Protein AF-A0A812Q520-F1 (afdb_monomer_lite)

Radius of gyration: 63.05 Å; chains: 1; bounding box: 136×112×173 Å

Foldseek 3Di:
DDDPDPPPPPVVVVVVVVVVVVVVVVVVVVVVVVVVVVVVVVVVVVVVVVVVVVVVVVVVVVVPPPDDDDPCVVVVVVVVVVVVVVVVVVVVVVVVVVVVVVVVVVVVVVVVVVVVVVVVVVVVVVVVVVVVVVVVVVVVVVVVVVVVVVVVVVVVVVVVVVVVVVVVVVVVVVVVVVVVVVVVVVVVVVVVVVVVVVVVVVVVVVVVVVVPPPDPPPDQPFDWDDDPPDIDGDRDPDPDPPDDDDWDWDWDADPVGIWTWTDDPPRDIDIDDPVPPPVVVVVVVVVVVVVVVVPDDDDDDDDDDDDPVVVVPPDDDDDDDDDDDPDPPDPDDDDDDDPDDDPPDPDDDDVVVVVVVVVVVVVVVQFDADPVRDTDHDPVVVVVVVVVCCVVDVVVVVVVCVVVVPPPPDDDDDDDPDDDPDDDDDDDDD

Structure (mmCIF, N/CA/C/O backbone):
data_AF-A0A812Q520-F1
#
_entry.id   AF-A0A812Q520-F1
#
loop_
_atom_site.group_PDB
_atom_site.id
_atom_site.type_symbol
_atom_site.label_atom_id
_atom_site.label_alt_id
_atom_site.label_comp_id
_atom_site.label_asym_id
_atom_site.label_entity_id
_atom_site.label_seq_id
_atom_site.pdbx_PDB_ins_code
_atom_site.Cartn_x
_atom_site.Cartn_y
_atom_site.Cartn_z
_atom_site.occupancy
_atom_site.B_iso_or_equiv
_atom_site.auth_seq_id
_atom_site.auth_comp_id
_atom_site.auth_asym_id
_atom_site.auth_atom_id
_atom_site.pdbx_PDB_model_num
ATOM 1 N N . MET A 1 1 ? 15.302 -18.584 -2.597 1.00 41.59 1 MET A N 1
ATOM 2 C CA . MET A 1 1 ? 14.654 -19.170 -1.402 1.00 41.59 1 MET A CA 1
ATOM 3 C C . MET A 1 1 ? 14.398 -18.044 -0.419 1.00 41.59 1 MET A C 1
ATOM 5 O O . MET A 1 1 ? 15.277 -17.695 0.356 1.00 41.59 1 MET A O 1
ATOM 9 N N . ILE A 1 2 ? 13.239 -17.408 -0.552 1.00 40.50 2 ILE A N 1
ATOM 10 C CA . ILE A 1 2 ? 12.792 -16.302 0.295 1.00 40.50 2 ILE A CA 1
ATOM 11 C C . ILE A 1 2 ? 11.872 -16.943 1.331 1.00 40.50 2 ILE A C 1
ATOM 13 O O . ILE A 1 2 ? 10.889 -17.579 0.959 1.00 40.50 2 ILE A O 1
ATOM 17 N N . LEU A 1 3 ? 12.243 -16.874 2.609 1.00 41.59 3 LEU A N 1
ATOM 18 C CA . LEU A 1 3 ? 11.396 -17.365 3.693 1.00 41.59 3 LEU A CA 1
ATOM 19 C C . LEU A 1 3 ? 10.246 -16.366 3.889 1.00 41.59 3 LEU A C 1
ATOM 21 O O . LEU A 1 3 ? 10.527 -15.191 4.142 1.00 41.59 3 LEU A O 1
ATOM 25 N N . PRO A 1 4 ? 8.975 -16.786 3.776 1.00 55.69 4 PRO A N 1
ATOM 26 C CA . PRO A 1 4 ? 7.853 -15.904 4.045 1.00 55.69 4 PRO A CA 1
ATOM 27 C C . PRO A 1 4 ? 7.852 -15.531 5.530 1.00 55.69 4 PRO A C 1
ATOM 29 O O . PRO A 1 4 ? 7.844 -16.383 6.420 1.00 55.69 4 PRO A O 1
ATOM 32 N N . TYR A 1 5 ? 7.903 -14.226 5.782 1.00 45.41 5 TYR A N 1
ATOM 33 C CA . TYR A 1 5 ? 7.867 -13.630 7.108 1.00 45.41 5 TYR A CA 1
ATOM 34 C C . TYR A 1 5 ? 6.553 -13.985 7.821 1.00 45.41 5 TYR A C 1
ATOM 36 O O . TYR A 1 5 ? 5.478 -13.485 7.497 1.00 45.41 5 TYR A O 1
ATOM 44 N N . SER A 1 6 ? 6.671 -14.816 8.854 1.00 48.06 6 SER A N 1
ATOM 45 C CA . SER A 1 6 ? 5.636 -15.136 9.839 1.00 48.06 6 SER A CA 1
ATOM 46 C C . SER A 1 6 ? 5.338 -13.926 10.744 1.00 48.06 6 SER A C 1
ATOM 48 O O . SER A 1 6 ? 5.676 -13.927 11.927 1.00 48.06 6 SER A O 1
ATOM 50 N N . ARG A 1 7 ? 4.722 -12.865 10.202 1.00 53.31 7 ARG A N 1
ATOM 51 C CA . ARG A 1 7 ? 4.205 -11.723 10.992 1.00 53.31 7 ARG A CA 1
ATOM 52 C C . ARG A 1 7 ? 2.696 -11.781 11.267 1.00 53.31 7 ARG A C 1
ATOM 54 O O . ARG A 1 7 ? 2.202 -10.994 12.063 1.00 53.31 7 ARG A O 1
ATOM 61 N N . TYR A 1 8 ? 1.976 -12.754 10.708 1.00 54.25 8 TYR A N 1
ATOM 62 C CA . TYR A 1 8 ? 0.513 -12.845 10.831 1.00 54.25 8 TYR A CA 1
ATOM 63 C C . TYR A 1 8 ? -0.019 -13.458 12.139 1.00 54.25 8 TYR A C 1
ATOM 65 O O . TYR A 1 8 ? -1.229 -13.512 12.327 1.00 54.25 8 TYR A O 1
ATOM 73 N N . ASN A 1 9 ? 0.837 -13.888 13.074 1.00 54.59 9 ASN A N 1
ATOM 74 C CA . ASN A 1 9 ? 0.373 -14.613 14.269 1.00 54.59 9 ASN A CA 1
ATOM 75 C C . ASN A 1 9 ? 0.310 -13.786 15.565 1.00 54.59 9 ASN A C 1
ATOM 77 O O . ASN A 1 9 ? -0.128 -14.296 16.591 1.00 54.59 9 ASN A O 1
ATOM 81 N N . VAL A 1 10 ? 0.721 -12.514 15.537 1.00 57.25 10 VAL A N 1
ATOM 82 C CA . VAL A 1 10 ? 0.699 -11.652 16.736 1.00 57.25 10 VAL A CA 1
ATOM 83 C C . VAL A 1 10 ? -0.702 -11.081 17.000 1.00 57.25 10 VAL A C 1
ATOM 85 O O . VAL A 1 10 ? -1.088 -10.893 18.148 1.00 57.25 10 VAL A O 1
ATOM 88 N N . GLY A 1 11 ? -1.513 -10.863 15.958 1.00 58.03 11 GLY A N 1
ATOM 89 C CA . GLY A 1 11 ? -2.880 -10.348 16.120 1.00 58.03 11 GLY A CA 1
ATOM 90 C C . GLY A 1 11 ? -3.830 -11.349 16.788 1.00 58.03 11 GLY A C 1
ATOM 91 O O . GLY A 1 11 ? -4.602 -10.982 17.673 1.00 58.03 11 GLY A O 1
ATOM 92 N N . ASN A 1 12 ? -3.730 -12.633 16.429 1.00 56.69 12 ASN A N 1
ATOM 93 C CA . ASN A 1 12 ? -4.610 -13.673 16.974 1.00 56.69 12 ASN A CA 1
ATOM 94 C C . ASN A 1 12 ? -4.335 -13.975 18.453 1.00 56.69 12 ASN A C 1
ATOM 96 O O . ASN A 1 12 ? -5.266 -14.269 19.202 1.00 56.69 12 ASN A O 1
ATOM 100 N N . THR A 1 13 ? -3.084 -13.864 18.905 1.00 63.97 13 THR A N 1
ATOM 101 C CA . THR A 1 13 ? -2.740 -14.066 20.319 1.00 63.97 13 THR A CA 1
ATOM 102 C C . THR A 1 13 ? -3.248 -12.931 21.204 1.00 63.97 13 THR A C 1
ATOM 104 O O . THR A 1 13 ? -3.757 -13.201 22.290 1.00 63.97 13 THR A O 1
ATOM 107 N N . VAL A 1 14 ? -3.203 -11.678 20.740 1.00 66.12 14 VAL A N 1
ATOM 108 C CA . VAL A 1 14 ? -3.724 -10.529 21.505 1.00 66.12 14 VAL A CA 1
ATOM 109 C C . VAL A 1 14 ? -5.249 -10.595 21.650 1.00 66.12 14 VAL A C 1
ATOM 111 O O . VAL A 1 14 ? -5.769 -10.397 22.748 1.00 66.12 14 VAL A O 1
ATOM 114 N N . ILE A 1 15 ? -5.971 -10.959 20.585 1.00 70.38 15 ILE A N 1
ATOM 115 C CA . ILE A 1 15 ? -7.437 -11.120 20.627 1.00 70.38 15 ILE A CA 1
ATOM 116 C C . ILE A 1 15 ? -7.843 -12.284 21.551 1.00 70.38 15 ILE A C 1
ATOM 118 O O . ILE A 1 15 ? -8.813 -12.173 22.310 1.00 70.38 15 ILE A O 1
ATOM 122 N N . GLY A 1 16 ? -7.081 -13.384 21.540 1.00 69.75 16 GLY A N 1
ATOM 123 C CA . GLY A 1 16 ? -7.307 -14.525 22.432 1.00 69.75 16 GLY A CA 1
ATOM 124 C C . GLY A 1 16 ? -7.117 -14.178 23.913 1.00 69.75 16 GLY A C 1
ATOM 125 O O . GLY A 1 16 ? -7.953 -14.536 24.743 1.00 69.75 16 GLY A O 1
ATOM 126 N N . LEU A 1 17 ? -6.063 -13.424 24.247 1.00 76.00 17 LEU A N 1
ATOM 127 C CA . LEU A 1 17 ? -5.796 -12.987 25.623 1.00 76.00 17 LEU A CA 1
ATOM 128 C C . LEU A 1 17 ? -6.855 -12.004 26.141 1.00 76.00 17 LEU A C 1
ATOM 130 O O . LEU A 1 17 ? -7.288 -12.128 27.287 1.00 76.00 17 LEU A O 1
ATOM 134 N N . ALA A 1 18 ? -7.328 -11.080 25.298 1.00 74.06 18 ALA A N 1
ATOM 135 C CA . ALA A 1 18 ? -8.414 -10.171 25.662 1.00 74.06 18 ALA A CA 1
ATOM 136 C C . ALA A 1 18 ? -9.726 -10.926 25.946 1.00 74.06 18 ALA A C 1
ATOM 138 O O . ALA A 1 18 ? -10.409 -10.635 26.926 1.00 74.06 18 ALA A O 1
ATOM 139 N N . SER A 1 19 ? -10.044 -11.948 25.144 1.00 76.88 19 SER A N 1
ATOM 140 C CA . SER A 1 19 ? -11.251 -12.767 25.335 1.00 76.88 19 SER A CA 1
ATOM 141 C C . SER A 1 19 ? -11.210 -13.568 26.644 1.00 76.88 19 SER A C 1
ATOM 143 O O . SER A 1 19 ? -12.205 -13.635 27.363 1.00 76.88 19 SER A O 1
ATOM 145 N N . LEU A 1 20 ? -10.046 -14.122 27.004 1.00 78.31 20 LEU A N 1
ATOM 146 C CA . LEU A 1 20 ? -9.854 -14.822 28.280 1.00 78.31 20 LEU A CA 1
ATOM 147 C C . LEU A 1 20 ? -9.972 -13.884 29.489 1.00 78.31 20 LEU A C 1
ATOM 149 O O . LEU A 1 20 ? -10.545 -14.269 30.508 1.00 78.31 20 LEU A O 1
ATOM 153 N N . ALA A 1 21 ? -9.473 -12.649 29.378 1.00 81.62 21 ALA A N 1
ATOM 154 C CA . ALA A 1 21 ? -9.604 -11.652 30.437 1.00 81.62 21 ALA A CA 1
ATOM 155 C C . ALA A 1 21 ? -11.072 -11.261 30.683 1.00 81.62 21 ALA A C 1
ATOM 157 O O . ALA A 1 21 ? -11.488 -11.150 31.836 1.00 81.62 21 ALA A O 1
ATOM 158 N N . VAL A 1 22 ? -11.873 -11.114 29.619 1.00 83.44 22 VAL A N 1
ATOM 159 C CA . VAL A 1 22 ? -13.313 -10.819 29.732 1.00 83.44 22 VAL A CA 1
ATOM 160 C C . VAL A 1 22 ? -14.057 -11.961 30.430 1.00 83.44 22 VAL A C 1
ATOM 162 O O . VAL A 1 22 ? -14.782 -11.703 31.388 1.00 83.44 22 VAL A O 1
ATOM 165 N N . LEU A 1 23 ? -13.813 -13.217 30.040 1.00 83.44 23 LEU A N 1
ATOM 166 C CA . LEU A 1 23 ? -14.427 -14.383 30.695 1.00 83.44 23 LEU A CA 1
ATOM 167 C C . LEU A 1 23 ? -14.041 -14.492 32.183 1.00 83.44 23 LEU A C 1
ATOM 169 O O . LEU A 1 23 ? -14.872 -14.838 33.025 1.00 83.44 23 LEU A O 1
ATOM 173 N N . GLY A 1 24 ? -12.794 -14.154 32.529 1.00 86.94 24 GLY A N 1
ATOM 174 C CA . GLY A 1 24 ? -12.335 -14.109 33.920 1.00 86.94 24 GLY A CA 1
ATOM 175 C C . GLY A 1 24 ? -13.057 -13.045 34.757 1.00 86.94 24 GLY A C 1
ATOM 176 O O . GLY A 1 24 ? -13.418 -13.305 35.907 1.00 86.94 24 GLY A O 1
ATOM 177 N N . LEU A 1 25 ? -13.319 -11.867 34.182 1.00 86.19 25 LEU A N 1
ATOM 178 C CA . LEU A 1 25 ? -14.086 -10.809 34.847 1.00 86.19 25 LEU A CA 1
ATOM 179 C C . LEU A 1 25 ? -15.560 -11.194 35.022 1.00 86.19 25 LEU A C 1
ATOM 181 O O . LEU A 1 25 ? -16.118 -10.961 36.092 1.00 86.19 25 LEU A O 1
ATOM 185 N N . GLU A 1 26 ? -16.177 -11.832 34.025 1.00 87.62 26 GLU A N 1
ATOM 186 C CA . GLU A 1 26 ? -17.565 -12.307 34.120 1.00 87.62 26 GLU A CA 1
ATOM 187 C C . GLU A 1 26 ? -17.744 -13.353 35.228 1.00 87.62 26 GLU A C 1
ATOM 189 O O . GLU A 1 26 ? -18.685 -13.250 36.018 1.00 87.62 26 GLU A O 1
ATOM 194 N N . SER A 1 27 ? -16.811 -14.307 35.355 1.00 87.94 27 SER A N 1
ATOM 195 C CA . SER A 1 27 ? -16.826 -15.289 36.450 1.00 87.94 27 SER A CA 1
ATOM 196 C C . SER A 1 27 ? -16.747 -14.616 37.819 1.00 87.94 27 SER A C 1
ATOM 198 O O . SER A 1 27 ? -17.481 -14.978 38.735 1.00 87.94 27 SER A O 1
ATOM 200 N N . ARG A 1 28 ? -15.883 -13.606 37.961 1.00 90.19 28 ARG A N 1
ATOM 201 C CA . ARG A 1 28 ? -15.706 -12.891 39.227 1.00 90.19 28 ARG A CA 1
ATOM 202 C C . ARG A 1 28 ? -16.937 -12.061 39.601 1.00 90.19 28 ARG A C 1
ATOM 204 O O . ARG A 1 28 ? -17.339 -12.074 40.760 1.00 90.19 28 ARG A O 1
ATOM 211 N N . ILE A 1 29 ? -17.575 -11.407 38.628 1.00 86.88 29 ILE A N 1
ATOM 212 C CA . ILE A 1 29 ? -18.843 -10.691 38.840 1.00 86.88 29 ILE A CA 1
ATOM 213 C C . ILE A 1 29 ? -19.949 -11.666 39.271 1.00 86.88 29 ILE A C 1
ATOM 215 O O . ILE A 1 29 ? -20.751 -11.343 40.148 1.00 86.88 29 ILE A O 1
ATOM 219 N N . ALA A 1 30 ? -20.004 -12.864 38.680 1.00 88.62 30 ALA A N 1
ATOM 220 C CA . ALA A 1 30 ? -20.977 -13.884 39.064 1.00 88.62 30 ALA A CA 1
ATOM 221 C C . ALA A 1 30 ? -20.768 -14.379 40.508 1.00 88.62 30 ALA A C 1
ATOM 223 O O . ALA A 1 30 ? -21.745 -14.549 41.241 1.00 88.62 30 ALA A O 1
ATOM 224 N N . ASP A 1 31 ? -19.517 -14.562 40.936 1.00 89.00 31 ASP A N 1
ATOM 225 C CA . ASP A 1 31 ? -19.193 -14.961 42.309 1.00 89.00 31 ASP A CA 1
ATOM 226 C C . ASP A 1 31 ? -19.487 -13.850 43.330 1.00 89.00 31 ASP A C 1
ATOM 228 O O . ASP A 1 31 ? -20.067 -14.128 44.382 1.00 89.00 31 ASP A O 1
ATOM 232 N N . GLU A 1 32 ? -19.184 -12.588 43.006 1.00 90.31 32 GLU A N 1
ATOM 233 C CA . GLU A 1 32 ? -19.539 -11.434 43.847 1.00 90.31 32 GLU A CA 1
ATOM 234 C C . GLU A 1 32 ? -21.066 -11.308 44.012 1.00 90.31 32 GLU A C 1
ATOM 236 O O . GLU A 1 32 ? -21.554 -11.100 45.125 1.00 90.31 32 GLU A O 1
ATOM 241 N N . ARG A 1 33 ? -21.848 -11.526 42.941 1.00 88.12 33 ARG A N 1
ATOM 242 C CA . ARG A 1 33 ? -23.323 -11.563 43.021 1.00 88.12 33 ARG A CA 1
ATOM 243 C C . ARG A 1 33 ? -23.821 -12.676 43.945 1.00 88.12 33 ARG A C 1
ATOM 245 O O . ARG A 1 33 ? -24.655 -12.415 44.808 1.00 88.12 33 ARG A O 1
ATOM 252 N N . ARG A 1 34 ? -23.267 -13.890 43.834 1.00 89.56 34 ARG A N 1
ATOM 253 C CA . ARG A 1 34 ? -23.618 -15.003 44.737 1.00 89.56 34 ARG A CA 1
ATOM 254 C C . ARG A 1 34 ? -23.293 -14.689 46.195 1.00 89.56 34 ARG A C 1
ATOM 256 O O . ARG A 1 34 ? -24.075 -15.037 47.077 1.00 89.56 34 ARG A O 1
ATOM 263 N N . GLN A 1 35 ? -22.158 -14.044 46.467 1.00 89.50 35 GLN A N 1
ATOM 264 C CA . GLN A 1 35 ? -21.810 -13.622 47.825 1.00 89.50 35 GLN A CA 1
ATOM 265 C C . GLN A 1 35 ? -22.822 -12.616 48.371 1.00 89.50 35 GLN A C 1
ATOM 267 O O . GLN A 1 35 ? -23.298 -12.794 49.492 1.00 89.50 35 GLN A O 1
ATOM 272 N N . LEU A 1 36 ? -23.205 -11.606 47.587 1.00 88.94 36 LEU A N 1
ATOM 273 C CA . LEU A 1 36 ? -24.217 -10.630 47.996 1.00 88.94 36 LEU A CA 1
ATOM 274 C C . LEU A 1 36 ? -25.563 -11.295 48.316 1.00 88.94 36 LEU A C 1
ATOM 276 O O . LEU A 1 36 ? -26.120 -11.014 49.377 1.00 88.94 36 LEU A O 1
ATOM 280 N N . ASP A 1 37 ? -26.027 -12.239 47.493 1.00 88.75 37 ASP A N 1
ATOM 281 C CA . ASP A 1 37 ? -27.272 -12.983 47.743 1.00 88.75 37 ASP A CA 1
ATOM 282 C C . ASP A 1 37 ? -27.214 -13.808 49.039 1.00 88.75 37 ASP A C 1
ATOM 284 O O . ASP A 1 37 ? -28.159 -13.804 49.832 1.00 88.75 37 ASP A O 1
ATOM 288 N N . ILE A 1 38 ? -26.087 -14.478 49.309 1.00 90.50 38 ILE A N 1
ATOM 289 C CA . ILE A 1 38 ? -25.885 -15.228 50.561 1.00 90.50 38 ILE A CA 1
ATOM 290 C C . ILE A 1 38 ? -25.915 -14.281 51.767 1.00 90.50 38 ILE A C 1
ATOM 292 O O . ILE A 1 38 ? -26.492 -14.608 52.809 1.00 90.50 38 ILE A O 1
ATOM 296 N N . THR A 1 39 ? -25.307 -13.101 51.633 1.00 88.56 39 THR A N 1
ATOM 297 C CA . THR A 1 39 ? -25.235 -12.116 52.719 1.00 88.56 39 THR A CA 1
ATOM 298 C C . THR A 1 39 ? -26.609 -11.491 52.976 1.00 88.56 39 THR A C 1
ATOM 300 O O . THR A 1 39 ? -27.025 -11.369 54.125 1.00 88.56 39 THR A O 1
ATOM 303 N N . ALA A 1 40 ? -27.363 -11.174 51.922 1.00 87.94 40 ALA A N 1
ATOM 304 C CA . ALA A 1 40 ? -28.736 -10.688 52.027 1.00 87.94 40 ALA A CA 1
ATOM 305 C C . ALA A 1 40 ? -29.658 -11.734 52.677 1.00 87.94 40 ALA A C 1
ATOM 307 O O . ALA A 1 40 ? -30.422 -11.417 53.591 1.00 87.94 40 ALA A O 1
ATOM 308 N N . ALA A 1 41 ? -29.540 -13.005 52.278 1.00 88.94 41 ALA A N 1
ATOM 309 C CA . ALA A 1 41 ? -30.316 -14.095 52.861 1.00 88.94 41 ALA A CA 1
ATOM 310 C C . ALA A 1 41 ? -30.005 -14.318 54.353 1.00 88.94 41 ALA A C 1
ATOM 312 O O . ALA A 1 41 ? -30.910 -14.645 55.122 1.00 88.94 41 ALA A O 1
ATOM 313 N N . SER A 1 42 ? -28.753 -14.144 54.793 1.00 89.81 42 SER A N 1
ATOM 314 C CA . SER A 1 42 ? -28.391 -14.278 56.213 1.00 89.81 42 SER A CA 1
ATOM 315 C C . SER A 1 42 ? -28.906 -13.110 57.060 1.00 89.81 42 SER A C 1
ATOM 317 O O . SER A 1 42 ? -29.391 -13.319 58.177 1.00 89.81 42 SER A O 1
ATOM 319 N N . GLN A 1 43 ? -28.885 -11.891 56.514 1.00 88.19 43 GLN A N 1
ATOM 320 C CA . GLN A 1 43 ? -29.471 -10.719 57.160 1.00 88.19 43 GLN A CA 1
ATOM 321 C C . GLN A 1 43 ? -30.987 -10.864 57.324 1.00 88.19 43 GLN A C 1
ATOM 323 O O . GLN A 1 43 ? -31.497 -10.601 58.413 1.00 88.19 43 GLN A O 1
ATOM 328 N N . LEU A 1 44 ? -31.694 -11.352 56.298 1.00 87.56 44 LEU A N 1
ATOM 329 C CA . LEU A 1 44 ? -33.136 -11.608 56.376 1.00 87.56 44 LEU A CA 1
ATOM 330 C C . LEU A 1 44 ? -33.487 -12.619 57.473 1.00 87.56 44 LEU A C 1
ATOM 332 O O . LEU A 1 44 ? -34.353 -12.324 58.293 1.00 87.56 44 LEU A O 1
ATOM 336 N N . ARG A 1 45 ? -32.758 -13.741 57.570 1.00 89.31 45 ARG A N 1
ATOM 337 C CA . ARG A 1 45 ? -32.957 -14.724 58.656 1.00 89.31 45 ARG A CA 1
ATOM 338 C C . ARG A 1 45 ? -32.735 -14.111 60.036 1.00 89.31 45 ARG A C 1
ATOM 340 O O . ARG A 1 45 ? -33.519 -14.333 60.947 1.00 89.31 45 ARG A O 1
ATOM 347 N N . THR A 1 46 ? -31.703 -13.278 60.172 1.00 89.50 46 THR A N 1
ATOM 348 C CA . THR A 1 46 ? -31.406 -12.589 61.437 1.00 89.50 46 THR A CA 1
ATOM 349 C C . THR A 1 46 ? -32.538 -11.635 61.835 1.00 89.50 46 THR A C 1
ATOM 351 O O . THR A 1 46 ? -32.871 -11.521 63.013 1.00 89.50 46 THR A O 1
ATOM 354 N N . ILE A 1 47 ? -33.144 -10.936 60.870 1.00 87.19 47 ILE A N 1
ATOM 355 C CA . ILE A 1 47 ? -34.300 -10.062 61.113 1.00 87.19 47 ILE A CA 1
ATOM 356 C C . ILE A 1 47 ? -35.527 -10.894 61.513 1.00 87.19 47 ILE A C 1
ATOM 358 O O . ILE A 1 47 ? -36.203 -10.541 62.481 1.00 87.19 47 ILE A O 1
ATOM 362 N N . GLU A 1 48 ? -35.780 -12.008 60.825 1.00 91.00 48 GLU A N 1
ATOM 363 C CA . GLU A 1 48 ? -36.861 -12.952 61.138 1.00 91.00 48 GLU A CA 1
ATOM 364 C C . GLU A 1 48 ? -36.746 -13.511 62.561 1.00 91.00 48 GLU A C 1
ATOM 366 O O . GLU A 1 48 ? -37.710 -13.463 63.326 1.00 91.00 48 GLU A O 1
ATOM 371 N N . ASP A 1 49 ? -35.553 -13.957 62.960 1.00 89.81 49 ASP A N 1
ATOM 372 C CA . ASP A 1 49 ? -35.299 -14.480 64.305 1.00 89.81 49 ASP A CA 1
ATOM 373 C C . ASP A 1 49 ? -35.530 -13.410 65.383 1.00 89.81 49 ASP A C 1
ATOM 375 O O . ASP A 1 49 ? -36.116 -13.685 66.435 1.00 89.81 49 ASP A O 1
ATOM 379 N N . ARG A 1 50 ? -35.136 -12.154 65.121 1.00 87.88 50 ARG A N 1
ATOM 380 C CA . ARG A 1 50 ? -35.380 -11.030 66.044 1.00 87.88 50 ARG A CA 1
ATOM 381 C C . ARG A 1 50 ? -36.865 -10.701 66.172 1.00 87.88 50 ARG A C 1
ATOM 383 O O . ARG A 1 50 ? -37.312 -10.400 67.279 1.00 87.88 50 ARG A O 1
ATOM 390 N N . LEU A 1 51 ? -37.624 -10.768 65.077 1.00 87.56 51 LEU A N 1
ATOM 391 C CA . LEU A 1 51 ? -39.078 -10.588 65.099 1.00 87.56 51 LEU A CA 1
ATOM 392 C C . LEU A 1 51 ? -39.755 -11.699 65.903 1.00 87.56 51 LEU A C 1
ATOM 394 O O . LEU A 1 51 ? -40.579 -11.408 66.768 1.00 87.56 51 LEU A O 1
ATOM 398 N N . ARG A 1 52 ? -39.344 -12.952 65.694 1.00 90.19 52 ARG A N 1
ATOM 399 C CA . ARG A 1 52 ? -39.880 -14.110 66.416 1.00 90.19 52 ARG A CA 1
ATOM 400 C C . ARG A 1 52 ? -39.623 -14.017 67.922 1.00 90.19 52 ARG A C 1
ATOM 402 O O . ARG A 1 52 ? -40.536 -14.227 68.719 1.00 90.19 52 ARG A O 1
ATOM 409 N N . LEU A 1 53 ? -38.413 -13.611 68.315 1.00 87.94 53 LEU A N 1
ATOM 410 C CA . LEU A 1 53 ? -38.052 -13.382 69.717 1.00 87.94 53 LEU A CA 1
ATOM 411 C C . LEU A 1 53 ? -38.852 -12.226 70.341 1.00 87.94 53 LEU A C 1
ATOM 413 O O . LEU A 1 53 ? -39.246 -12.287 71.508 1.00 87.94 53 LEU A O 1
ATOM 417 N N . ALA A 1 54 ? -39.096 -11.150 69.589 1.00 84.50 54 ALA A N 1
ATOM 418 C CA . ALA A 1 54 ? -39.934 -10.046 70.051 1.00 84.50 54 ALA A CA 1
ATOM 419 C C . ALA A 1 54 ? -41.392 -10.495 70.261 1.00 84.50 54 ALA A C 1
ATOM 421 O O . ALA A 1 54 ? -42.017 -10.107 71.251 1.00 84.50 54 ALA A O 1
ATOM 422 N N . GLU A 1 55 ? -41.908 -11.355 69.381 1.00 88.56 55 GLU A N 1
ATOM 423 C CA . GLU A 1 55 ? -43.256 -11.917 69.473 1.00 88.56 55 GLU A CA 1
ATOM 424 C C . GLU A 1 55 ? -43.412 -12.856 70.685 1.00 88.56 55 GLU A C 1
ATOM 426 O O . GLU A 1 55 ? -44.381 -12.743 71.439 1.00 88.56 55 GLU A O 1
ATOM 431 N N . GLU A 1 56 ? -42.430 -13.725 70.951 1.00 85.69 56 GLU A N 1
ATOM 432 C CA . GLU A 1 56 ? -42.407 -14.568 72.158 1.00 85.69 56 GLU A CA 1
ATOM 433 C C . GLU A 1 56 ? -42.337 -13.742 73.448 1.00 85.69 56 GLU A C 1
ATOM 435 O O . GLU A 1 56 ? -43.081 -14.011 74.395 1.00 85.69 56 GLU A O 1
ATOM 440 N N . ASN A 1 57 ? -41.513 -12.690 73.482 1.00 79.44 57 ASN A N 1
ATOM 441 C CA . ASN A 1 57 ? -41.444 -11.775 74.625 1.00 79.44 57 ASN A CA 1
ATOM 442 C C . ASN A 1 57 ? -42.775 -11.044 74.871 1.00 79.44 57 ASN A C 1
ATOM 444 O O . ASN A 1 57 ? -43.162 -10.831 76.023 1.00 79.44 57 ASN A O 1
ATOM 448 N N . ALA A 1 58 ? -43.497 -10.668 73.810 1.00 77.19 58 ALA A N 1
ATOM 449 C CA . ALA A 1 58 ? -44.826 -10.071 73.931 1.00 77.19 58 ALA A CA 1
ATOM 450 C C . ALA A 1 58 ? -45.844 -11.071 74.512 1.00 77.19 58 ALA A C 1
ATOM 452 O O . ALA A 1 58 ? -46.611 -10.713 75.410 1.00 77.19 58 ALA A O 1
ATOM 453 N N . ARG A 1 59 ? -45.802 -12.338 74.073 1.00 78.94 59 ARG A N 1
ATOM 454 C CA . ARG A 1 59 ? -46.660 -13.414 74.606 1.00 78.94 59 ARG A CA 1
ATOM 455 C C . ARG A 1 59 ? -46.382 -13.709 76.083 1.00 78.94 59 ARG A C 1
ATOM 457 O O . ARG A 1 59 ? -47.325 -13.859 76.855 1.00 78.94 59 ARG A O 1
ATOM 464 N N . GLN A 1 60 ? -45.116 -13.731 76.504 1.00 76.94 60 GLN A N 1
ATOM 465 C CA . GLN A 1 60 ? -44.749 -13.962 77.909 1.00 76.94 60 GLN A CA 1
ATOM 466 C C . GLN A 1 60 ? -45.260 -12.856 78.845 1.00 76.94 60 GLN A C 1
ATOM 468 O O . GLN A 1 60 ? -45.700 -13.143 79.957 1.00 76.94 60 GLN A O 1
ATOM 473 N N . ARG A 1 61 ? -45.267 -11.596 78.393 1.00 70.69 61 ARG A N 1
ATOM 474 C CA . ARG A 1 61 ? -45.776 -10.465 79.191 1.00 70.69 61 ARG A CA 1
ATOM 475 C C . ARG A 1 61 ? -47.298 -10.470 79.322 1.00 70.69 61 ARG A C 1
ATOM 477 O O . ARG A 1 61 ? -47.806 -10.207 80.406 1.00 70.69 61 ARG A O 1
ATOM 484 N N . LEU A 1 62 ? -48.017 -10.849 78.264 1.00 66.19 62 LEU A N 1
ATOM 485 C CA . LEU A 1 62 ? -49.478 -10.998 78.305 1.00 66.19 62 LEU A CA 1
ATOM 486 C C . LEU A 1 62 ? -49.941 -12.080 79.297 1.00 66.19 62 LEU A C 1
ATOM 488 O O . LEU A 1 62 ? -51.019 -11.954 79.871 1.00 66.19 62 LEU A O 1
ATOM 492 N N . HIS A 1 63 ? -49.122 -13.106 79.548 1.00 62.78 63 HIS A N 1
ATOM 493 C CA . HIS A 1 63 ? -49.411 -14.127 80.559 1.00 62.78 63 HIS A CA 1
ATOM 494 C C . HIS A 1 63 ? -48.939 -13.776 81.983 1.00 62.78 63 HIS A C 1
ATOM 496 O O . HIS A 1 63 ? -49.439 -14.372 82.935 1.00 62.78 63 HIS A O 1
ATOM 502 N N . GLY A 1 64 ? -48.028 -12.810 82.157 1.00 58.84 64 GLY A N 1
ATOM 503 C CA . GLY A 1 64 ? -47.470 -12.436 83.466 1.00 58.84 64 GLY A CA 1
ATOM 504 C C . GLY A 1 64 ? -48.321 -11.470 84.303 1.00 58.84 64 GLY A C 1
ATOM 505 O O . GLY A 1 64 ? -48.295 -11.550 85.529 1.00 58.84 64 GLY A O 1
ATOM 506 N N . ASP A 1 65 ? -49.114 -10.598 83.673 1.00 50.97 65 ASP A N 1
ATOM 507 C CA . ASP A 1 65 ? -49.760 -9.462 84.362 1.00 50.97 65 ASP A CA 1
ATOM 508 C C . ASP A 1 65 ? -51.246 -9.675 84.731 1.00 50.97 65 ASP A C 1
ATOM 510 O O . ASP A 1 65 ? -51.919 -8.762 85.209 1.00 50.97 65 ASP A O 1
ATOM 514 N N . ALA A 1 66 ? -51.781 -10.893 84.589 1.00 50.66 66 ALA A N 1
ATOM 515 C CA . ALA A 1 66 ? -53.203 -11.186 84.829 1.00 50.66 66 ALA A CA 1
ATOM 516 C C . ALA A 1 66 ? -53.615 -11.354 86.315 1.00 50.66 66 ALA A C 1
ATOM 518 O O . ALA A 1 66 ? -54.741 -11.763 86.595 1.00 50.66 66 ALA A O 1
ATOM 519 N N . SER A 1 67 ? -52.757 -11.041 87.295 1.00 50.09 67 SER A N 1
ATOM 520 C CA . SER A 1 67 ? -53.053 -11.254 88.724 1.00 50.09 67 SER A CA 1
ATOM 521 C C . SER A 1 67 ? -52.740 -10.024 89.581 1.00 50.09 67 SER A C 1
ATOM 523 O O . SER A 1 67 ? -51.639 -9.906 90.118 1.00 50.09 67 SER A O 1
ATOM 525 N N . LYS A 1 68 ? -53.718 -9.103 89.696 1.00 52.31 68 LYS A N 1
ATOM 526 C CA . LYS A 1 68 ? -54.095 -8.321 90.907 1.00 52.31 68 LYS A CA 1
ATOM 527 C C . LYS A 1 68 ? -54.977 -7.108 90.540 1.00 52.31 68 LYS A C 1
ATOM 529 O O . LYS A 1 68 ? -54.457 -6.120 90.023 1.00 52.31 68 LYS A O 1
ATOM 534 N N . PRO A 1 69 ? -56.286 -7.115 90.858 1.00 45.19 69 PRO A N 1
ATOM 535 C CA . PRO A 1 69 ? -57.135 -5.939 90.712 1.00 45.19 69 PRO A CA 1
ATOM 536 C C . PRO A 1 69 ? -57.062 -5.070 91.978 1.00 45.19 69 PRO A C 1
ATOM 538 O O . PRO A 1 69 ? -57.340 -5.520 93.086 1.00 45.19 69 PRO A O 1
ATOM 541 N N . GLY A 1 70 ? -56.680 -3.807 91.812 1.00 42.81 70 GLY A N 1
ATOM 542 C CA . GLY A 1 70 ? -56.678 -2.786 92.859 1.00 42.81 70 GLY A CA 1
ATOM 543 C C . GLY A 1 70 ? -56.415 -1.412 92.244 1.00 42.81 70 GLY A C 1
ATOM 544 O O . GLY A 1 70 ? -55.679 -1.305 91.267 1.00 42.81 70 GLY A O 1
ATOM 545 N N . THR A 1 71 ? -57.014 -0.360 92.795 1.00 50.22 71 THR A N 1
ATOM 546 C CA . THR A 1 71 ? -57.194 1.022 92.283 1.00 50.22 71 THR A CA 1
ATOM 547 C C . THR A 1 71 ? -55.963 1.791 91.742 1.00 50.22 71 THR A C 1
ATOM 549 O O . THR A 1 71 ? -56.116 2.903 91.247 1.00 50.22 71 THR A O 1
ATOM 552 N N . LYS A 1 72 ? -54.761 1.199 91.710 1.00 54.81 72 LYS A N 1
ATOM 553 C CA . LYS A 1 72 ? -53.597 1.654 90.913 1.00 54.81 72 LYS A CA 1
ATOM 554 C C . LYS A 1 72 ? -53.703 1.307 89.415 1.00 54.81 72 LYS A C 1
ATOM 556 O O . LYS A 1 72 ? -52.920 1.808 88.612 1.00 54.81 72 LYS A O 1
ATOM 561 N N . ALA A 1 73 ? -54.677 0.477 89.034 1.00 58.53 73 ALA A N 1
ATOM 562 C CA . ALA A 1 73 ? -54.901 0.034 87.658 1.00 58.53 73 ALA A CA 1
ATOM 563 C C . ALA A 1 73 ? -55.196 1.184 86.679 1.00 58.53 73 ALA A C 1
ATOM 565 O O . ALA A 1 73 ? -54.692 1.160 85.564 1.00 58.53 73 ALA A O 1
ATOM 566 N N . ALA A 1 74 ? -55.938 2.218 87.094 1.00 62.72 74 ALA A N 1
ATOM 567 C CA . ALA A 1 74 ? -56.273 3.346 86.218 1.00 62.72 74 ALA A CA 1
ATOM 568 C C . ALA A 1 74 ? -55.042 4.202 85.858 1.00 62.72 74 ALA A C 1
ATOM 570 O O . ALA A 1 74 ? -54.844 4.540 84.695 1.00 62.72 74 ALA A O 1
ATOM 571 N N . ALA A 1 75 ? -54.168 4.490 86.829 1.00 70.56 75 ALA A N 1
ATOM 572 C CA . ALA A 1 75 ? -52.930 5.238 86.589 1.00 70.56 75 ALA A CA 1
ATOM 573 C C . ALA A 1 75 ? -51.920 4.435 85.748 1.00 70.56 75 ALA A C 1
ATOM 575 O O . ALA A 1 75 ? -51.282 4.979 84.845 1.00 70.56 75 ALA A O 1
ATOM 576 N N . ASN A 1 76 ? -51.811 3.127 86.001 1.00 76.31 76 ASN A N 1
ATOM 577 C CA . ASN A 1 76 ? -50.979 2.233 85.196 1.00 76.31 76 ASN A CA 1
ATOM 578 C C . ASN A 1 76 ? -51.513 2.090 83.763 1.00 76.31 76 ASN A C 1
ATOM 580 O O . ASN A 1 76 ? -50.718 2.036 82.829 1.00 76.31 76 ASN A O 1
ATOM 584 N N . LEU A 1 77 ? -52.837 2.088 83.579 1.00 76.50 77 LEU A N 1
ATOM 585 C CA . LEU A 1 77 ? -53.468 2.060 82.263 1.00 76.50 77 LEU A CA 1
ATOM 586 C C . LEU A 1 77 ? -53.200 3.355 81.490 1.00 76.50 77 LEU A C 1
ATOM 588 O O . LEU A 1 77 ? -52.769 3.279 80.347 1.00 76.50 77 LEU A O 1
ATOM 592 N N . SER A 1 78 ? -53.370 4.534 82.102 1.00 81.00 78 SER A N 1
ATOM 593 C CA . SER A 1 78 ? -53.034 5.808 81.444 1.00 81.00 78 SER A CA 1
ATOM 594 C C . SER A 1 78 ? -51.567 5.875 81.022 1.00 81.00 78 SER A C 1
ATOM 596 O O . SER A 1 78 ? -51.274 6.339 79.923 1.00 81.00 78 SER A O 1
ATOM 598 N N . LYS A 1 79 ? -50.644 5.364 81.846 1.00 86.75 79 LYS A N 1
ATOM 599 C CA . LYS A 1 79 ? -49.229 5.261 81.471 1.00 86.75 79 LYS A CA 1
ATOM 600 C C . LYS A 1 79 ? -49.010 4.277 80.318 1.00 86.75 79 LYS A C 1
ATOM 602 O O . LYS A 1 79 ? -48.290 4.602 79.385 1.00 86.75 79 LYS A O 1
ATOM 607 N N . ALA A 1 80 ? -49.649 3.109 80.355 1.00 85.56 80 ALA A N 1
ATOM 608 C CA . ALA A 1 80 ? -49.558 2.123 79.279 1.00 85.56 80 ALA A CA 1
ATOM 609 C C . ALA A 1 80 ? -50.130 2.652 77.953 1.00 85.56 80 ALA A C 1
ATOM 611 O O . ALA A 1 80 ? -49.567 2.376 76.899 1.00 85.56 80 ALA A O 1
ATOM 612 N N . VAL A 1 81 ? -51.208 3.441 78.003 1.00 89.56 81 VAL A N 1
ATOM 613 C CA . VAL A 1 81 ? -51.792 4.112 76.833 1.00 89.56 81 VAL A CA 1
ATOM 614 C C . VAL A 1 81 ? -50.843 5.182 76.290 1.00 89.56 81 VAL A C 1
ATOM 616 O O . VAL A 1 81 ? -50.614 5.209 75.087 1.00 89.56 81 VAL A O 1
ATOM 619 N N . ALA A 1 82 ? -50.232 6.007 77.146 1.00 89.44 82 ALA A N 1
ATOM 620 C CA . ALA A 1 82 ? -49.243 7.001 76.717 1.00 89.44 82 ALA A CA 1
ATOM 621 C C . ALA A 1 82 ? -47.972 6.356 76.125 1.00 89.44 82 ALA A C 1
ATOM 623 O O . ALA A 1 82 ? -47.471 6.802 75.096 1.00 89.44 82 ALA A O 1
ATOM 624 N N . ASP A 1 83 ? -47.477 5.271 76.731 1.00 91.75 83 ASP A N 1
ATOM 625 C CA . ASP A 1 83 ? -46.343 4.500 76.206 1.00 91.75 83 ASP A CA 1
ATOM 626 C C . ASP A 1 83 ? -46.691 3.825 74.870 1.00 91.75 83 ASP A C 1
ATOM 628 O O . ASP A 1 83 ? -45.837 3.722 73.988 1.00 91.75 83 ASP A O 1
ATOM 632 N N . LEU A 1 84 ? -47.931 3.351 74.703 1.00 91.44 84 LEU A N 1
ATOM 633 C CA . LEU A 1 84 ? -48.413 2.802 73.437 1.00 91.44 84 LEU A CA 1
ATOM 634 C C . LEU A 1 84 ? -48.482 3.887 72.361 1.00 91.44 84 LEU A C 1
ATOM 636 O O . LEU A 1 84 ? -48.030 3.644 71.249 1.00 91.44 84 LEU A O 1
ATOM 640 N N . ASP A 1 85 ? -48.983 5.074 72.694 1.00 92.69 85 ASP A N 1
ATOM 641 C CA . ASP A 1 85 ? -49.080 6.203 71.767 1.00 92.69 85 ASP A CA 1
ATOM 642 C C . ASP A 1 85 ? -47.693 6.658 71.286 1.00 92.69 85 ASP A C 1
ATOM 644 O O . ASP A 1 85 ? -47.436 6.739 70.086 1.00 92.69 85 ASP A O 1
ATOM 648 N N . ALA A 1 86 ? -46.732 6.799 72.207 1.00 93.81 86 ALA A N 1
ATOM 649 C CA . ALA A 1 86 ? -45.340 7.097 71.866 1.00 93.81 86 ALA A CA 1
ATOM 650 C C . ALA A 1 86 ? -44.706 6.019 70.964 1.00 93.81 86 ALA A C 1
ATOM 652 O O . ALA A 1 86 ? -43.931 6.329 70.055 1.00 93.81 86 ALA A O 1
ATOM 653 N N . ARG A 1 87 ? -45.043 4.739 71.181 1.00 92.31 87 ARG A N 1
ATOM 654 C CA . ARG A 1 87 ? -44.600 3.638 70.311 1.00 92.31 87 ARG A CA 1
ATOM 655 C C . ARG A 1 87 ? -45.268 3.689 68.944 1.00 92.31 87 ARG A C 1
ATOM 657 O O . ARG A 1 87 ? -44.578 3.478 67.954 1.00 92.31 87 ARG A O 1
ATOM 664 N N . CYS A 1 88 ? -46.565 3.974 68.873 1.00 93.88 88 CYS A N 1
ATOM 665 C CA . CYS A 1 88 ? -47.286 4.144 67.615 1.00 93.88 88 CYS A CA 1
ATOM 666 C C . CYS A 1 88 ? -46.688 5.289 66.793 1.00 93.88 88 CYS A C 1
ATOM 668 O O . CYS A 1 88 ? -46.437 5.105 65.604 1.00 93.88 88 CYS A O 1
ATOM 670 N N . GLU A 1 89 ? -46.374 6.425 67.420 1.00 95.00 89 GLU A N 1
ATOM 671 C CA . GLU A 1 89 ? -45.732 7.549 66.736 1.00 95.00 89 GLU A CA 1
ATOM 672 C C . GLU A 1 89 ? -44.306 7.196 66.282 1.00 95.00 89 GLU A C 1
ATOM 674 O O . GLU A 1 89 ? -43.927 7.462 65.144 1.00 95.00 89 GLU A O 1
ATOM 679 N N . SER A 1 90 ? -43.531 6.482 67.105 1.00 94.31 90 SER A N 1
ATOM 680 C CA . SER A 1 90 ? -42.220 5.958 66.698 1.00 94.31 90 SER A CA 1
ATOM 681 C C . SER A 1 90 ? -42.313 4.988 65.508 1.00 94.31 90 SER A C 1
ATOM 683 O O . SER A 1 90 ? -41.521 5.075 64.564 1.00 94.31 90 SER A O 1
ATOM 685 N N . VAL A 1 91 ? -43.308 4.097 65.497 1.00 93.81 91 VAL A N 1
ATOM 686 C CA . VAL A 1 91 ? -43.585 3.209 64.357 1.00 93.81 91 VAL A CA 1
ATOM 687 C C . VAL A 1 91 ? -43.979 4.027 63.130 1.00 93.81 91 VAL A C 1
ATOM 689 O O . VAL A 1 91 ? -43.499 3.758 62.035 1.00 93.81 91 VAL A O 1
ATOM 692 N N . ARG A 1 92 ? -44.788 5.075 63.290 1.00 95.69 92 ARG A N 1
ATOM 693 C CA . ARG A 1 92 ? -45.192 5.949 62.187 1.00 95.69 92 ARG A CA 1
ATOM 694 C C . ARG A 1 92 ? -43.999 6.655 61.546 1.00 95.69 92 ARG A C 1
ATOM 696 O O . ARG A 1 92 ? -43.871 6.638 60.324 1.00 95.69 92 ARG A O 1
ATOM 703 N N . VAL A 1 93 ? -43.101 7.212 62.360 1.00 95.75 93 VAL A N 1
ATOM 704 C CA . VAL A 1 93 ? -41.863 7.854 61.890 1.00 95.75 93 VAL A CA 1
ATOM 705 C C . VAL A 1 93 ? -40.956 6.846 61.183 1.00 95.75 93 VAL A C 1
ATOM 707 O O . VAL A 1 93 ? -40.439 7.138 60.105 1.00 95.75 93 VAL A O 1
ATOM 710 N N . THR A 1 94 ? -40.787 5.640 61.736 1.00 93.94 94 THR A N 1
ATOM 711 C CA . THR A 1 94 ? -39.956 4.602 61.097 1.00 93.94 94 THR A CA 1
ATOM 712 C C . THR A 1 94 ? -40.566 4.094 59.790 1.00 93.94 94 THR A C 1
ATOM 714 O O . THR A 1 94 ? -39.836 3.943 58.814 1.00 93.94 94 THR A O 1
ATOM 717 N N . VAL A 1 95 ? -41.890 3.918 59.708 1.00 94.69 95 VAL A N 1
ATOM 718 C CA . VAL A 1 95 ? -42.591 3.590 58.454 1.00 94.69 95 VAL A CA 1
ATOM 719 C C . VAL A 1 95 ? -42.403 4.696 57.415 1.00 94.69 95 VAL A C 1
ATOM 721 O O . VAL A 1 95 ? -42.097 4.388 56.266 1.00 94.69 95 VAL A O 1
ATOM 724 N N . GLY A 1 96 ? -42.506 5.971 57.805 1.00 95.81 96 GLY A N 1
ATOM 725 C CA . GLY A 1 96 ? -42.227 7.101 56.913 1.00 95.81 96 GLY A CA 1
ATOM 726 C C . GLY A 1 96 ? -40.787 7.100 56.383 1.00 95.81 96 GLY A C 1
ATOM 727 O O . GLY A 1 96 ? -40.566 7.273 55.185 1.00 95.81 96 GLY A O 1
ATOM 728 N N . ALA A 1 97 ? -39.803 6.821 57.244 1.00 95.19 97 ALA A N 1
ATOM 729 C CA . ALA A 1 97 ? -38.402 6.696 56.839 1.00 95.19 97 ALA A CA 1
ATOM 730 C C . ALA A 1 97 ? -38.172 5.513 55.878 1.00 95.19 97 ALA A C 1
ATOM 732 O O . ALA A 1 97 ? -37.459 5.657 54.886 1.00 95.19 97 ALA A O 1
ATOM 733 N N . VAL A 1 98 ? -38.814 4.364 56.122 1.00 93.81 98 VAL A N 1
ATOM 734 C CA . VAL A 1 98 ? -38.764 3.195 55.225 1.00 93.81 98 VAL A CA 1
ATOM 735 C C . VAL A 1 98 ? -39.414 3.504 53.875 1.00 93.81 98 VAL A C 1
ATOM 737 O O . VAL A 1 98 ? -38.861 3.131 52.843 1.00 93.81 98 VAL A O 1
ATOM 740 N N . GLN A 1 99 ? -40.542 4.219 53.852 1.00 95.50 99 GLN A N 1
ATOM 741 C CA . GLN A 1 99 ? -41.196 4.650 52.611 1.00 95.50 99 GLN A CA 1
ATOM 742 C C . GLN A 1 99 ? -40.307 5.597 51.794 1.00 95.50 99 GLN A C 1
ATOM 744 O O . GLN A 1 99 ? -40.174 5.410 50.585 1.00 95.50 99 GLN A O 1
ATOM 749 N N . SER A 1 100 ? -39.647 6.561 52.446 1.00 95.69 100 SER A N 1
ATOM 750 C CA . SER A 1 100 ? -38.673 7.444 51.787 1.00 95.69 100 SER A CA 1
ATOM 751 C C . SER A 1 100 ? -37.488 6.654 51.226 1.00 95.69 100 SER A C 1
ATOM 753 O O . SER A 1 100 ? -37.120 6.827 50.065 1.00 95.69 100 SER A O 1
ATOM 755 N N . GLY A 1 101 ? -36.929 5.729 52.013 1.00 96.12 101 GLY A N 1
ATOM 756 C CA . GLY A 1 101 ? -35.839 4.860 51.566 1.00 96.12 101 GLY A CA 1
ATOM 757 C C . GLY A 1 101 ? -36.236 3.967 50.387 1.00 96.12 101 GLY A C 1
ATOM 758 O O . GLY A 1 101 ? -35.452 3.786 49.457 1.00 96.12 101 GLY A O 1
ATOM 759 N N . LEU A 1 102 ? -37.469 3.454 50.372 1.00 95.81 102 LEU A N 1
ATOM 760 C CA . LEU A 1 102 ? -37.993 2.663 49.259 1.00 95.81 102 LEU A CA 1
ATOM 761 C C . LEU A 1 102 ? -38.089 3.489 47.968 1.00 95.81 102 LEU A C 1
ATOM 763 O O . LEU A 1 102 ? -37.692 2.999 46.911 1.00 95.81 102 LEU A O 1
ATOM 767 N N . ALA A 1 103 ? -38.560 4.736 48.044 1.00 96.38 103 ALA A N 1
ATOM 768 C CA . ALA A 1 103 ? -38.615 5.631 46.887 1.00 96.38 103 ALA A CA 1
ATOM 769 C C . ALA A 1 103 ? -37.210 5.931 46.326 1.00 96.38 103 ALA A C 1
ATOM 771 O O . ALA A 1 103 ? -37.007 5.905 45.111 1.00 96.38 103 ALA A O 1
ATOM 772 N N . GLU A 1 104 ? -36.213 6.136 47.194 1.00 96.69 104 GLU A N 1
ATOM 773 C CA . GLU A 1 104 ? -34.815 6.300 46.774 1.00 96.69 104 GLU A CA 1
ATOM 774 C C . GLU A 1 104 ? -34.248 5.040 46.105 1.00 96.69 104 GLU A C 1
ATOM 776 O O . GLU A 1 104 ? -33.529 5.141 45.108 1.00 96.69 104 GLU A O 1
ATOM 781 N N . VAL A 1 105 ? -34.564 3.848 46.625 1.00 96.88 105 VAL A N 1
ATOM 782 C CA . VAL A 1 105 ? -34.154 2.572 46.014 1.00 96.88 105 VAL A CA 1
ATOM 783 C C . VAL A 1 105 ? -34.792 2.406 44.637 1.00 96.88 105 VAL A C 1
ATOM 785 O O . VAL A 1 105 ? -34.085 2.062 43.694 1.00 96.88 105 VAL A O 1
ATOM 788 N N . GLN A 1 106 ? -36.081 2.718 44.485 1.00 96.38 106 GLN A N 1
ATOM 789 C CA . GLN A 1 106 ? -36.765 2.685 43.187 1.00 96.38 106 GLN A CA 1
ATOM 790 C C . GLN A 1 106 ? -36.140 3.671 42.189 1.00 96.38 106 GLN A C 1
ATOM 792 O O . GLN A 1 106 ? -35.907 3.319 41.033 1.00 96.38 106 GLN A O 1
ATOM 797 N N . GLN A 1 107 ? -35.787 4.880 42.635 1.00 97.12 107 GLN A N 1
ATOM 798 C CA . GLN A 1 107 ? -35.096 5.857 41.794 1.00 97.12 107 GLN A CA 1
ATOM 799 C C . GLN A 1 107 ? -33.699 5.371 41.377 1.00 97.12 107 GLN A C 1
ATOM 801 O O . GLN A 1 107 ? -33.306 5.525 40.219 1.00 97.12 107 GLN A O 1
ATOM 806 N N . LYS A 1 108 ? -32.935 4.781 42.305 1.00 96.12 108 LYS A N 1
ATOM 807 C CA . LYS A 1 108 ? -31.619 4.197 42.005 1.00 96.12 108 LYS A CA 1
ATOM 808 C C . LYS A 1 108 ? -31.745 3.022 41.040 1.00 96.12 108 LYS A C 1
ATOM 810 O O . LYS A 1 108 ? -30.975 2.960 40.093 1.00 96.12 108 LYS A O 1
ATOM 815 N N . GLN A 1 109 ? -32.745 2.161 41.222 1.00 96.06 109 GLN A N 1
ATOM 816 C CA . GLN A 1 109 ? -33.028 1.041 40.328 1.00 96.06 109 GLN A CA 1
ATOM 817 C C . GLN A 1 109 ? -33.331 1.515 38.899 1.00 96.06 109 GLN A C 1
ATOM 819 O O . GLN A 1 109 ? -32.793 0.949 37.951 1.00 96.06 109 GLN A O 1
ATOM 824 N N . ALA A 1 110 ? -34.120 2.583 38.734 1.00 97.38 110 ALA A N 1
ATOM 825 C CA . ALA A 1 110 ? -34.384 3.172 37.421 1.00 97.38 110 ALA A CA 1
ATOM 826 C C . ALA A 1 110 ? -33.100 3.695 36.748 1.00 97.38 110 ALA A C 1
ATOM 828 O O . ALA A 1 110 ? -32.859 3.409 35.578 1.00 97.38 110 ALA A O 1
ATOM 829 N N . LYS A 1 111 ? -32.233 4.388 37.500 1.00 97.12 111 LYS A N 1
ATOM 830 C CA . LYS A 1 111 ? -30.928 4.855 36.993 1.00 97.12 111 LYS A CA 1
ATOM 831 C C . LYS A 1 111 ? -29.993 3.701 36.635 1.00 97.12 111 LYS A C 1
ATOM 833 O O . LYS A 1 111 ? -29.276 3.781 35.644 1.00 97.12 111 LYS A O 1
ATOM 838 N N . THR A 1 112 ? -29.989 2.625 37.422 1.00 94.81 112 THR A N 1
ATOM 839 C CA . THR A 1 112 ? -29.208 1.423 37.102 1.00 94.81 112 THR A CA 1
ATOM 840 C C . THR A 1 112 ? -29.685 0.793 35.795 1.00 94.81 112 THR A C 1
ATOM 842 O O . THR A 1 112 ? -28.846 0.474 34.961 1.00 94.81 112 THR A O 1
ATOM 845 N N . ALA A 1 113 ? -30.999 0.697 35.566 1.00 97.06 113 ALA A N 1
ATOM 846 C CA . ALA A 1 113 ? -31.547 0.187 34.307 1.00 97.06 113 ALA A CA 1
ATOM 847 C C . ALA A 1 113 ? -31.176 1.070 33.096 1.00 97.06 113 ALA A C 1
ATOM 849 O O . ALA A 1 113 ? -30.855 0.555 32.026 1.00 97.06 113 ALA A O 1
ATOM 850 N N . GLU A 1 114 ? -31.163 2.396 33.262 1.00 97.75 114 GLU A N 1
ATOM 851 C CA . GLU A 1 114 ? -30.709 3.334 32.226 1.00 97.75 114 GLU A CA 1
ATOM 852 C C . GLU A 1 114 ? -29.220 3.144 31.895 1.00 97.75 114 GLU A C 1
ATOM 854 O O . GLU A 1 114 ? -28.845 3.052 30.726 1.00 97.75 114 GLU A O 1
ATOM 859 N N . VAL A 1 115 ? -28.365 3.002 32.914 1.00 97.38 115 VAL A N 1
ATOM 860 C CA . VAL A 1 115 ? -26.934 2.718 32.719 1.00 97.38 115 VAL A CA 1
ATOM 861 C C . VAL A 1 115 ? -26.731 1.369 32.026 1.00 97.38 115 VAL A C 1
ATOM 863 O O . VAL A 1 115 ? -25.897 1.266 31.130 1.00 97.38 115 VAL A O 1
ATOM 866 N N . GLU A 1 116 ? -27.499 0.339 32.388 1.00 95.38 116 GLU A N 1
ATOM 867 C CA . GLU A 1 116 ? -27.449 -0.967 31.720 1.00 95.38 116 GLU A CA 1
ATOM 868 C C . GLU A 1 116 ? -27.822 -0.867 30.233 1.00 95.38 116 GLU A C 1
ATOM 870 O O . GLU A 1 116 ? -27.151 -1.478 29.395 1.00 95.38 116 GLU A O 1
ATOM 875 N N . ALA A 1 117 ? -28.820 -0.049 29.885 1.00 97.62 117 ALA A N 1
ATOM 876 C CA . ALA A 1 117 ? -29.195 0.212 28.496 1.00 97.62 117 ALA A CA 1
ATOM 877 C C . ALA A 1 117 ? -28.0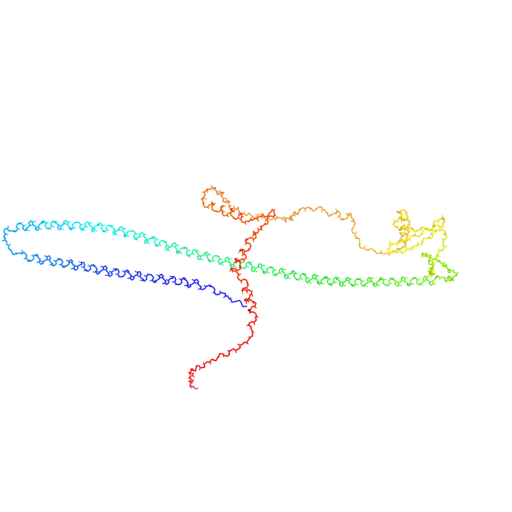79 0.935 27.718 1.00 97.62 117 ALA A C 1
ATOM 879 O O . ALA A 1 117 ? -27.729 0.509 26.615 1.00 97.62 117 ALA A O 1
ATOM 880 N N . LEU A 1 118 ? -27.459 1.965 28.306 1.00 97.38 118 LEU A N 1
ATOM 881 C CA . LEU A 1 118 ? -26.327 2.675 27.696 1.00 97.38 118 LEU A CA 1
ATOM 882 C C . LEU A 1 118 ? -25.110 1.759 27.501 1.00 97.38 118 LEU A C 1
ATOM 884 O O . LEU A 1 118 ? -24.459 1.798 26.458 1.00 97.38 118 LEU A O 1
ATOM 888 N N . VAL A 1 119 ? -24.819 0.885 28.470 1.00 97.81 119 VAL A N 1
ATOM 889 C CA . VAL A 1 119 ? -23.742 -0.112 28.351 1.00 97.81 119 VAL A CA 1
ATOM 890 C C . VAL A 1 119 ? -24.045 -1.119 27.240 1.00 97.81 119 VAL A C 1
ATOM 892 O O . VAL A 1 119 ? -23.136 -1.507 26.503 1.00 97.81 119 VAL A O 1
ATOM 895 N N . ALA A 1 120 ? -25.300 -1.548 27.090 1.00 96.62 120 ALA A N 1
ATOM 896 C CA . ALA A 1 120 ? -25.702 -2.437 26.004 1.00 96.62 120 ALA A CA 1
ATOM 897 C C . ALA A 1 120 ? -25.533 -1.770 24.628 1.00 96.62 120 ALA A C 1
ATOM 899 O O . ALA A 1 120 ? -24.975 -2.393 23.724 1.00 96.62 120 ALA A O 1
ATOM 900 N N . GLN A 1 121 ? -25.932 -0.502 24.493 1.00 97.56 121 GLN A N 1
ATOM 901 C CA . GLN A 1 121 ? -25.744 0.279 23.270 1.00 97.56 121 GLN A CA 1
ATOM 902 C C . GLN A 1 121 ? -24.257 0.456 22.930 1.00 97.56 121 GLN A C 1
ATOM 904 O O . GLN A 1 121 ? -23.845 0.132 21.818 1.00 97.56 121 GLN A O 1
ATOM 909 N N . ALA A 1 122 ? -23.431 0.875 23.893 1.00 96.31 122 ALA A N 1
ATOM 910 C CA . ALA A 1 122 ? -21.994 1.055 23.685 1.00 96.31 122 ALA A CA 1
ATOM 911 C C . ALA A 1 122 ? -21.298 -0.251 23.257 1.00 96.31 122 ALA A C 1
ATOM 913 O O . ALA A 1 122 ? -20.396 -0.247 22.419 1.00 96.31 122 ALA A O 1
ATOM 914 N N . ARG A 1 123 ? -21.733 -1.400 23.797 1.00 96.81 123 ARG A N 1
ATOM 915 C CA . ARG A 1 123 ? -21.239 -2.718 23.365 1.00 96.81 123 ARG A CA 1
ATOM 916 C C . ARG A 1 123 ? -21.591 -3.017 21.911 1.00 96.81 123 ARG A C 1
ATOM 918 O O . ARG A 1 123 ? -20.777 -3.626 21.222 1.00 96.81 123 ARG A O 1
ATOM 925 N N . GLU A 1 124 ? -22.775 -2.626 21.453 1.00 97.81 124 GLU A N 1
ATOM 926 C CA . GLU A 1 124 ? -23.196 -2.856 20.072 1.00 97.81 124 GLU A CA 1
ATOM 927 C C . GLU A 1 124 ? -22.487 -1.925 19.086 1.00 97.81 124 GLU A C 1
ATOM 929 O O . GLU A 1 124 ? -21.997 -2.382 18.054 1.00 97.81 124 GLU A O 1
ATOM 934 N N . GLU A 1 125 ? -22.316 -0.653 19.443 1.00 97.19 125 GLU A N 1
ATOM 935 C CA . GLU A 1 125 ? -21.521 0.297 18.660 1.00 97.19 125 GLU A CA 1
ATOM 936 C C . GLU A 1 125 ? -20.069 -0.175 18.508 1.00 97.19 125 GLU A C 1
ATOM 938 O O . GLU A 1 125 ? -19.541 -0.173 17.396 1.00 97.19 125 GLU A O 1
ATOM 943 N N . LEU A 1 126 ? -19.457 -0.687 19.582 1.00 96.44 126 LEU A N 1
ATOM 944 C CA . LEU A 1 126 ? -18.102 -1.239 19.534 1.00 96.44 126 LEU A CA 1
ATOM 945 C C . LEU A 1 126 ? -18.010 -2.498 18.655 1.00 96.44 126 LEU A C 1
ATOM 947 O O . LEU A 1 126 ? -17.012 -2.707 17.960 1.00 96.44 126 LEU A O 1
ATOM 951 N N . ARG A 1 127 ? -19.039 -3.358 18.661 1.00 97.06 127 ARG A N 1
ATOM 952 C CA . ARG A 1 127 ? -19.097 -4.517 17.752 1.00 97.06 127 ARG A CA 1
ATOM 953 C C . ARG A 1 127 ? -19.191 -4.073 16.299 1.00 97.06 127 ARG A C 1
ATOM 955 O O . ARG A 1 127 ? -18.451 -4.616 15.477 1.00 97.06 127 ARG A O 1
ATOM 962 N N . ARG A 1 128 ? -20.053 -3.097 16.003 1.00 98.38 128 ARG A N 1
ATOM 963 C CA . ARG A 1 128 ? -20.205 -2.516 14.664 1.00 98.38 128 ARG A CA 1
ATOM 964 C C . ARG A 1 128 ? -18.890 -1.909 14.178 1.00 98.38 128 ARG A C 1
ATOM 966 O O . ARG A 1 128 ? -18.411 -2.291 13.118 1.00 98.38 128 ARG A O 1
ATOM 973 N N . GLU A 1 129 ? -18.246 -1.072 14.987 1.00 96.44 129 GLU A N 1
ATOM 974 C CA . GLU A 1 129 ? -16.951 -0.467 14.655 1.00 96.44 129 GLU A CA 1
ATOM 975 C C . GLU A 1 129 ? -15.865 -1.531 14.413 1.00 96.44 129 GLU A C 1
ATOM 977 O O . GLU A 1 129 ? -15.080 -1.440 13.470 1.00 96.44 129 GLU A O 1
ATOM 982 N N . CYS A 1 130 ? -15.825 -2.594 15.224 1.00 95.75 130 CYS A N 1
ATOM 983 C CA . CYS A 1 130 ? -14.886 -3.696 15.018 1.00 95.75 130 CYS A CA 1
ATOM 984 C C . CYS A 1 130 ? -15.126 -4.426 13.684 1.00 95.75 130 CYS A C 1
ATOM 986 O O . CYS A 1 130 ? -14.167 -4.849 13.034 1.00 95.75 130 CYS A O 1
ATOM 988 N N . GLN A 1 131 ? -16.385 -4.588 13.269 1.00 97.75 131 GLN A N 1
ATOM 989 C CA . GLN A 1 131 ? -16.728 -5.163 11.966 1.00 97.75 131 GLN A CA 1
ATOM 990 C C . GLN A 1 131 ? -16.342 -4.228 10.814 1.00 97.75 131 GLN A C 1
ATOM 992 O O . GLN A 1 131 ? -15.745 -4.698 9.847 1.00 97.75 131 GLN A O 1
ATOM 997 N N . GLU A 1 132 ? -16.598 -2.925 10.942 1.00 97.12 132 GLU A N 1
ATOM 998 C CA . GLU A 1 132 ? -16.222 -1.903 9.955 1.00 97.12 132 GLU A CA 1
ATOM 999 C C . GLU A 1 132 ? -14.703 -1.860 9.758 1.00 97.12 132 GLU A C 1
ATOM 1001 O O . GLU A 1 132 ? -14.226 -2.061 8.643 1.00 97.12 132 GLU A O 1
ATOM 1006 N N . ARG A 1 133 ? -13.921 -1.779 10.842 1.00 95.31 133 ARG A N 1
ATOM 1007 C CA . ARG A 1 133 ? -12.449 -1.813 10.769 1.00 95.31 133 ARG A CA 1
ATOM 1008 C C . ARG A 1 133 ? -11.910 -3.106 10.148 1.00 95.31 133 ARG A C 1
ATOM 1010 O O . ARG A 1 133 ? -10.887 -3.091 9.466 1.00 95.31 133 ARG A O 1
ATOM 1017 N N . LYS A 1 134 ? -12.571 -4.250 10.371 1.00 96.50 134 LYS A N 1
ATOM 1018 C CA . LYS A 1 134 ? -12.207 -5.522 9.716 1.00 96.50 134 LYS A CA 1
ATOM 1019 C C . LYS A 1 134 ? -12.507 -5.497 8.217 1.00 96.50 134 LYS A C 1
ATOM 1021 O O . LYS A 1 134 ? -11.704 -6.015 7.437 1.00 96.50 134 LYS A O 1
ATOM 1026 N N . ALA A 1 135 ? -13.637 -4.918 7.819 1.00 97.00 135 ALA A N 1
ATOM 1027 C CA . ALA A 1 135 ? -14.002 -4.760 6.416 1.00 97.00 135 ALA A CA 1
ATOM 1028 C C . ALA A 1 135 ? -13.026 -3.812 5.700 1.00 97.00 135 ALA A C 1
ATOM 1030 O O . ALA A 1 135 ? -12.47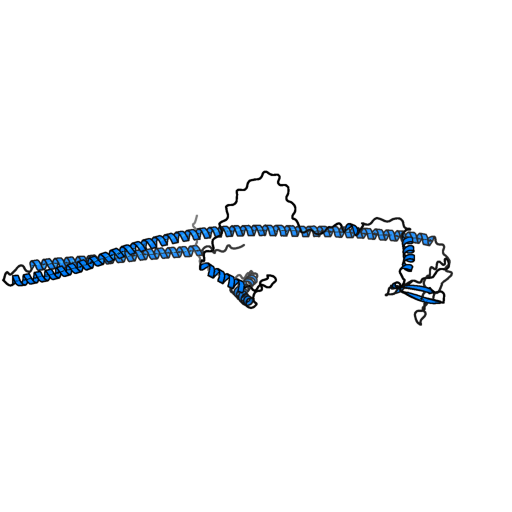1 -4.191 4.671 1.00 97.00 135 ALA A O 1
ATOM 1031 N N . GLU A 1 136 ? -12.726 -2.654 6.290 1.00 97.44 136 GLU A N 1
ATOM 1032 C CA . GLU A 1 136 ? -11.727 -1.699 5.790 1.00 97.44 136 GLU A CA 1
ATOM 1033 C C . GLU A 1 136 ? -10.338 -2.335 5.682 1.00 97.44 136 GLU A C 1
ATOM 1035 O O . GLU A 1 136 ? -9.689 -2.245 4.643 1.00 97.44 136 GLU A O 1
ATOM 1040 N N . GLY A 1 137 ? -9.896 -3.060 6.715 1.00 97.00 137 GLY A N 1
ATOM 1041 C CA . GLY A 1 137 ? -8.625 -3.784 6.677 1.00 97.00 137 GLY A CA 1
ATOM 1042 C C . GLY A 1 137 ? -8.563 -4.815 5.544 1.00 97.00 137 GLY A C 1
ATOM 1043 O O . GLY A 1 137 ? -7.526 -4.962 4.897 1.00 97.00 137 GLY A O 1
ATOM 1044 N N . SER A 1 138 ? -9.679 -5.491 5.256 1.00 96.75 138 SER A N 1
ATOM 1045 C CA . SER A 1 138 ? -9.777 -6.438 4.137 1.00 96.75 138 SER A CA 1
ATOM 1046 C C . SER A 1 138 ? -9.733 -5.724 2.780 1.00 96.75 138 SER A C 1
ATOM 1048 O O . SER A 1 138 ? -9.047 -6.187 1.871 1.00 96.75 138 SER A O 1
ATOM 1050 N N . GLN A 1 139 ? -10.400 -4.573 2.652 1.00 98.00 139 GLN A N 1
ATOM 1051 C CA . GLN A 1 139 ? -10.367 -3.740 1.445 1.00 98.00 139 GLN A CA 1
ATOM 1052 C C . GLN A 1 139 ? -8.965 -3.188 1.168 1.00 98.00 139 GLN A C 1
ATOM 1054 O O . GLN A 1 139 ? -8.467 -3.321 0.052 1.00 98.00 139 GLN A O 1
ATOM 1059 N N . LEU A 1 140 ? -8.295 -2.639 2.183 1.00 97.38 140 LEU A N 1
ATOM 1060 C CA . LEU A 1 140 ? -6.922 -2.144 2.067 1.00 97.38 140 LEU A CA 1
ATOM 1061 C C . LEU A 1 140 ? -5.944 -3.270 1.715 1.00 97.38 140 LEU A C 1
ATOM 1063 O O . LEU A 1 140 ? -5.063 -3.088 0.876 1.00 97.38 140 LEU A O 1
ATOM 1067 N N . SER A 1 141 ? -6.114 -4.455 2.311 1.00 96.44 141 SER A N 1
ATOM 1068 C CA . SER A 1 141 ? -5.307 -5.627 1.963 1.00 96.44 141 SER A CA 1
ATOM 1069 C C . SER A 1 141 ? -5.489 -6.034 0.499 1.00 96.44 141 SER A C 1
ATOM 1071 O O . SER A 1 141 ? -4.512 -6.412 -0.141 1.00 96.44 141 SER A O 1
ATOM 1073 N N . MET A 1 142 ? -6.711 -5.965 -0.034 1.00 98.06 142 MET A N 1
ATOM 1074 C CA . MET A 1 142 ? -6.997 -6.268 -1.439 1.00 98.06 142 MET A CA 1
ATOM 1075 C C . MET A 1 142 ? -6.356 -5.235 -2.374 1.00 98.06 142 MET A C 1
ATOM 1077 O O . MET A 1 142 ? -5.652 -5.611 -3.306 1.00 98.06 142 MET A O 1
ATOM 1081 N N . GLN A 1 143 ? -6.499 -3.942 -2.069 1.00 98.19 143 GLN A N 1
ATOM 1082 C CA . GLN A 1 143 ? -5.865 -2.863 -2.836 1.00 98.19 143 GLN A CA 1
ATOM 1083 C C . GLN A 1 143 ? -4.337 -2.981 -2.852 1.00 98.19 143 GLN A C 1
ATOM 1085 O O . GLN A 1 143 ? -3.706 -2.751 -3.881 1.00 98.19 143 GLN A O 1
ATOM 1090 N N . LEU A 1 144 ? -3.724 -3.376 -1.733 1.00 97.81 144 LEU A N 1
ATOM 1091 C CA . LEU A 1 144 ? -2.279 -3.588 -1.661 1.00 97.81 144 LEU A CA 1
ATOM 1092 C C . LEU A 1 144 ? -1.819 -4.711 -2.602 1.00 97.81 144 LEU A C 1
ATOM 1094 O O . LEU A 1 144 ? -0.782 -4.569 -3.248 1.00 97.81 144 LEU A O 1
ATOM 1098 N N . VAL A 1 145 ? -2.591 -5.798 -2.705 1.00 98.25 145 VAL A N 1
ATOM 1099 C CA . VAL A 1 145 ? -2.316 -6.890 -3.653 1.00 98.25 145 VAL A CA 1
ATOM 1100 C C . VAL A 1 145 ? -2.450 -6.399 -5.094 1.00 98.25 145 VAL A C 1
ATOM 1102 O O . VAL A 1 145 ? -1.520 -6.585 -5.872 1.00 98.25 145 VAL A O 1
ATOM 1105 N N . GLU A 1 146 ? -3.526 -5.686 -5.434 1.00 98.38 146 GLU A N 1
ATOM 1106 C CA . GLU A 1 146 ? -3.700 -5.121 -6.781 1.00 98.38 146 GLU A CA 1
ATOM 1107 C C . GLU A 1 146 ? -2.559 -4.168 -7.166 1.00 98.38 146 GLU A C 1
ATOM 1109 O O . GLU A 1 146 ? -2.060 -4.197 -8.292 1.00 98.38 146 GLU A O 1
ATOM 1114 N N . HIS A 1 147 ? -2.118 -3.309 -6.243 1.00 97.94 147 HIS A N 1
ATOM 1115 C CA . HIS A 1 147 ? -0.986 -2.417 -6.486 1.00 97.94 147 HIS A CA 1
ATOM 1116 C C . HIS A 1 147 ? 0.324 -3.186 -6.676 1.00 97.94 147 HIS A C 1
ATOM 1118 O O . HIS A 1 147 ? 1.116 -2.816 -7.544 1.00 97.94 147 HIS A O 1
ATOM 1124 N N . ALA A 1 148 ? 0.546 -4.262 -5.917 1.00 97.88 148 ALA A N 1
ATOM 1125 C CA . ALA A 1 148 ? 1.708 -5.127 -6.095 1.00 97.88 148 ALA A CA 1
ATOM 1126 C C . ALA A 1 148 ? 1.702 -5.814 -7.473 1.00 97.88 148 ALA A C 1
ATOM 1128 O O . ALA A 1 148 ? 2.727 -5.809 -8.150 1.00 97.88 148 ALA A O 1
ATOM 1129 N N . GLU A 1 149 ? 0.551 -6.318 -7.928 1.00 98.31 149 GLU A N 1
ATOM 1130 C CA . GLU A 1 149 ? 0.394 -6.935 -9.254 1.00 98.31 149 GLU A CA 1
ATOM 1131 C C . GLU A 1 149 ? 0.630 -5.929 -10.390 1.00 98.31 149 GLU A C 1
ATOM 1133 O O . GLU A 1 149 ? 1.330 -6.232 -11.358 1.00 98.31 149 GLU A O 1
ATOM 1138 N N . ARG A 1 150 ? 0.113 -4.698 -10.265 1.00 98.31 150 ARG A N 1
ATOM 1139 C CA . ARG A 1 150 ? 0.363 -3.627 -11.249 1.00 98.31 150 ARG A CA 1
ATOM 1140 C C . ARG A 1 150 ? 1.842 -3.251 -11.323 1.00 98.31 150 ARG A C 1
ATOM 1142 O O . ARG A 1 150 ? 2.354 -3.027 -12.419 1.00 98.31 150 ARG A O 1
ATOM 1149 N N . LEU A 1 151 ? 2.526 -3.183 -10.178 1.00 98.31 151 LEU A N 1
ATOM 1150 C CA . LEU A 1 151 ? 3.966 -2.921 -10.125 1.00 98.31 151 LEU A CA 1
ATOM 1151 C C . LEU A 1 151 ? 4.772 -4.065 -10.744 1.00 98.31 151 LEU A C 1
ATOM 1153 O O . LEU A 1 151 ? 5.693 -3.805 -11.516 1.00 98.31 151 LEU A O 1
ATOM 1157 N N . GLU A 1 152 ? 4.415 -5.317 -10.454 1.00 98.44 152 GLU A N 1
ATOM 1158 C CA . GLU A 1 152 ? 5.056 -6.484 -11.062 1.00 98.44 152 GLU A CA 1
ATOM 1159 C C . GLU A 1 152 ? 4.877 -6.484 -12.585 1.00 98.44 152 GLU A C 1
ATOM 1161 O O . GLU A 1 152 ? 5.847 -6.660 -13.322 1.00 98.44 152 GLU A O 1
ATOM 1166 N N . TRP A 1 153 ? 3.665 -6.211 -13.071 1.00 98.50 153 TRP A N 1
ATOM 1167 C CA . TRP A 1 153 ? 3.390 -6.112 -14.502 1.00 98.50 153 TRP A CA 1
ATOM 1168 C C . TRP A 1 153 ? 4.187 -4.984 -15.171 1.00 98.50 153 TRP A C 1
ATOM 1170 O O . TRP A 1 153 ? 4.791 -5.195 -16.224 1.00 98.50 153 TRP A O 1
ATOM 1180 N N . ALA A 1 154 ? 4.245 -3.801 -14.552 1.00 98.19 154 ALA A N 1
ATOM 1181 C CA . ALA A 1 154 ? 5.027 -2.678 -15.066 1.00 98.19 154 ALA A CA 1
ATOM 1182 C C . ALA A 1 154 ? 6.528 -3.012 -15.141 1.00 98.19 154 ALA A C 1
ATOM 1184 O O . ALA A 1 154 ? 7.184 -2.705 -16.138 1.00 98.19 154 ALA A O 1
ATOM 1185 N N . GLU A 1 155 ? 7.066 -3.699 -14.131 1.00 98.31 155 GLU A N 1
ATOM 1186 C CA . GLU A 1 155 ? 8.460 -4.143 -14.126 1.00 98.31 155 GLU A CA 1
ATOM 1187 C C . GLU A 1 155 ? 8.728 -5.194 -15.213 1.00 98.31 155 GLU A C 1
ATOM 1189 O O . GLU A 1 155 ? 9.745 -5.120 -15.904 1.00 98.31 155 GLU A O 1
ATOM 1194 N N . GLN A 1 156 ? 7.795 -6.124 -15.447 1.00 98.44 156 GLN A N 1
ATOM 1195 C CA . GLN A 1 156 ? 7.890 -7.079 -16.555 1.00 98.44 156 GLN A CA 1
ATOM 1196 C C . GLN A 1 156 ? 7.919 -6.371 -17.919 1.00 98.44 156 GLN A C 1
ATOM 1198 O O . GLN A 1 156 ? 8.739 -6.729 -18.768 1.00 98.44 156 GLN A O 1
ATOM 1203 N N . GLN A 1 157 ? 7.088 -5.341 -18.129 1.00 98.44 157 GLN A N 1
ATOM 1204 C CA . GLN A 1 157 ? 7.123 -4.542 -19.363 1.00 98.44 157 GLN A CA 1
ATOM 1205 C C . GLN A 1 157 ? 8.449 -3.791 -19.517 1.00 98.44 157 GLN A C 1
ATOM 1207 O O . GLN A 1 157 ? 9.037 -3.792 -20.598 1.00 98.44 157 GLN A O 1
ATOM 1212 N N . ARG A 1 158 ? 8.970 -3.205 -18.434 1.00 98.50 158 ARG A N 1
ATOM 1213 C CA . ARG A 1 158 ? 10.266 -2.513 -18.441 1.00 98.50 158 ARG A CA 1
ATOM 1214 C C . ARG A 1 158 ? 11.414 -3.461 -18.793 1.00 98.50 158 ARG A C 1
ATOM 1216 O O . ARG A 1 158 ? 12.273 -3.114 -19.602 1.00 98.50 158 ARG A O 1
ATOM 1223 N N . VAL A 1 159 ? 11.436 -4.658 -18.204 1.00 98.25 159 VAL A N 1
ATOM 1224 C CA . VAL A 1 159 ? 12.435 -5.696 -18.508 1.00 98.25 159 VAL A CA 1
ATOM 1225 C C . VAL A 1 159 ? 12.320 -6.144 -19.964 1.00 98.25 159 VAL A C 1
ATOM 1227 O O . VAL A 1 159 ? 13.342 -6.275 -20.636 1.00 98.25 159 VAL A O 1
ATOM 1230 N N . LYS A 1 160 ? 11.097 -6.332 -20.473 1.00 98.56 160 LYS A N 1
ATOM 1231 C CA . LYS A 1 160 ? 10.859 -6.679 -21.877 1.00 98.56 160 LYS A CA 1
ATOM 1232 C C . LYS A 1 160 ? 11.418 -5.610 -22.825 1.00 98.56 160 LYS A C 1
ATOM 1234 O O . LYS A 1 160 ? 12.250 -5.948 -23.661 1.00 98.56 160 LYS A O 1
ATOM 1239 N N . ALA A 1 161 ? 11.065 -4.341 -22.619 1.00 98.19 161 ALA A N 1
ATOM 1240 C CA . ALA A 1 161 ? 11.573 -3.226 -23.420 1.00 98.19 161 ALA A CA 1
ATOM 1241 C C . ALA A 1 161 ? 13.107 -3.100 -23.341 1.00 98.19 161 ALA A C 1
ATOM 1243 O O . ALA A 1 161 ? 13.779 -2.867 -24.340 1.00 98.19 161 ALA A O 1
ATOM 1244 N N . SER A 1 162 ? 13.694 -3.316 -22.158 1.00 98.25 162 SER A N 1
ATOM 1245 C CA . SER A 1 162 ? 15.152 -3.306 -21.991 1.00 98.25 162 SER A CA 1
ATOM 1246 C C . SER A 1 162 ? 15.848 -4.423 -22.776 1.00 98.25 162 SER A C 1
ATOM 1248 O O . SER A 1 162 ? 16.958 -4.214 -23.264 1.00 98.25 162 SER A O 1
ATOM 1250 N N . ASN A 1 163 ? 15.238 -5.606 -22.867 1.00 98.50 163 ASN A N 1
ATOM 1251 C CA . ASN A 1 163 ? 15.788 -6.721 -23.636 1.00 98.50 163 ASN A CA 1
ATOM 1252 C C . ASN A 1 163 ? 15.666 -6.476 -25.145 1.00 98.50 163 ASN A C 1
ATOM 1254 O O . ASN A 1 163 ? 16.599 -6.791 -25.878 1.00 98.50 163 ASN A O 1
ATOM 1258 N N . GLU A 1 164 ? 14.554 -5.888 -25.593 1.00 98.38 164 GLU A N 1
ATOM 1259 C CA . GLU A 1 164 ? 14.349 -5.479 -26.989 1.00 98.38 164 GLU A CA 1
ATOM 1260 C C . GLU A 1 164 ? 15.412 -4.455 -27.420 1.00 98.38 164 GLU A C 1
ATOM 1262 O O . GLU A 1 164 ? 16.119 -4.688 -28.397 1.00 98.38 164 GLU A O 1
ATOM 1267 N N . LEU A 1 165 ? 15.653 -3.412 -26.616 1.00 98.38 165 LEU A N 1
ATOM 1268 C CA . LEU A 1 165 ? 16.714 -2.431 -26.883 1.00 98.38 165 LEU A CA 1
ATOM 1269 C C . LEU A 1 165 ? 18.114 -3.059 -26.917 1.00 98.38 165 LEU A C 1
ATOM 1271 O O . LEU A 1 165 ? 18.948 -2.696 -27.745 1.00 98.38 165 LEU A O 1
ATOM 1275 N N . LEU A 1 166 ? 18.406 -4.005 -26.018 1.00 98.56 166 LEU A N 1
ATOM 1276 C CA . LEU A 1 166 ? 19.697 -4.695 -26.028 1.00 98.56 166 LEU A CA 1
ATOM 1277 C C . LEU A 1 166 ? 19.883 -5.502 -27.319 1.00 98.56 166 LEU A C 1
ATOM 1279 O O . LEU A 1 166 ? 20.982 -5.511 -27.878 1.00 98.56 166 LEU A O 1
ATOM 1283 N N . GLN A 1 167 ? 18.820 -6.150 -27.793 1.00 98.62 167 GLN A N 1
ATOM 1284 C CA . GLN A 1 167 ? 18.825 -6.885 -29.051 1.00 98.62 167 GLN A CA 1
ATOM 1285 C C . GLN A 1 167 ? 19.059 -5.940 -30.240 1.00 98.62 167 GLN A C 1
ATOM 1287 O O . GLN A 1 167 ? 19.970 -6.185 -31.028 1.00 98.62 167 GLN A O 1
ATOM 1292 N N . GLU A 1 168 ? 18.353 -4.809 -30.306 1.00 98.25 168 GLU A N 1
ATOM 1293 C CA . GLU A 1 168 ? 18.555 -3.778 -31.337 1.00 98.25 168 GLU A CA 1
ATOM 1294 C C . GLU A 1 168 ? 20.000 -3.247 -31.358 1.00 98.25 168 GLU A C 1
ATOM 1296 O O . GLU A 1 168 ? 20.613 -3.099 -32.418 1.00 98.25 168 GLU A O 1
ATOM 1301 N N . VAL A 1 169 ? 20.606 -3.020 -30.188 1.00 98.62 169 VAL A N 1
ATOM 1302 C CA . VAL A 1 169 ? 22.018 -2.609 -30.080 1.00 98.62 169 VAL A CA 1
ATOM 1303 C C . VAL A 1 169 ? 22.965 -3.696 -30.605 1.00 98.62 169 VAL A C 1
ATOM 1305 O O . VAL A 1 169 ? 23.987 -3.394 -31.227 1.00 98.62 169 VAL A O 1
ATOM 1308 N N . MET A 1 170 ? 22.664 -4.973 -30.368 1.00 98.50 170 MET A N 1
ATOM 1309 C CA . MET A 1 170 ? 23.466 -6.074 -30.909 1.00 98.50 170 MET A CA 1
ATOM 1310 C C . MET A 1 170 ? 23.326 -6.190 -32.430 1.00 98.50 170 MET A C 1
ATOM 1312 O O . MET A 1 170 ? 24.338 -6.391 -33.112 1.00 98.50 170 MET A O 1
ATOM 1316 N N . ASP A 1 171 ? 22.117 -6.008 -32.956 1.00 98.38 171 ASP A N 1
ATOM 1317 C CA . ASP A 1 171 ? 21.822 -6.098 -34.385 1.00 98.38 171 ASP A CA 1
ATOM 1318 C C . ASP A 1 171 ? 22.471 -4.944 -35.157 1.00 98.38 171 ASP A C 1
ATOM 1320 O O . ASP A 1 171 ? 23.255 -5.196 -36.076 1.00 98.38 171 ASP A O 1
ATOM 1324 N N . THR A 1 172 ? 22.291 -3.701 -34.703 1.00 98.25 172 THR A N 1
ATOM 1325 C CA . THR A 1 172 ? 22.954 -2.507 -35.268 1.00 98.25 172 THR A CA 1
ATOM 1326 C C . THR A 1 172 ? 24.478 -2.621 -35.222 1.00 98.25 172 THR A C 1
ATOM 1328 O O . THR A 1 172 ? 25.169 -2.335 -36.201 1.00 98.25 172 THR A O 1
ATOM 1331 N N . ARG A 1 173 ? 25.047 -3.130 -34.121 1.00 98.56 173 ARG A N 1
ATOM 1332 C CA . ARG A 1 173 ? 26.489 -3.409 -34.032 1.00 98.56 173 ARG A CA 1
ATOM 1333 C C . ARG A 1 173 ? 26.939 -4.440 -35.070 1.00 98.56 173 ARG A C 1
ATOM 1335 O O . ARG A 1 173 ? 28.053 -4.334 -35.590 1.00 98.56 173 ARG A O 1
ATOM 1342 N N . SER A 1 174 ? 26.137 -5.472 -35.328 1.00 98.50 174 SER A N 1
ATOM 1343 C CA . SER A 1 174 ? 26.455 -6.503 -36.322 1.00 98.50 174 SER A CA 1
ATOM 1344 C C . SER A 1 174 ? 26.397 -5.957 -37.753 1.00 98.50 174 SER A C 1
ATOM 1346 O O . SER A 1 174 ? 27.256 -6.293 -38.572 1.00 98.50 174 SER A O 1
ATOM 1348 N N . GLU A 1 175 ? 25.446 -5.064 -38.020 1.00 98.56 175 GLU A N 1
ATOM 1349 C CA . GLU A 1 175 ? 25.264 -4.386 -39.298 1.00 98.56 175 GLU A CA 1
ATOM 1350 C C . GLU A 1 175 ? 26.402 -3.407 -39.583 1.00 98.56 175 GLU A C 1
ATOM 1352 O O . GLU A 1 175 ? 27.047 -3.522 -40.622 1.00 98.56 175 GLU A O 1
ATOM 1357 N N . LEU A 1 176 ? 26.767 -2.556 -38.620 1.00 98.38 176 LEU A N 1
ATOM 1358 C CA . LEU A 1 176 ? 27.917 -1.656 -38.750 1.00 98.38 176 LEU A CA 1
ATOM 1359 C C . LEU A 1 176 ? 29.222 -2.422 -39.006 1.00 98.38 176 LEU A C 1
ATOM 1361 O O . LEU A 1 176 ? 30.044 -2.013 -39.822 1.00 98.38 176 L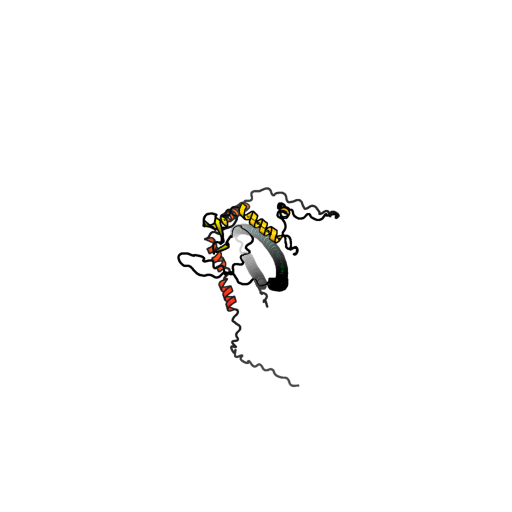EU A O 1
ATOM 1365 N N . LYS A 1 177 ? 29.421 -3.580 -38.361 1.00 98.62 177 LYS A N 1
ATOM 1366 C CA . LYS A 1 177 ? 30.576 -4.454 -38.642 1.00 98.62 177 LYS A CA 1
ATOM 1367 C C . LYS A 1 177 ? 30.555 -5.056 -40.047 1.00 98.62 177 LYS A C 1
ATOM 1369 O O . LYS A 1 177 ? 31.611 -5.429 -40.558 1.00 98.62 177 LYS A O 1
ATOM 1374 N N . ARG A 1 178 ? 29.379 -5.266 -40.639 1.00 98.69 178 ARG A N 1
ATOM 1375 C CA . ARG A 1 178 ? 29.247 -5.707 -42.033 1.00 98.69 178 ARG A CA 1
ATOM 1376 C C . ARG A 1 178 ? 29.600 -4.549 -42.961 1.00 98.69 178 ARG A C 1
ATOM 1378 O O . ARG A 1 178 ? 30.534 -4.683 -43.736 1.00 98.69 178 ARG A O 1
ATOM 1385 N N . GLU A 1 179 ? 28.980 -3.395 -42.748 1.00 98.19 179 GLU A N 1
ATOM 1386 C CA . GLU A 1 179 ? 29.205 -2.193 -43.546 1.00 98.19 179 GLU A CA 1
ATOM 1387 C C . GLU A 1 179 ? 30.674 -1.731 -43.519 1.00 98.19 179 GLU A C 1
ATOM 1389 O O . GLU A 1 179 ? 31.220 -1.348 -44.550 1.00 98.19 179 GLU A O 1
ATOM 1394 N N . MET A 1 180 ? 31.360 -1.806 -42.369 1.00 98.44 180 MET A N 1
ATOM 1395 C CA . MET A 1 180 ? 32.799 -1.511 -42.312 1.00 98.44 180 MET A CA 1
ATOM 1396 C C . MET A 1 180 ? 33.625 -2.461 -43.183 1.00 98.44 180 MET A C 1
ATOM 1398 O O . MET A 1 180 ? 34.512 -1.996 -43.889 1.00 98.44 180 MET A O 1
ATOM 1402 N N . ARG A 1 181 ? 33.327 -3.768 -43.168 1.00 98.38 181 ARG A N 1
ATOM 1403 C CA . ARG A 1 181 ? 34.025 -4.743 -44.022 1.00 98.38 181 ARG A CA 1
ATOM 1404 C C . ARG A 1 181 ? 33.760 -4.474 -45.502 1.00 98.38 181 ARG A C 1
ATOM 1406 O O . ARG A 1 181 ? 34.695 -4.516 -46.293 1.00 98.38 181 ARG A O 1
ATOM 1413 N N . ASP A 1 182 ? 32.525 -4.129 -45.855 1.00 98.25 182 ASP A N 1
ATOM 1414 C CA . ASP A 1 182 ? 32.153 -3.799 -47.233 1.00 98.25 182 ASP A CA 1
ATOM 1415 C C . ASP A 1 182 ? 32.870 -2.520 -47.710 1.00 98.25 182 ASP A C 1
ATOM 1417 O O . ASP A 1 182 ? 33.380 -2.466 -48.832 1.00 98.25 182 ASP A O 1
ATOM 1421 N N . ARG A 1 183 ? 32.997 -1.505 -46.839 1.00 98.00 183 ARG A N 1
ATOM 1422 C CA . ARG A 1 183 ? 33.795 -0.295 -47.111 1.00 98.00 183 ARG A CA 1
ATOM 1423 C C . ARG A 1 183 ? 35.286 -0.597 -47.242 1.00 98.00 183 ARG A C 1
ATOM 1425 O O . ARG A 1 183 ? 35.934 -0.047 -48.130 1.00 98.00 183 ARG A O 1
ATOM 1432 N N . GLU A 1 184 ? 35.843 -1.450 -46.385 1.00 98.25 184 GLU A N 1
ATOM 1433 C CA . GLU A 1 184 ? 37.243 -1.888 -46.470 1.00 98.25 184 GLU A CA 1
ATOM 1434 C C . GLU A 1 184 ? 37.519 -2.626 -47.789 1.00 98.25 184 GLU A C 1
ATOM 1436 O O . GLU A 1 184 ? 38.515 -2.338 -48.457 1.00 98.25 184 GLU A O 1
ATOM 1441 N N . GLU A 1 185 ? 36.614 -3.512 -48.216 1.00 98.00 185 GLU A N 1
ATOM 1442 C CA . GLU A 1 185 ? 36.707 -4.208 -49.503 1.00 98.00 185 GLU A CA 1
ATOM 1443 C C . GLU A 1 185 ? 36.588 -3.236 -50.688 1.00 98.00 185 GLU A C 1
ATOM 1445 O O . GLU A 1 185 ? 37.379 -3.303 -51.634 1.00 98.00 185 GLU A O 1
ATOM 1450 N N . GLY A 1 186 ? 35.640 -2.295 -50.633 1.00 97.69 186 GLY A N 1
ATOM 1451 C CA . GLY A 1 186 ? 35.490 -1.237 -51.633 1.00 97.69 186 GLY A CA 1
ATOM 1452 C C . GLY A 1 186 ? 36.748 -0.374 -51.761 1.00 97.69 186 GLY A C 1
ATOM 1453 O O . GLY A 1 186 ? 37.249 -0.161 -52.866 1.00 97.69 186 GLY A O 1
ATOM 1454 N N . ASN A 1 187 ? 37.327 0.046 -50.634 1.00 98.06 187 ASN A N 1
ATOM 1455 C CA . ASN A 1 187 ? 38.577 0.805 -50.604 1.00 98.06 187 ASN A CA 1
ATOM 1456 C C . ASN A 1 187 ? 39.750 0.006 -51.189 1.00 98.06 187 ASN A C 1
ATOM 1458 O O . ASN A 1 187 ? 40.544 0.556 -51.954 1.00 98.06 187 ASN A O 1
ATOM 1462 N N . ALA A 1 188 ? 39.853 -1.292 -50.882 1.00 97.94 188 ALA A N 1
ATOM 1463 C CA . ALA A 1 188 ? 40.885 -2.156 -51.452 1.00 97.94 188 ALA A CA 1
ATOM 1464 C C . ALA A 1 188 ? 40.782 -2.242 -52.987 1.00 97.94 188 ALA A C 1
ATOM 1466 O O . ALA A 1 188 ? 41.807 -2.171 -53.670 1.00 97.94 188 ALA A O 1
ATOM 1467 N N . LYS A 1 189 ? 39.561 -2.318 -53.537 1.00 98.25 189 LYS A N 1
ATOM 1468 C CA . LYS A 1 189 ? 39.314 -2.304 -54.991 1.00 98.25 189 LYS A CA 1
ATOM 1469 C C . LYS A 1 189 ? 39.728 -0.980 -55.632 1.00 98.25 189 LYS A C 1
ATOM 1471 O O . LYS A 1 189 ? 40.438 -0.993 -56.635 1.00 98.25 189 LYS A O 1
ATOM 1476 N N . VAL A 1 190 ? 39.353 0.154 -55.035 1.00 98.19 190 VAL A N 1
ATOM 1477 C CA . VAL A 1 190 ? 39.742 1.490 -55.528 1.00 98.19 190 VAL A CA 1
ATOM 1478 C C . VAL A 1 190 ? 41.264 1.645 -55.555 1.00 98.19 190 VAL A C 1
ATOM 1480 O O . VAL A 1 190 ? 41.822 2.074 -56.562 1.00 98.19 190 VAL A O 1
ATOM 1483 N N . ILE A 1 191 ? 41.958 1.240 -54.486 1.00 98.12 191 ILE A N 1
ATOM 1484 C CA . ILE A 1 191 ? 43.429 1.264 -54.435 1.00 98.12 191 ILE A CA 1
ATOM 1485 C C . ILE A 1 191 ? 44.034 0.364 -55.522 1.00 98.12 191 ILE A C 1
ATOM 1487 O O . ILE A 1 191 ? 45.030 0.748 -56.136 1.00 98.12 191 ILE A O 1
ATOM 1491 N N . GLY A 1 192 ? 43.443 -0.809 -55.773 1.00 97.94 192 GLY A N 1
ATOM 1492 C CA . GLY A 1 192 ? 43.836 -1.700 -56.868 1.00 97.94 192 GLY A CA 1
ATOM 1493 C C . GLY A 1 192 ? 43.760 -1.006 -58.229 1.00 97.94 192 GLY A C 1
ATOM 1494 O O . GLY A 1 192 ? 44.773 -0.896 -58.915 1.00 97.94 192 GLY A O 1
ATOM 1495 N N . HIS A 1 193 ? 42.605 -0.427 -58.567 1.00 97.69 193 HIS A N 1
ATOM 1496 C CA . HIS A 1 193 ? 42.419 0.296 -59.827 1.00 97.69 193 HIS A CA 1
ATOM 1497 C C . HIS A 1 193 ? 43.369 1.488 -59.992 1.00 97.69 193 HIS A C 1
ATOM 1499 O O . HIS A 1 193 ? 43.899 1.694 -61.082 1.00 97.69 193 HIS A O 1
ATOM 1505 N N . LEU A 1 194 ? 43.639 2.245 -58.921 1.00 97.81 194 LEU A N 1
ATOM 1506 C CA . LEU A 1 194 ? 44.601 3.352 -58.959 1.00 97.81 194 LEU A CA 1
ATOM 1507 C C . LEU A 1 194 ? 46.028 2.873 -59.251 1.00 97.81 194 LEU A C 1
ATOM 1509 O O . LEU A 1 194 ? 46.759 3.544 -59.978 1.00 97.81 194 LEU A O 1
ATOM 1513 N N . ARG A 1 195 ? 46.431 1.716 -58.710 1.00 97.75 195 ARG A N 1
ATOM 1514 C CA . ARG A 1 195 ? 47.738 1.111 -59.010 1.00 97.75 195 ARG A CA 1
ATOM 1515 C C . ARG A 1 195 ? 47.817 0.638 -60.458 1.00 97.75 195 ARG A C 1
ATOM 1517 O O . ARG A 1 195 ? 48.812 0.924 -61.117 1.00 97.75 195 ARG A O 1
ATOM 1524 N N . ASP A 1 196 ? 46.774 -0.018 -60.958 1.00 97.56 196 ASP A N 1
ATOM 1525 C CA . ASP A 1 196 ? 46.719 -0.503 -62.342 1.00 97.56 196 ASP A CA 1
ATOM 1526 C C . ASP A 1 196 ? 46.702 0.653 -63.354 1.00 97.56 196 ASP A C 1
ATOM 1528 O O . ASP A 1 196 ? 47.320 0.581 -64.414 1.00 97.56 196 ASP A O 1
ATOM 1532 N N . GLU A 1 197 ? 45.999 1.744 -63.046 1.00 97.25 197 GLU A N 1
ATOM 1533 C CA . GLU A 1 197 ? 45.997 2.970 -63.851 1.00 97.25 197 GLU A CA 1
ATOM 1534 C C . GLU A 1 197 ? 47.362 3.671 -63.823 1.00 97.25 197 GLU A C 1
ATOM 1536 O O . GLU A 1 197 ? 47.874 4.061 -64.872 1.00 97.25 197 GLU A O 1
ATOM 1541 N N . ALA A 1 198 ? 47.997 3.784 -62.650 1.00 96.69 198 ALA A N 1
ATOM 1542 C CA . ALA A 1 198 ? 49.349 4.328 -62.537 1.00 96.69 198 ALA A CA 1
ATOM 1543 C C . ALA A 1 198 ? 50.367 3.500 -63.342 1.00 96.69 198 ALA A C 1
ATOM 1545 O O . ALA A 1 198 ? 51.185 4.077 -64.054 1.00 96.69 198 ALA A O 1
ATOM 1546 N N . ALA A 1 199 ? 50.276 2.166 -63.292 1.00 96.81 199 ALA A N 1
ATOM 1547 C CA . ALA A 1 199 ? 51.110 1.271 -64.093 1.00 96.81 199 ALA A CA 1
ATOM 1548 C C . ALA A 1 199 ? 50.875 1.464 -65.601 1.00 96.81 199 ALA A C 1
ATOM 1550 O O . ALA A 1 199 ? 51.834 1.599 -66.357 1.00 96.81 199 ALA A O 1
ATOM 1551 N N . ARG A 1 200 ? 49.613 1.568 -66.043 1.00 97.56 200 ARG A N 1
ATOM 1552 C CA . ARG A 1 200 ? 49.277 1.844 -67.452 1.00 97.56 200 ARG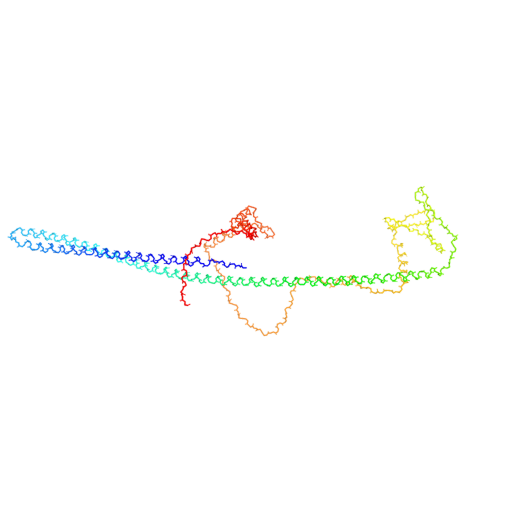 A CA 1
ATOM 1553 C C . ARG A 1 200 ? 49.825 3.188 -67.938 1.00 97.56 200 ARG A C 1
ATOM 1555 O O . ARG A 1 200 ? 50.306 3.270 -69.068 1.00 97.56 200 ARG A O 1
ATOM 1562 N N . ARG A 1 201 ? 49.781 4.230 -67.100 1.00 96.56 201 ARG A N 1
ATOM 1563 C CA . ARG A 1 201 ? 50.360 5.549 -67.413 1.00 96.56 201 ARG A CA 1
ATOM 1564 C C . ARG A 1 201 ? 51.881 5.501 -67.494 1.00 96.56 201 ARG A C 1
ATOM 1566 O O . ARG A 1 201 ? 52.444 6.070 -68.421 1.00 96.56 201 ARG A O 1
ATOM 1573 N N . GLU A 1 202 ? 52.531 4.792 -66.579 1.00 96.19 202 GLU A N 1
ATOM 1574 C CA . GLU A 1 202 ? 53.982 4.587 -66.604 1.00 96.19 202 GLU A CA 1
ATOM 1575 C C . GLU A 1 202 ? 54.422 3.828 -67.868 1.00 96.19 202 GLU A C 1
ATOM 1577 O O . GLU A 1 202 ? 55.344 4.257 -68.558 1.00 96.19 202 GLU A O 1
ATOM 1582 N N . GLU A 1 203 ? 53.718 2.758 -68.251 1.00 94.88 203 GLU A N 1
ATOM 1583 C CA . GLU A 1 203 ? 53.978 2.051 -69.512 1.00 94.88 203 GLU A CA 1
ATOM 1584 C C . GLU A 1 203 ? 53.798 2.952 -70.743 1.00 94.88 203 GLU A C 1
ATOM 1586 O O . GLU A 1 203 ? 54.575 2.866 -71.695 1.00 94.88 203 GLU A O 1
ATOM 1591 N N . ALA A 1 204 ? 52.774 3.812 -70.753 1.00 94.88 204 ALA A N 1
ATOM 1592 C CA . ALA A 1 204 ? 52.559 4.770 -71.835 1.00 94.88 204 ALA A CA 1
ATOM 1593 C C . ALA A 1 204 ? 53.705 5.791 -71.919 1.00 94.88 204 ALA A C 1
ATOM 1595 O O . ALA A 1 204 ? 54.248 6.001 -73.004 1.00 94.88 204 ALA A O 1
ATOM 1596 N N . LEU A 1 205 ? 54.139 6.341 -70.779 1.00 94.19 205 LEU A N 1
ATOM 1597 C CA . LEU A 1 205 ? 55.284 7.251 -70.701 1.00 94.19 205 LEU A CA 1
ATOM 1598 C C . LEU A 1 205 ? 56.578 6.585 -71.182 1.00 94.19 205 LEU A C 1
ATOM 1600 O O . LEU A 1 205 ? 57.335 7.196 -71.930 1.00 94.19 205 LEU A O 1
ATOM 1604 N N . GLN A 1 206 ? 56.829 5.322 -70.831 1.00 92.06 206 GLN A N 1
ATOM 1605 C CA . GLN A 1 206 ? 58.004 4.587 -71.316 1.00 92.06 206 GLN A CA 1
ATOM 1606 C C . GLN A 1 206 ? 57.996 4.410 -72.841 1.00 92.06 206 GLN A C 1
ATOM 1608 O O . GLN A 1 206 ? 59.048 4.525 -73.475 1.00 92.06 206 GLN A O 1
ATOM 1613 N N . ARG A 1 207 ? 56.821 4.183 -73.450 1.00 92.94 207 ARG A N 1
ATOM 1614 C CA . ARG A 1 207 ? 56.682 4.146 -74.917 1.00 92.94 207 ARG A CA 1
ATOM 1615 C C . ARG A 1 207 ? 56.978 5.508 -75.540 1.00 92.94 207 ARG A C 1
ATOM 1617 O O . ARG A 1 207 ? 57.660 5.558 -76.557 1.00 92.94 207 ARG A O 1
ATOM 1624 N N . GLU A 1 208 ? 56.512 6.600 -74.936 1.00 87.88 208 GLU A N 1
ATOM 1625 C CA . GLU A 1 208 ? 56.812 7.956 -75.410 1.00 87.88 208 GLU A CA 1
ATOM 1626 C C . GLU A 1 208 ? 58.304 8.286 -75.296 1.00 87.88 208 GLU A C 1
ATOM 1628 O O . GLU A 1 208 ? 58.900 8.750 -76.265 1.00 87.88 208 GLU A O 1
ATOM 1633 N N . VAL A 1 209 ? 58.934 7.983 -74.156 1.00 88.12 209 VAL A N 1
ATOM 1634 C CA . VAL A 1 209 ? 60.378 8.179 -73.943 1.00 88.12 209 VAL A CA 1
ATOM 1635 C C . VAL A 1 209 ? 61.198 7.405 -74.977 1.00 88.12 209 VAL A C 1
ATOM 1637 O O . VAL A 1 209 ? 62.171 7.943 -75.497 1.00 88.12 209 VAL A O 1
ATOM 1640 N N . ALA A 1 210 ? 60.790 6.182 -75.331 1.00 85.75 210 ALA A N 1
ATOM 1641 C CA . ALA A 1 210 ? 61.456 5.391 -76.367 1.00 85.75 210 ALA A CA 1
ATOM 1642 C C . ALA A 1 210 ? 61.335 5.997 -77.781 1.00 85.75 210 ALA A C 1
ATOM 1644 O O . ALA A 1 210 ? 62.189 5.739 -78.630 1.00 85.75 210 ALA A O 1
ATOM 1645 N N . LEU A 1 211 ? 60.289 6.786 -78.047 1.00 82.62 211 LEU A N 1
ATOM 1646 C CA . LEU A 1 211 ? 60.055 7.441 -79.338 1.00 82.62 211 LEU A CA 1
ATOM 1647 C C . LEU A 1 211 ? 60.745 8.803 -79.461 1.00 82.62 211 LEU A C 1
ATOM 1649 O O . LEU A 1 211 ? 60.875 9.305 -80.578 1.00 82.62 211 LEU A O 1
ATOM 1653 N N . VAL A 1 212 ? 61.192 9.410 -78.358 1.00 76.06 212 VAL A N 1
ATOM 1654 C CA . VAL A 1 212 ? 61.974 10.649 -78.405 1.00 76.06 212 VAL A CA 1
ATOM 1655 C C . VAL A 1 212 ? 63.409 10.291 -78.812 1.00 76.06 212 VAL A C 1
ATOM 1657 O O . VAL A 1 212 ? 64.126 9.678 -78.019 1.00 76.06 212 VAL A O 1
ATOM 1660 N N . PRO A 1 213 ? 63.867 10.645 -80.032 1.00 59.56 213 PRO A N 1
ATOM 1661 C CA . PRO A 1 213 ? 65.244 10.400 -80.431 1.00 59.56 213 PRO A CA 1
ATOM 1662 C C . PRO A 1 213 ? 66.172 11.111 -79.449 1.00 59.56 213 PRO A C 1
ATOM 1664 O O . PRO A 1 213 ? 65.967 12.279 -79.122 1.00 59.56 213 PRO A O 1
ATOM 1667 N N . PHE A 1 214 ? 67.165 10.369 -78.965 1.00 53.06 214 PHE A N 1
ATOM 1668 C CA . PHE A 1 214 ? 68.190 10.819 -78.034 1.00 53.06 214 PHE A CA 1
ATOM 1669 C C . PHE A 1 214 ? 68.865 12.085 -78.584 1.00 53.06 214 PHE A C 1
ATOM 1671 O O . PHE A 1 214 ? 69.780 12.010 -79.402 1.00 53.06 214 PHE A O 1
ATOM 1678 N N . CYS A 1 215 ? 68.384 13.263 -78.184 1.00 53.19 215 CYS A N 1
ATOM 1679 C CA . CYS A 1 215 ? 69.114 14.503 -78.391 1.00 53.19 215 CYS A CA 1
ATOM 1680 C C . CYS A 1 215 ? 70.397 14.383 -77.572 1.00 53.19 215 CYS A C 1
ATOM 1682 O O . CYS A 1 215 ? 70.326 14.196 -76.356 1.00 53.19 215 CYS A O 1
ATOM 1684 N N . GLU A 1 216 ? 71.549 14.441 -78.243 1.00 46.94 216 GLU A N 1
ATOM 1685 C CA . GLU A 1 216 ? 72.855 14.389 -77.592 1.00 46.94 216 GLU A CA 1
ATOM 1686 C C . GLU A 1 216 ? 72.894 15.326 -76.370 1.00 46.94 216 GLU A C 1
ATOM 1688 O O . GLU A 1 216 ? 72.418 16.466 -76.456 1.00 46.94 216 GLU A O 1
ATOM 1693 N N . PRO A 1 217 ? 73.467 14.888 -75.234 1.00 52.53 217 PRO A N 1
ATOM 1694 C CA . PRO A 1 217 ? 73.696 15.746 -74.079 1.00 52.53 217 PRO A CA 1
ATOM 1695 C C . PRO A 1 217 ? 74.798 16.759 -74.428 1.00 52.53 217 PRO A C 1
ATOM 1697 O O . PRO A 1 217 ? 75.965 16.568 -74.109 1.00 52.53 217 PRO A O 1
ATOM 1700 N N . GLY A 1 218 ? 74.436 17.811 -75.163 1.00 47.16 218 GLY A N 1
ATOM 1701 C CA . GLY A 1 218 ? 75.385 18.771 -75.727 1.00 47.16 218 GLY A CA 1
ATOM 1702 C C . GLY A 1 218 ? 75.520 20.091 -74.968 1.00 47.16 218 GLY A C 1
ATOM 1703 O O . GLY A 1 218 ? 76.439 20.849 -75.258 1.00 47.16 218 GLY A O 1
ATOM 1704 N N . LEU A 1 219 ? 74.640 20.413 -74.014 1.00 48.88 219 LEU A N 1
ATOM 1705 C CA . LEU A 1 219 ? 74.680 21.705 -73.315 1.00 48.88 219 LEU A CA 1
ATOM 1706 C C . LEU A 1 219 ? 74.261 21.567 -71.846 1.00 48.88 219 LEU A C 1
ATOM 1708 O O . LEU A 1 219 ? 73.097 21.749 -71.488 1.00 48.88 219 LEU A O 1
ATOM 1712 N N . GLU A 1 220 ? 75.235 21.284 -70.980 1.00 44.75 220 GLU A N 1
ATOM 1713 C CA . GLU A 1 220 ? 75.107 21.489 -69.536 1.00 44.75 220 GLU A CA 1
ATOM 1714 C C . GLU A 1 220 ? 75.051 22.998 -69.250 1.00 44.75 220 GLU A C 1
ATOM 1716 O O . GLU A 1 220 ? 76.064 23.692 -69.162 1.00 44.75 220 GLU A O 1
ATOM 1721 N N . LEU A 1 221 ? 73.841 23.542 -69.134 1.00 47.06 221 LEU A N 1
ATOM 1722 C CA . LEU A 1 221 ? 73.627 24.899 -68.640 1.00 47.06 221 LEU A CA 1
ATOM 1723 C C . LEU A 1 221 ? 73.805 24.902 -67.113 1.00 47.06 221 LEU A C 1
ATOM 1725 O O . LEU A 1 221 ? 72.857 24.695 -66.358 1.00 47.06 221 LEU A O 1
ATOM 1729 N N . PHE A 1 222 ? 75.036 25.142 -66.657 1.00 42.59 222 PHE A N 1
ATOM 1730 C CA . PHE A 1 222 ? 75.331 25.420 -65.251 1.00 42.59 222 PHE A CA 1
ATOM 1731 C C . PHE A 1 222 ? 74.758 26.787 -64.865 1.00 42.59 222 PHE A C 1
ATOM 1733 O O . PHE A 1 222 ? 75.287 27.832 -65.244 1.00 42.59 222 PHE A O 1
ATOM 1740 N N . ALA A 1 223 ? 73.671 26.793 -64.097 1.00 52.31 223 ALA A N 1
ATOM 1741 C CA . ALA A 1 223 ? 73.183 27.995 -63.436 1.00 52.31 223 ALA A CA 1
ATOM 1742 C C . ALA A 1 223 ? 73.728 28.037 -62.001 1.00 52.31 223 ALA A C 1
ATOM 1744 O O . ALA A 1 223 ? 73.376 27.203 -61.170 1.00 52.31 223 ALA A O 1
ATOM 1745 N N . TRP A 1 224 ? 74.576 29.022 -61.704 1.00 43.34 224 TRP A N 1
ATOM 1746 C CA . TRP A 1 224 ? 75.024 29.311 -60.342 1.00 43.34 224 TRP A CA 1
ATOM 1747 C C . TRP A 1 224 ? 73.917 30.075 -59.612 1.00 43.34 224 TRP A C 1
ATOM 1749 O O . TRP A 1 224 ? 73.481 31.131 -60.072 1.00 43.34 224 TRP A O 1
ATOM 1759 N N . VAL A 1 225 ? 73.436 29.539 -58.491 1.00 44.44 225 VAL A N 1
ATOM 1760 C CA . VAL A 1 225 ? 72.481 30.233 -57.619 1.00 44.44 225 VAL A CA 1
ATOM 1761 C C . VAL A 1 225 ? 73.247 30.732 -56.400 1.00 44.44 225 VAL A C 1
ATOM 1763 O O . VAL A 1 225 ? 73.676 29.934 -55.571 1.00 44.44 225 VAL A O 1
ATOM 1766 N N . GLU A 1 226 ? 73.428 32.047 -56.291 1.00 40.03 226 GLU A N 1
ATOM 1767 C CA . GLU A 1 226 ? 73.989 32.674 -55.091 1.00 40.03 226 GLU A CA 1
ATOM 1768 C C . GLU A 1 226 ? 72.947 32.697 -53.968 1.00 40.03 226 GLU A C 1
ATOM 1770 O O . GLU A 1 226 ? 71.818 33.175 -54.133 1.00 40.03 226 GLU A O 1
ATOM 1775 N N . TRP A 1 227 ? 73.326 32.170 -52.805 1.00 42.97 227 TRP A N 1
ATOM 1776 C CA . TRP A 1 227 ? 72.527 32.227 -51.586 1.00 42.97 227 TRP A CA 1
ATOM 1777 C C . TRP A 1 227 ? 73.404 32.762 -50.452 1.00 42.97 227 TRP A C 1
ATOM 1779 O O . TRP A 1 227 ? 74.048 32.012 -49.730 1.00 42.97 227 TRP A O 1
ATOM 1789 N N . GLY A 1 228 ? 73.469 34.091 -50.331 1.00 58.66 228 GLY A N 1
ATOM 1790 C CA . GLY A 1 228 ? 74.447 34.751 -49.460 1.00 58.66 228 GLY A CA 1
ATOM 1791 C C . GLY A 1 228 ? 75.852 34.776 -50.079 1.00 58.66 228 GLY A C 1
ATOM 1792 O O . GLY A 1 228 ? 75.982 34.775 -51.298 1.00 58.66 228 GLY A O 1
ATOM 1793 N N . SER A 1 229 ? 76.901 34.829 -49.250 1.00 44.72 229 SER A N 1
ATOM 1794 C CA . SER A 1 229 ? 78.304 34.967 -49.687 1.00 44.72 229 SER A CA 1
ATOM 1795 C C . SER A 1 229 ? 78.992 33.659 -50.106 1.00 44.72 229 SER A C 1
ATOM 1797 O O . SER A 1 229 ? 80.204 33.656 -50.300 1.00 44.72 229 SER A O 1
ATOM 1799 N N . GLU A 1 230 ? 78.259 32.551 -50.230 1.00 42.91 230 GLU A N 1
ATOM 1800 C CA . GLU A 1 230 ? 78.807 31.253 -50.639 1.00 42.91 230 GLU A CA 1
ATOM 1801 C C . GLU A 1 230 ? 78.096 30.737 -51.898 1.00 42.91 230 GLU A C 1
ATOM 1803 O O . GLU A 1 230 ? 76.865 30.695 -51.979 1.00 42.91 230 GLU A O 1
ATOM 1808 N N . THR A 1 231 ? 78.888 30.358 -52.903 1.00 42.47 231 THR A N 1
ATOM 1809 C CA . THR A 1 231 ? 78.429 29.783 -54.172 1.00 42.47 231 THR A CA 1
ATOM 1810 C C . THR A 1 231 ? 78.520 28.260 -54.117 1.00 42.47 231 THR A C 1
ATOM 1812 O O . THR A 1 231 ? 79.592 27.697 -53.911 1.00 42.47 231 THR A O 1
ATOM 1815 N N . PHE A 1 232 ? 77.393 27.576 -54.337 1.00 45.41 232 PHE A N 1
ATOM 1816 C CA . PHE A 1 232 ? 77.340 26.115 -54.426 1.00 45.41 232 PHE A CA 1
ATOM 1817 C C . PHE A 1 232 ? 77.009 25.683 -55.863 1.00 45.41 232 PHE A C 1
ATOM 1819 O O . PHE A 1 232 ? 76.020 26.167 -56.422 1.00 45.41 232 PHE A O 1
ATOM 1826 N N . PRO A 1 233 ? 77.777 24.761 -56.472 1.00 42.88 233 PRO A N 1
ATOM 1827 C CA . PRO A 1 233 ? 77.393 24.156 -57.737 1.00 42.88 233 PRO A CA 1
ATOM 1828 C C . PRO A 1 233 ? 76.269 23.145 -57.476 1.00 42.88 233 PRO A C 1
ATOM 1830 O O . PRO A 1 233 ? 76.505 22.070 -56.930 1.00 42.88 233 PRO A O 1
ATOM 1833 N N . MET A 1 234 ? 75.036 23.483 -57.854 1.00 44.19 234 MET A N 1
ATOM 1834 C CA . MET A 1 234 ? 73.960 22.497 -57.966 1.00 44.19 234 MET A CA 1
ATOM 1835 C C . MET A 1 234 ? 73.681 22.222 -59.441 1.00 44.19 234 MET A C 1
ATOM 1837 O O . MET A 1 234 ? 73.272 23.114 -60.182 1.00 44.19 234 MET A O 1
ATOM 1841 N N . SER A 1 235 ? 73.898 20.978 -59.863 1.00 41.62 235 SER A N 1
ATOM 1842 C CA . SER A 1 235 ? 73.471 20.484 -61.167 1.00 41.62 235 SER A CA 1
ATOM 1843 C C . SER A 1 235 ? 71.983 20.135 -61.104 1.00 41.62 235 SER A C 1
ATOM 1845 O O . SER A 1 235 ? 71.577 19.166 -60.468 1.00 41.62 235 SER A O 1
ATOM 1847 N N . PHE A 1 236 ? 71.148 20.938 -61.761 1.00 47.16 236 PHE A N 1
ATOM 1848 C CA . PHE A 1 236 ? 69.756 20.579 -62.026 1.00 47.16 236 PHE A CA 1
ATOM 1849 C C . PHE A 1 236 ? 69.609 20.242 -63.512 1.00 47.16 236 PHE A C 1
ATOM 1851 O O . PHE A 1 236 ? 70.086 21.015 -64.345 1.00 47.16 236 PHE A O 1
ATOM 1858 N N . PRO A 1 237 ? 68.927 19.146 -63.883 1.00 40.88 237 PRO A N 1
ATOM 1859 C CA . PRO A 1 237 ? 68.526 18.933 -65.264 1.00 40.88 237 PRO A CA 1
ATOM 1860 C C . PRO A 1 237 ? 67.464 19.980 -65.628 1.00 40.88 237 PRO A C 1
ATOM 1862 O O . PRO A 1 237 ? 66.287 19.855 -65.292 1.00 40.88 237 PRO A O 1
ATOM 1865 N N . VAL A 1 238 ? 67.887 21.060 -66.283 1.00 43.91 238 VAL A N 1
ATOM 1866 C CA . VAL A 1 238 ? 66.978 22.067 -66.833 1.00 43.91 238 VAL A CA 1
ATOM 1867 C C . VAL A 1 238 ? 66.465 21.544 -68.171 1.00 43.91 238 VAL A C 1
ATOM 1869 O O . VAL A 1 238 ? 67.155 21.624 -69.183 1.00 43.91 238 VAL A O 1
ATOM 1872 N N . ILE A 1 239 ? 65.232 21.034 -68.207 1.00 42.44 239 ILE A N 1
ATOM 1873 C CA . ILE A 1 239 ? 64.523 20.799 -69.472 1.00 42.44 239 ILE A CA 1
ATOM 1874 C C . ILE A 1 239 ? 64.042 22.166 -69.982 1.00 42.44 239 ILE A C 1
ATOM 1876 O O . ILE A 1 239 ? 62.899 22.570 -69.776 1.00 42.44 239 ILE A O 1
ATOM 1880 N N . ALA A 1 240 ? 64.940 22.935 -70.599 1.00 43.38 240 ALA A N 1
ATOM 1881 C CA . ALA A 1 240 ? 64.587 24.185 -71.260 1.00 43.38 240 ALA A CA 1
ATOM 1882 C C . ALA A 1 240 ? 64.059 23.882 -72.670 1.00 43.38 240 ALA A C 1
ATOM 1884 O O . ALA A 1 240 ? 64.832 23.725 -73.610 1.00 43.38 240 ALA A O 1
ATOM 1885 N N . LYS A 1 241 ? 62.732 23.844 -72.846 1.00 36.94 241 LYS A N 1
ATOM 1886 C CA . LYS A 1 241 ? 62.134 24.040 -74.176 1.00 36.94 241 LYS A CA 1
ATOM 1887 C C . LYS A 1 241 ? 62.228 25.527 -74.517 1.00 36.94 241 LYS A C 1
ATOM 1889 O O . LYS A 1 241 ? 61.407 26.330 -74.081 1.00 36.94 241 LYS A O 1
ATOM 1894 N N . THR A 1 242 ? 63.253 25.912 -75.268 1.00 40.78 242 THR A N 1
ATOM 1895 C CA . THR A 1 242 ? 63.408 27.272 -75.794 1.00 40.78 242 THR A CA 1
ATOM 1896 C C . THR A 1 242 ? 62.570 27.449 -77.058 1.00 40.78 242 THR A C 1
ATOM 1898 O O . THR A 1 242 ? 63.070 27.414 -78.176 1.00 40.78 242 THR A O 1
ATOM 1901 N N . SER A 1 243 ? 61.272 27.695 -76.892 1.00 36.41 243 SER A N 1
ATOM 1902 C CA . SER A 1 243 ? 60.452 28.300 -77.946 1.00 36.41 243 SER A CA 1
ATOM 1903 C C . SER A 1 243 ? 60.187 29.761 -77.587 1.00 36.41 243 SER A C 1
ATOM 1905 O O . SER A 1 243 ? 59.383 30.049 -76.708 1.00 36.41 243 SER A O 1
ATOM 1907 N N . SER A 1 244 ? 60.931 30.651 -78.252 1.00 42.34 244 SER A N 1
ATOM 1908 C CA . SER A 1 244 ? 60.699 32.095 -78.429 1.00 42.34 244 SER A CA 1
ATOM 1909 C C . SER A 1 244 ? 60.284 32.931 -77.202 1.00 42.34 244 SER A C 1
ATOM 1911 O O . SER A 1 244 ? 59.127 32.938 -76.800 1.00 42.34 244 SER A O 1
ATOM 1913 N N . LEU A 1 245 ? 61.231 33.741 -76.707 1.00 47.62 245 LEU A N 1
ATOM 1914 C CA . LEU A 1 245 ? 61.027 35.091 -76.147 1.00 47.62 245 LEU A CA 1
ATOM 1915 C C . LEU A 1 245 ? 59.710 35.344 -75.376 1.00 47.62 245 LEU A C 1
ATOM 1917 O O . LEU A 1 245 ? 58.895 36.164 -75.784 1.00 47.62 245 LEU A O 1
ATOM 1921 N N . ALA A 1 246 ? 59.547 34.730 -74.204 1.00 46.06 246 ALA A N 1
ATOM 1922 C CA . ALA A 1 246 ? 58.700 35.283 -73.146 1.00 46.06 246 ALA A CA 1
ATOM 1923 C C . ALA A 1 246 ? 59.156 34.779 -71.767 1.00 46.06 246 ALA A C 1
ATOM 1925 O O . ALA A 1 246 ? 59.321 33.583 -71.563 1.00 46.06 246 ALA A O 1
ATOM 1926 N N . GLU A 1 247 ? 59.394 35.727 -70.854 1.00 51.22 247 GLU A N 1
ATOM 1927 C CA . GLU A 1 247 ? 59.537 35.599 -69.392 1.00 51.22 247 GLU A CA 1
ATOM 1928 C C . GLU A 1 247 ? 59.793 34.191 -68.811 1.00 51.22 247 GLU A C 1
ATOM 1930 O O . GLU A 1 247 ? 58.865 33.444 -68.505 1.00 51.22 247 GLU A O 1
ATOM 1935 N N . PHE A 1 248 ? 61.053 33.878 -68.495 1.00 45.47 248 PHE A N 1
ATOM 1936 C CA . PHE A 1 248 ? 61.351 32.778 -67.575 1.00 45.47 248 PHE A CA 1
ATOM 1937 C C . PHE A 1 248 ? 60.829 33.125 -66.171 1.00 45.47 248 PHE A C 1
ATOM 1939 O O . PHE A 1 248 ? 61.256 34.120 -65.579 1.00 45.47 248 PHE A O 1
ATOM 1946 N N . ARG A 1 249 ? 59.925 32.300 -65.632 1.00 53.84 249 ARG A N 1
ATOM 1947 C CA . ARG A 1 249 ? 59.448 32.373 -64.243 1.00 53.84 249 ARG A CA 1
ATOM 1948 C C . ARG A 1 249 ? 59.982 31.166 -63.484 1.00 53.84 249 ARG A C 1
ATOM 1950 O O . ARG A 1 249 ? 59.543 30.046 -63.716 1.00 53.84 249 ARG A O 1
ATOM 1957 N N . ILE A 1 250 ? 60.948 31.389 -62.598 1.00 55.81 250 ILE A N 1
ATOM 1958 C CA . ILE A 1 250 ? 61.462 30.333 -61.719 1.00 55.81 250 ILE A CA 1
ATOM 1959 C C . ILE A 1 250 ? 60.552 30.268 -60.491 1.00 55.81 250 ILE A C 1
ATOM 1961 O O . ILE A 1 250 ? 60.339 31.284 -59.821 1.00 55.81 250 ILE A O 1
ATOM 1965 N N . LEU A 1 251 ? 60.011 29.078 -60.228 1.00 54.41 251 LEU A N 1
ATOM 1966 C CA . LEU A 1 251 ? 59.152 28.784 -59.088 1.00 54.41 251 LEU A CA 1
ATOM 1967 C C . LEU A 1 251 ? 60.009 28.242 -57.943 1.00 54.41 251 LEU A C 1
ATOM 1969 O O . LEU A 1 251 ? 60.681 27.224 -58.102 1.00 54.41 251 LEU A O 1
ATOM 1973 N N . ARG A 1 252 ? 59.982 28.899 -56.782 1.00 61.22 252 ARG A N 1
ATOM 1974 C CA . ARG A 1 252 ? 60.672 28.408 -55.581 1.00 61.22 252 ARG A CA 1
ATOM 1975 C C . ARG A 1 252 ? 59.677 28.183 -54.451 1.00 61.22 252 ARG A C 1
ATOM 1977 O O . ARG A 1 252 ? 58.865 29.058 -54.159 1.00 61.22 252 ARG A O 1
ATOM 1984 N N . TRP A 1 253 ? 59.762 27.028 -53.798 1.00 52.91 253 TRP A N 1
ATOM 1985 C CA . TRP A 1 253 ? 58.977 26.714 -52.605 1.00 52.91 253 TRP A CA 1
ATOM 1986 C C . TRP A 1 253 ? 59.793 26.976 -51.333 1.00 52.91 253 TRP A C 1
ATOM 1988 O O . TRP A 1 253 ? 60.970 26.621 -51.255 1.00 52.91 253 TRP A O 1
ATOM 1998 N N . SER A 1 254 ? 59.177 27.613 -50.337 1.00 69.31 254 SER A N 1
ATOM 1999 C CA . SER A 1 254 ? 59.705 27.730 -48.972 1.00 69.31 254 SER A CA 1
ATOM 2000 C C . SER A 1 254 ? 58.606 27.410 -47.955 1.00 69.31 254 SER A C 1
ATOM 2002 O O . SER A 1 254 ? 57.434 27.334 -48.320 1.00 69.31 254 SER A O 1
ATOM 2004 N N . LYS A 1 255 ? 58.946 27.274 -46.660 1.00 56.06 255 LYS A N 1
ATOM 2005 C CA . LYS A 1 255 ? 57.953 27.044 -45.583 1.00 56.06 255 LYS A CA 1
ATOM 2006 C C . LYS A 1 255 ? 56.829 28.092 -45.538 1.00 56.06 255 LYS A C 1
ATOM 2008 O O . LYS A 1 255 ? 55.788 27.820 -44.956 1.00 56.06 255 LYS A O 1
ATOM 2013 N N . ALA A 1 256 ? 57.038 29.269 -46.129 1.00 59.56 256 ALA A N 1
ATOM 2014 C CA . ALA A 1 256 ? 56.056 30.347 -46.166 1.00 59.56 256 ALA A CA 1
ATOM 2015 C C . ALA A 1 256 ? 55.125 30.276 -47.403 1.00 59.56 256 ALA A C 1
ATOM 2017 O O . ALA A 1 256 ? 54.044 30.859 -47.392 1.00 59.56 256 ALA A O 1
ATOM 2018 N N . GLY A 1 257 ? 55.497 29.537 -48.456 1.00 67.00 257 GLY A N 1
ATOM 2019 C CA . GLY A 1 257 ? 54.687 29.372 -49.667 1.00 67.00 257 GLY A CA 1
ATOM 2020 C C . GLY A 1 257 ? 55.494 29.435 -50.965 1.00 67.00 257 GLY A C 1
ATOM 2021 O O . GLY A 1 257 ? 56.717 29.277 -50.972 1.00 67.00 257 GLY A O 1
ATOM 2022 N N . TRP A 1 258 ? 54.789 29.643 -52.079 1.00 65.44 258 TRP A N 1
ATOM 2023 C CA . TRP A 1 258 ? 55.363 29.728 -53.425 1.00 65.44 258 TRP A CA 1
ATOM 2024 C C . TRP A 1 258 ? 55.830 31.147 -53.763 1.00 65.44 258 TRP A C 1
ATOM 2026 O O . TRP A 1 258 ? 55.106 32.121 -53.527 1.00 65.44 258 TRP A O 1
ATOM 2036 N N . TRP A 1 259 ? 57.012 31.236 -54.373 1.00 67.19 259 TRP A N 1
ATOM 2037 C CA . TRP A 1 259 ? 57.651 32.474 -54.813 1.00 67.19 259 TRP A CA 1
ATOM 2038 C C . TRP A 1 259 ? 57.878 32.458 -56.317 1.00 67.19 259 TRP A C 1
ATOM 2040 O O . TRP A 1 259 ? 58.288 31.438 -56.879 1.00 67.19 259 TRP A O 1
ATOM 2050 N N . TRP A 1 260 ? 57.666 33.615 -56.941 1.00 69.50 260 TRP A N 1
ATOM 2051 C CA . TRP A 1 260 ? 57.884 33.816 -58.368 1.00 69.50 260 TRP A CA 1
ATOM 2052 C C . TRP A 1 260 ? 58.994 34.846 -58.565 1.00 69.50 260 TRP A C 1
ATOM 2054 O O . TRP A 1 260 ? 58.912 35.961 -58.044 1.00 69.50 260 TRP A O 1
ATOM 2064 N N . ALA A 1 261 ? 60.028 34.484 -59.326 1.00 71.31 261 ALA A N 1
ATOM 2065 C CA . ALA A 1 261 ? 61.010 35.448 -59.811 1.00 71.31 261 ALA A CA 1
ATOM 2066 C C . ALA A 1 261 ? 60.563 35.985 -61.172 1.00 71.31 261 ALA A C 1
ATOM 2068 O O . ALA A 1 261 ? 60.347 35.210 -62.108 1.00 71.31 261 ALA A O 1
ATOM 2069 N N . LYS A 1 262 ? 60.446 37.311 -61.290 1.00 66.12 262 LYS A N 1
ATOM 2070 C CA . LYS A 1 262 ? 60.230 37.986 -62.573 1.00 66.12 262 LYS A CA 1
ATOM 2071 C C . LYS A 1 262 ? 61.490 38.762 -62.937 1.00 66.12 262 LYS A C 1
ATOM 2073 O O . LYS A 1 262 ? 61.929 39.629 -62.184 1.00 66.12 262 LYS A O 1
ATOM 2078 N N . LYS A 1 263 ? 62.071 38.468 -64.102 1.00 56.25 263 LYS A N 1
ATOM 2079 C CA . LYS A 1 263 ? 63.183 39.257 -64.642 1.00 56.25 263 LYS A CA 1
ATOM 2080 C C . LYS A 1 263 ? 62.608 40.515 -65.289 1.00 56.25 263 LYS A C 1
ATOM 2082 O O . LYS A 1 263 ? 61.978 40.434 -66.339 1.00 56.25 263 LYS A O 1
ATOM 2087 N N . VAL A 1 264 ? 62.788 41.663 -64.644 1.00 62.47 264 VAL A N 1
ATOM 2088 C CA . VAL A 1 264 ? 62.374 42.956 -65.200 1.00 62.47 264 VAL A CA 1
ATOM 2089 C C . VAL A 1 264 ? 63.468 43.440 -66.160 1.00 62.47 264 VAL A C 1
ATOM 2091 O O . VAL A 1 264 ? 64.663 43.278 -65.892 1.00 62.47 264 VAL A O 1
ATOM 2094 N N . SER A 1 265 ? 63.074 43.987 -67.311 1.00 49.25 265 SER A N 1
ATOM 2095 C CA . SER A 1 265 ? 63.981 44.566 -68.310 1.00 49.25 265 SER A CA 1
ATOM 2096 C C . SER A 1 265 ? 64.757 45.732 -67.688 1.00 49.25 265 SER A C 1
ATOM 2098 O O . SER A 1 265 ? 64.214 46.818 -67.511 1.00 49.25 265 SER A O 1
ATOM 2100 N N . GLY A 1 266 ? 66.001 45.469 -67.288 1.00 61.44 266 GLY A N 1
ATOM 2101 C CA . GLY A 1 266 ? 66.831 46.381 -66.492 1.00 61.44 266 GLY A CA 1
ATOM 2102 C C . GLY A 1 266 ? 67.831 45.676 -65.567 1.00 61.44 266 GLY A C 1
ATOM 2103 O O . GLY A 1 266 ? 68.708 46.325 -65.014 1.00 61.44 266 GLY A O 1
ATOM 2104 N N . GLY A 1 267 ? 67.740 44.348 -65.411 1.00 54.47 267 GLY A N 1
ATOM 2105 C CA . GLY A 1 267 ? 68.747 43.550 -64.694 1.00 54.47 267 GLY A CA 1
ATOM 2106 C C . GLY A 1 267 ? 68.503 43.385 -63.191 1.00 54.47 267 GLY A C 1
ATOM 2107 O O . GLY A 1 267 ? 69.197 42.595 -62.560 1.00 54.47 267 GLY A O 1
ATOM 2108 N N . GLN A 1 268 ? 67.486 44.035 -62.620 1.00 50.03 268 GLN A N 1
ATOM 2109 C CA . GLN A 1 268 ? 67.057 43.765 -61.246 1.00 50.03 268 GLN A CA 1
ATOM 2110 C C . GLN A 1 268 ? 66.125 42.545 -61.192 1.00 50.03 268 GLN A C 1
ATOM 2112 O O . GLN A 1 268 ? 65.111 42.475 -61.892 1.00 50.03 268 GLN A O 1
ATOM 2117 N N . GLN A 1 269 ? 66.486 41.568 -60.356 1.00 58.59 269 GLN A N 1
ATOM 2118 C CA . GLN A 1 269 ? 65.632 40.434 -60.007 1.00 58.59 269 GLN A CA 1
ATOM 2119 C C . GLN A 1 269 ? 64.771 40.817 -58.800 1.00 58.59 269 GLN A C 1
ATOM 2121 O O . GLN A 1 269 ? 65.294 41.078 -57.720 1.00 58.59 269 GLN A O 1
ATOM 2126 N N . GLY A 1 270 ? 63.452 40.854 -58.988 1.00 61.69 270 GLY A N 1
ATOM 2127 C CA . GLY A 1 270 ? 62.489 41.014 -57.901 1.00 61.69 270 GLY A CA 1
ATOM 2128 C C . GLY A 1 270 ? 61.822 39.679 -57.580 1.00 61.69 270 GLY A C 1
ATOM 2129 O O . GLY A 1 270 ? 61.339 38.995 -58.486 1.00 61.69 270 GLY A O 1
ATOM 2130 N N . TRP A 1 271 ? 61.783 39.315 -56.298 1.00 64.88 271 TRP A N 1
ATOM 2131 C CA . TRP A 1 271 ? 60.990 38.190 -55.800 1.00 64.88 271 TRP A CA 1
ATOM 2132 C C . TRP A 1 271 ? 59.621 38.708 -55.378 1.00 64.88 271 TRP A C 1
ATOM 2134 O O . TRP A 1 271 ? 59.535 39.601 -54.537 1.00 64.88 271 TRP A O 1
ATOM 2144 N N . ILE A 1 272 ? 58.556 38.156 -55.957 1.00 62.84 272 ILE A N 1
ATOM 2145 C CA . ILE A 1 272 ? 57.185 38.543 -55.617 1.00 62.84 272 ILE A CA 1
ATOM 2146 C C . ILE A 1 272 ? 56.536 37.391 -54.855 1.00 62.84 272 ILE A C 1
ATOM 2148 O O . ILE A 1 272 ? 56.549 36.237 -55.301 1.00 62.84 272 ILE A O 1
ATOM 2152 N N . TYR A 1 273 ? 55.971 37.711 -53.691 1.00 54.72 273 TYR A N 1
ATOM 2153 C CA . TYR A 1 273 ? 55.205 36.759 -52.897 1.00 54.72 273 TYR A CA 1
ATOM 2154 C C . TYR A 1 273 ? 53.880 36.450 -53.597 1.00 54.72 273 TYR A C 1
ATOM 2156 O O . TYR A 1 273 ? 53.203 37.363 -54.069 1.00 54.72 273 TYR A O 1
ATOM 2164 N N . SER A 1 274 ? 53.478 35.178 -53.649 1.00 57.78 274 SER A N 1
ATOM 2165 C CA . SER A 1 274 ? 52.264 34.757 -54.372 1.00 57.78 274 SER A CA 1
ATOM 2166 C C . SER A 1 274 ? 50.982 35.475 -53.925 1.00 57.78 274 SER A C 1
ATOM 2168 O O . SER A 1 274 ? 50.119 35.729 -54.759 1.00 57.78 274 SER A O 1
ATOM 2170 N N . SER A 1 275 ? 50.877 35.882 -52.657 1.00 55.97 275 SER A N 1
ATOM 2171 C CA . SER A 1 275 ? 49.732 36.647 -52.136 1.00 55.97 275 SER A CA 1
ATOM 2172 C C . SER A 1 275 ? 49.680 38.116 -52.579 1.00 55.97 275 SER A C 1
ATOM 2174 O O . SER A 1 275 ? 48.645 38.753 -52.416 1.00 55.97 275 SER A O 1
ATOM 2176 N N . GLN A 1 276 ? 50.767 38.666 -53.134 1.00 56.06 276 GLN A N 1
ATOM 2177 C CA . GLN A 1 276 ? 50.845 40.060 -53.600 1.00 56.06 276 GLN A CA 1
ATOM 2178 C C . GLN A 1 276 ? 50.569 40.210 -55.105 1.00 56.06 276 GLN A C 1
ATOM 2180 O O . GLN A 1 276 ? 50.470 41.328 -55.612 1.00 56.06 276 GLN A O 1
ATOM 2185 N N . MET A 1 277 ? 50.415 39.102 -55.835 1.00 56.19 277 MET A N 1
ATOM 2186 C CA . MET A 1 277 ? 49.951 39.127 -57.221 1.00 56.19 277 MET A CA 1
ATOM 2187 C C . MET A 1 277 ? 48.447 39.433 -57.233 1.00 56.19 277 MET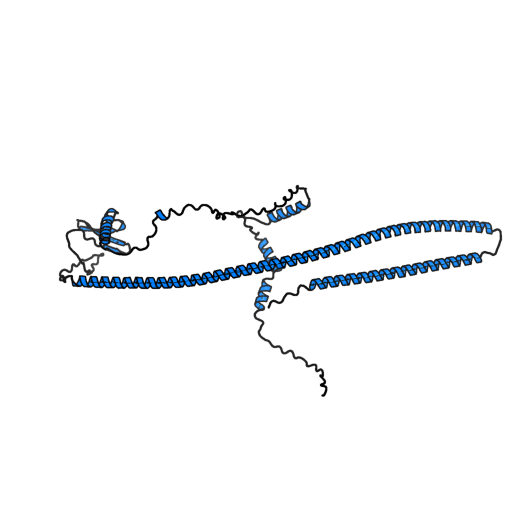 A C 1
ATOM 2189 O O . MET A 1 277 ? 47.633 38.608 -56.825 1.00 56.19 277 MET A O 1
ATOM 2193 N N . GLY A 1 278 ? 48.070 40.631 -57.689 1.00 49.03 278 GLY A N 1
ATOM 2194 C CA . GLY A 1 278 ? 46.665 41.024 -57.811 1.00 49.03 278 GLY A CA 1
ATOM 2195 C C . GLY A 1 278 ? 45.854 40.075 -58.717 1.00 49.03 278 GLY A C 1
ATOM 2196 O O . GLY A 1 278 ? 46.418 39.430 -59.607 1.00 49.03 278 GLY A O 1
ATOM 2197 N N . PRO A 1 279 ? 44.519 40.014 -58.553 1.00 50.56 279 PRO A N 1
ATOM 2198 C CA . PRO A 1 279 ? 43.653 38.993 -59.160 1.00 50.56 279 PRO A CA 1
ATOM 2199 C C . PRO A 1 279 ? 43.734 38.899 -60.694 1.00 50.56 279 PRO A C 1
ATOM 2201 O O . PRO A 1 279 ? 43.481 37.832 -61.246 1.00 50.56 279 PRO A O 1
ATOM 2204 N N . LYS A 1 280 ? 44.166 39.964 -61.385 1.00 50.69 280 LYS A N 1
ATOM 2205 C CA . LYS A 1 280 ? 44.306 40.007 -62.852 1.00 50.69 280 LYS A CA 1
ATOM 2206 C C . LYS A 1 280 ? 45.427 39.128 -63.423 1.00 50.69 280 LYS A C 1
ATOM 2208 O O . LYS A 1 280 ? 45.327 38.718 -64.568 1.00 50.69 280 LYS A O 1
ATOM 2213 N N . MET A 1 281 ? 46.484 38.823 -62.662 1.00 48.69 281 MET A N 1
ATOM 2214 C CA . MET A 1 281 ? 47.521 37.875 -63.118 1.00 48.69 281 MET A CA 1
ATOM 2215 C C . MET A 1 281 ? 47.165 36.417 -62.806 1.00 48.69 281 MET A C 1
ATOM 2217 O O . MET A 1 281 ? 47.735 35.495 -63.387 1.00 48.69 281 MET A O 1
ATOM 2221 N N . CYS A 1 282 ? 46.222 36.205 -61.888 1.00 50.34 282 CYS A N 1
ATOM 2222 C CA . CYS A 1 282 ? 45.767 34.879 -61.496 1.00 50.34 282 CYS A CA 1
ATOM 2223 C C . CYS A 1 282 ? 44.766 34.306 -62.512 1.00 50.34 282 CYS A C 1
ATOM 2225 O O . CYS A 1 282 ? 44.711 33.093 -62.679 1.00 50.34 282 CYS A O 1
ATOM 2227 N N . THR A 1 283 ? 44.028 35.152 -63.242 1.00 52.44 283 THR A N 1
ATOM 2228 C CA . THR A 1 283 ? 43.071 34.715 -64.272 1.00 52.44 283 THR A CA 1
ATOM 2229 C C . THR A 1 283 ? 43.753 34.123 -65.502 1.00 52.44 283 THR A C 1
ATOM 2231 O O . THR A 1 283 ? 43.349 33.047 -65.910 1.00 52.44 283 THR A O 1
ATOM 2234 N N . GLU A 1 284 ? 44.846 34.700 -66.015 1.00 52.56 284 GLU A N 1
ATOM 2235 C CA . GLU A 1 284 ? 45.589 34.104 -67.148 1.00 52.56 284 GLU A CA 1
ATOM 2236 C C . GLU A 1 284 ? 46.193 32.733 -66.800 1.00 52.56 284 GLU A C 1
ATOM 2238 O O . GLU A 1 284 ? 46.178 31.812 -67.614 1.00 52.56 284 GLU A O 1
ATOM 2243 N N . CYS A 1 285 ? 46.710 32.562 -65.577 1.00 48.44 285 CYS A N 1
ATOM 2244 C CA . CYS A 1 285 ? 47.201 31.263 -65.112 1.00 48.44 285 CYS A CA 1
ATOM 2245 C C . CYS A 1 285 ? 46.051 30.274 -64.862 1.00 48.44 285 CYS A C 1
ATOM 2247 O O . CYS A 1 285 ? 46.202 29.086 -65.140 1.00 48.44 285 CYS A O 1
ATOM 2249 N N . ARG A 1 286 ? 44.904 30.750 -64.362 1.00 52.16 286 ARG A N 1
ATOM 2250 C CA . ARG A 1 286 ? 43.700 29.941 -64.130 1.00 52.16 286 ARG A CA 1
ATOM 2251 C C . ARG A 1 286 ? 43.077 29.472 -65.440 1.00 52.16 286 ARG A C 1
ATOM 2253 O O . ARG A 1 286 ? 42.758 28.297 -65.535 1.00 52.16 286 ARG A O 1
ATOM 2260 N N . GLU A 1 287 ? 42.997 30.338 -66.447 1.00 57.22 287 GLU A N 1
ATOM 2261 C CA . GLU A 1 287 ? 42.512 30.023 -67.795 1.00 57.22 287 GLU A CA 1
ATOM 2262 C C . GLU A 1 287 ? 43.447 29.041 -68.504 1.00 57.22 287 GLU A C 1
ATOM 2264 O O . GLU A 1 287 ? 42.974 28.085 -69.107 1.00 57.22 287 GLU A O 1
ATOM 2269 N N . LYS A 1 288 ? 44.774 29.170 -68.344 1.00 54.38 288 LYS A N 1
ATOM 2270 C CA . LYS A 1 288 ? 45.722 28.170 -68.867 1.00 54.38 288 LYS A CA 1
ATOM 2271 C C . LYS A 1 288 ? 45.589 26.812 -68.177 1.00 54.38 288 LYS A C 1
ATOM 2273 O O . LYS A 1 288 ? 45.609 25.786 -68.851 1.00 54.38 288 LYS A O 1
ATOM 2278 N N . VAL A 1 289 ? 45.399 26.790 -66.857 1.00 51.66 289 VAL A N 1
ATOM 2279 C CA . VAL A 1 289 ? 45.157 25.550 -66.097 1.00 51.66 289 VAL A CA 1
ATOM 2280 C C . VAL A 1 289 ? 43.780 24.950 -66.413 1.00 51.66 289 VAL A C 1
ATOM 2282 O O . VAL A 1 289 ? 43.666 23.731 -66.443 1.00 51.66 289 VAL A O 1
ATOM 2285 N N . GLN A 1 290 ? 42.758 25.764 -66.696 1.00 51.41 290 GLN A N 1
ATOM 2286 C CA . GLN A 1 290 ? 41.439 25.306 -67.155 1.00 51.41 290 GLN A CA 1
ATOM 2287 C C . GLN A 1 290 ? 41.479 24.768 -68.588 1.00 51.41 290 GLN A C 1
ATOM 2289 O O . GLN A 1 290 ? 40.939 23.694 -68.822 1.00 51.41 290 GLN A O 1
ATOM 2294 N N . SER A 1 291 ? 42.209 25.414 -69.502 1.00 55.03 291 SER A N 1
ATOM 2295 C CA . SER A 1 291 ? 42.391 24.917 -70.874 1.00 55.03 291 SER A CA 1
ATOM 2296 C C . SER A 1 291 ? 43.140 23.578 -70.921 1.00 55.03 291 SER A C 1
ATOM 2298 O O . SER A 1 291 ? 42.789 22.705 -71.702 1.00 55.03 291 SER A O 1
ATOM 2300 N N . LEU A 1 292 ? 44.095 23.357 -70.006 1.00 48.69 292 LEU A N 1
ATOM 2301 C CA . LEU A 1 292 ? 44.774 22.064 -69.836 1.00 48.69 292 LEU A CA 1
ATOM 2302 C C . LEU A 1 292 ? 43.893 21.001 -69.159 1.00 48.69 292 LEU A C 1
ATOM 2304 O O . LEU A 1 292 ? 44.229 19.820 -69.186 1.00 48.69 292 LEU A O 1
ATOM 2308 N N . LYS A 1 293 ? 42.780 21.407 -68.536 1.00 48.47 293 LYS A N 1
ATOM 2309 C CA . LYS A 1 293 ? 41.809 20.514 -67.890 1.00 48.47 293 LYS A CA 1
ATOM 2310 C C . LYS A 1 293 ? 40.673 20.104 -68.834 1.00 48.47 293 LYS A C 1
ATOM 2312 O O . LYS A 1 293 ? 40.053 19.076 -68.595 1.00 48.47 293 LYS A O 1
ATOM 2317 N N . GLU A 1 294 ? 40.417 20.880 -69.889 1.00 48.00 294 GLU A N 1
ATOM 2318 C CA . GLU A 1 294 ? 39.395 20.597 -70.910 1.00 48.00 294 GLU A CA 1
ATOM 2319 C C . GLU A 1 294 ? 39.888 19.676 -72.047 1.00 48.00 294 GLU A C 1
ATOM 2321 O O . GLU A 1 294 ? 39.069 19.154 -72.798 1.00 48.00 294 GLU A O 1
ATOM 2326 N N . GLU A 1 295 ? 41.191 19.374 -72.134 1.00 45.66 295 GLU A N 1
ATOM 2327 C CA . GLU A 1 295 ? 41.770 18.429 -73.114 1.00 45.66 295 GLU A CA 1
ATOM 2328 C C . GLU A 1 295 ? 41.961 16.985 -72.590 1.00 45.66 295 GLU A C 1
ATOM 2330 O O . GLU A 1 295 ? 42.823 16.244 -73.063 1.00 45.66 295 GLU A O 1
ATOM 2335 N N . GLN A 1 296 ? 41.131 16.523 -71.649 1.00 38.91 296 GLN A N 1
ATOM 2336 C CA . GLN A 1 296 ? 40.958 15.082 -71.407 1.00 38.91 296 GLN A CA 1
ATOM 2337 C C . GLN A 1 296 ? 39.471 14.706 -71.419 1.00 38.91 296 GLN A C 1
ATOM 2339 O O . GLN A 1 296 ? 38.741 15.097 -70.507 1.00 38.91 296 GLN A O 1
ATOM 2344 N N . PRO A 1 297 ? 38.988 13.930 -72.411 1.00 43.62 297 PRO A N 1
ATOM 2345 C CA . PRO A 1 297 ? 37.634 13.423 -72.376 1.00 43.62 297 PRO A CA 1
ATOM 2346 C C . PRO A 1 297 ? 37.604 12.114 -71.586 1.00 43.62 297 PRO A C 1
ATOM 2348 O O . PRO A 1 297 ? 38.143 11.096 -72.014 1.00 43.62 297 PRO A O 1
ATOM 2351 N N . GLY A 1 298 ? 36.890 12.147 -70.466 1.00 49.31 298 GLY A N 1
ATOM 2352 C CA . GLY A 1 298 ? 36.254 10.965 -69.900 1.00 49.31 298 GLY A CA 1
ATOM 2353 C C . GLY A 1 298 ? 36.677 10.638 -68.479 1.00 49.31 298 GLY A C 1
ATOM 2354 O O . GLY A 1 298 ? 37.619 9.888 -68.285 1.00 49.31 298 GLY A O 1
ATOM 2355 N N . GLU A 1 299 ? 35.887 11.084 -67.500 1.00 37.00 299 GLU A N 1
ATOM 2356 C CA . GLU A 1 299 ? 35.551 10.219 -66.367 1.00 37.00 299 GLU A CA 1
ATOM 2357 C C . GLU A 1 299 ? 34.306 10.705 -65.603 1.00 37.00 299 GLU A C 1
ATOM 2359 O O . GLU A 1 299 ? 34.240 11.831 -65.122 1.00 37.00 299 GLU A O 1
ATOM 2364 N N . VAL A 1 300 ? 33.319 9.804 -65.559 1.00 42.28 300 VAL A N 1
ATOM 2365 C CA . VAL A 1 300 ? 32.537 9.368 -64.390 1.00 42.28 300 VAL A CA 1
ATOM 2366 C C . VAL A 1 300 ? 31.918 10.453 -63.494 1.00 42.28 300 VAL A C 1
ATOM 2368 O O . VAL A 1 300 ? 32.568 11.108 -62.684 1.00 42.28 300 VAL A O 1
ATOM 2371 N N . GLN A 1 301 ? 30.585 10.538 -63.575 1.00 38.00 301 GLN A N 1
ATOM 2372 C CA . GLN A 1 301 ? 29.721 11.221 -62.612 1.00 38.00 301 GLN A CA 1
ATOM 2373 C C . GLN A 1 301 ? 29.860 10.581 -61.220 1.00 38.00 301 GLN A C 1
ATOM 2375 O O . GLN A 1 301 ? 29.377 9.475 -60.980 1.00 38.00 301 GLN A O 1
ATOM 2380 N N . GLY A 1 302 ? 30.507 11.295 -60.298 1.00 43.88 302 GLY A N 1
ATOM 2381 C CA . GLY A 1 302 ? 30.311 11.106 -58.860 1.00 43.88 302 GLY A CA 1
ATOM 2382 C C . GLY A 1 302 ? 29.003 11.766 -58.389 1.00 43.88 302 GLY A C 1
ATOM 2383 O O . GLY A 1 302 ? 28.455 12.602 -59.113 1.00 43.88 302 GLY A O 1
ATOM 2384 N N . PRO A 1 303 ? 28.488 11.415 -57.196 1.00 44.97 303 PRO A N 1
ATOM 2385 C CA . PRO A 1 303 ? 27.198 11.903 -56.719 1.00 44.97 303 PRO A CA 1
ATOM 2386 C C . PRO A 1 303 ? 27.241 13.421 -56.518 1.00 44.97 303 PRO A C 1
ATOM 2388 O O . PRO A 1 303 ? 28.133 13.937 -55.842 1.00 44.97 303 PRO A O 1
ATOM 2391 N N . GLN A 1 304 ? 26.277 14.126 -57.108 1.00 42.34 304 GLN A N 1
ATOM 2392 C CA . GLN A 1 304 ? 26.076 15.554 -56.887 1.00 42.34 304 GLN A CA 1
ATOM 2393 C C . GLN A 1 304 ? 25.690 15.798 -55.423 1.00 42.34 304 GLN A C 1
ATOM 2395 O O . GLN A 1 304 ? 24.732 15.218 -54.916 1.00 42.34 304 GLN A O 1
ATOM 2400 N N . LEU A 1 305 ? 26.451 16.661 -54.748 1.00 52.16 305 LEU A N 1
ATOM 2401 C CA . LEU A 1 305 ? 25.990 17.340 -53.540 1.00 52.16 305 LEU A CA 1
ATOM 2402 C C . LEU A 1 305 ? 24.905 18.353 -53.945 1.00 52.16 305 LEU A C 1
ATOM 2404 O O . LEU A 1 305 ? 25.103 19.038 -54.954 1.00 52.16 305 LEU A O 1
ATOM 2408 N N . PRO A 1 306 ? 23.799 18.457 -53.188 1.00 56.66 306 PRO A N 1
ATOM 2409 C CA . PRO A 1 306 ? 22.696 19.345 -53.526 1.00 56.66 306 PRO A CA 1
ATOM 2410 C C . PRO A 1 306 ? 23.150 20.806 -53.522 1.00 56.66 306 PRO A C 1
ATOM 2412 O O . PRO A 1 306 ? 23.975 21.233 -52.706 1.00 56.66 306 PRO A O 1
ATOM 2415 N N . THR A 1 307 ? 22.631 21.564 -54.480 1.00 59.56 307 THR A N 1
ATOM 2416 C CA . THR A 1 307 ? 22.903 22.996 -54.638 1.00 59.56 307 THR A CA 1
ATOM 2417 C C . THR A 1 307 ? 22.236 23.820 -53.526 1.00 59.56 307 THR A C 1
ATOM 2419 O O . THR A 1 307 ? 21.215 23.394 -52.992 1.00 59.56 307 THR A O 1
ATOM 2422 N N . PRO A 1 308 ? 22.749 25.022 -53.185 1.00 50.31 308 PRO A N 1
ATOM 2423 C CA . PRO A 1 308 ? 22.197 25.861 -52.111 1.00 50.31 308 PRO A CA 1
ATOM 2424 C C . PRO A 1 308 ? 20.715 26.242 -52.278 1.00 50.31 308 PRO A C 1
ATOM 2426 O O . PRO A 1 308 ? 20.070 26.577 -51.296 1.00 50.31 308 PRO A O 1
ATOM 2429 N N . GLU A 1 309 ? 20.165 26.148 -53.491 1.00 55.44 309 GLU A N 1
ATOM 2430 C CA . GLU A 1 309 ? 18.744 26.391 -53.787 1.00 55.44 309 GLU A CA 1
ATOM 2431 C C . GLU A 1 309 ? 17.828 25.198 -53.426 1.00 55.44 309 GLU A C 1
ATOM 2433 O O . GLU A 1 309 ? 16.618 25.368 -53.320 1.00 55.44 309 GLU A O 1
ATOM 2438 N N . GLU A 1 310 ? 18.381 24.004 -53.171 1.00 51.12 310 GLU A N 1
ATOM 2439 C CA . GLU A 1 310 ? 17.629 22.821 -52.704 1.00 51.12 310 GLU A CA 1
ATOM 2440 C C . GLU A 1 310 ? 17.557 22.723 -51.168 1.00 51.12 310 GLU A C 1
ATOM 2442 O O . GLU A 1 310 ? 16.807 21.909 -50.632 1.00 51.12 310 GLU A O 1
ATOM 2447 N N . LEU A 1 311 ? 18.301 23.569 -50.443 1.00 53.00 311 LEU A N 1
ATOM 2448 C CA . LEU A 1 311 ? 18.258 23.663 -48.977 1.00 53.00 311 LEU A CA 1
ATOM 2449 C C . LEU A 1 311 ? 17.204 24.661 -48.458 1.00 53.00 311 LEU A C 1
ATOM 2451 O O . LEU A 1 311 ? 16.887 24.620 -47.274 1.00 53.00 311 LEU A O 1
ATOM 2455 N N . ASP A 1 312 ? 16.608 25.475 -49.335 1.00 50.62 312 ASP A N 1
ATOM 2456 C CA . ASP A 1 312 ? 15.568 26.466 -48.998 1.00 50.62 312 ASP A CA 1
ATOM 2457 C C . ASP A 1 312 ? 14.123 25.931 -49.139 1.00 50.62 312 ASP A C 1
ATOM 2459 O O . ASP A 1 312 ? 13.157 26.681 -49.016 1.00 50.62 312 ASP A O 1
ATOM 2463 N N . GLN A 1 313 ? 13.941 24.622 -49.368 1.00 47.59 313 GLN A N 1
ATOM 2464 C CA . GLN A 1 313 ? 12.620 23.965 -49.318 1.00 47.59 313 GLN A CA 1
ATOM 2465 C C . GLN A 1 313 ? 12.298 23.294 -47.973 1.00 47.59 313 GLN A C 1
ATOM 2467 O O . GLN A 1 313 ? 11.201 22.757 -47.811 1.00 47.59 313 GLN A O 1
ATOM 2472 N N . PHE A 1 314 ? 13.192 23.358 -46.982 1.00 45.31 314 PHE A N 1
ATOM 2473 C CA . PHE A 1 314 ? 12.839 23.008 -45.605 1.00 45.31 314 PHE A CA 1
ATOM 2474 C C . PHE A 1 314 ? 12.300 24.248 -44.903 1.00 45.31 314 PHE A C 1
ATOM 2476 O O . PHE A 1 314 ? 13.036 25.051 -44.335 1.00 45.31 314 PHE A O 1
ATOM 2483 N N . GLY A 1 315 ? 10.986 24.396 -45.054 1.00 42.66 315 GLY A N 1
ATOM 2484 C CA . GLY A 1 315 ? 10.192 25.467 -44.493 1.00 42.66 315 GLY A CA 1
ATOM 2485 C C . GLY A 1 315 ? 10.301 25.582 -42.979 1.00 42.66 315 GLY A C 1
ATOM 2486 O O . GLY A 1 315 ? 10.621 24.637 -42.259 1.00 42.66 315 GLY A O 1
ATOM 2487 N N . GLU A 1 316 ? 10.008 26.806 -42.568 1.00 47.62 316 GLU A N 1
ATOM 2488 C CA . GLU A 1 316 ? 9.678 27.274 -41.233 1.00 47.62 316 GLU A CA 1
ATOM 2489 C C . GLU A 1 316 ? 9.064 26.166 -40.359 1.00 47.62 316 GLU A C 1
ATOM 2491 O O . GLU A 1 316 ? 8.036 25.574 -40.693 1.00 47.62 316 GLU A O 1
ATOM 2496 N N . GLU A 1 317 ? 9.720 25.889 -39.230 1.00 42.31 317 GLU A N 1
ATOM 2497 C CA . GLU A 1 317 ? 9.187 25.070 -38.146 1.00 42.31 317 GLU A CA 1
ATOM 2498 C C . GLU A 1 317 ? 7.928 25.749 -37.582 1.00 42.31 317 GLU A C 1
ATOM 2500 O O . GLU A 1 317 ? 7.996 26.619 -36.714 1.00 42.31 317 GLU A O 1
ATOM 2505 N N . GLU A 1 318 ? 6.765 25.356 -38.103 1.00 44.97 318 GLU A N 1
ATOM 2506 C CA . GLU A 1 318 ? 5.480 25.523 -37.432 1.00 44.97 318 GLU A CA 1
ATOM 2507 C C . GLU A 1 318 ? 5.466 24.675 -36.152 1.00 44.97 318 GLU A C 1
ATOM 2509 O O . GLU A 1 318 ? 5.822 23.492 -36.143 1.00 44.97 318 GLU A O 1
ATOM 2514 N N . GLU A 1 319 ? 5.031 25.298 -35.059 1.00 43.66 319 GLU A N 1
ATOM 2515 C CA . GLU A 1 319 ? 4.742 24.646 -33.788 1.00 43.66 319 GLU A CA 1
ATOM 2516 C C . GLU A 1 319 ? 3.828 23.425 -33.994 1.00 43.66 319 GLU A C 1
ATOM 2518 O O . GLU A 1 319 ? 2.793 23.488 -34.658 1.00 43.66 319 GLU A O 1
ATOM 2523 N N . GLY A 1 320 ? 4.228 22.294 -33.409 1.00 36.22 320 GLY A N 1
ATOM 2524 C CA . GLY A 1 320 ? 3.634 20.982 -33.644 1.00 36.22 320 GLY A CA 1
ATOM 2525 C C . GLY A 1 320 ? 2.135 20.900 -33.347 1.00 36.22 320 GLY A C 1
ATOM 2526 O O . GLY A 1 320 ? 1.709 20.703 -32.207 1.00 36.22 320 GLY A O 1
ATOM 2527 N N . LEU A 1 321 ? 1.344 20.937 -34.417 1.00 43.56 321 LEU A N 1
ATOM 2528 C CA . LEU A 1 321 ? 0.010 20.360 -34.491 1.00 43.56 321 LEU A CA 1
ATOM 2529 C C . LEU A 1 321 ? 0.126 18.829 -34.524 1.00 43.56 321 LEU A C 1
ATOM 2531 O O . LEU A 1 321 ? 0.817 18.242 -35.355 1.00 43.56 321 LEU A O 1
ATOM 2535 N N . TRP A 1 322 ? -0.569 18.180 -33.593 1.00 51.22 322 TRP A N 1
ATOM 2536 C CA . TRP A 1 322 ? -0.754 16.731 -33.557 1.00 51.22 322 TRP A CA 1
ATOM 2537 C C . TRP A 1 322 ? -1.386 16.219 -34.865 1.00 51.22 322 TRP A C 1
ATOM 2539 O O . TRP A 1 322 ? -2.166 16.946 -35.487 1.00 51.22 322 TRP A O 1
ATOM 2549 N N . PRO A 1 323 ? -1.102 14.971 -35.284 1.00 57.09 323 PRO A N 1
ATOM 2550 C CA . PRO A 1 323 ? -1.660 14.422 -36.516 1.00 57.09 323 PRO A CA 1
ATOM 2551 C C . PRO A 1 323 ? -3.200 14.411 -36.474 1.00 57.09 323 PRO A C 1
ATOM 2553 O O . PRO A 1 323 ? -3.779 14.115 -35.422 1.00 57.09 323 PRO A O 1
ATOM 2556 N N . PRO A 1 324 ? -3.883 14.699 -37.600 1.00 53.22 324 PRO A N 1
ATOM 2557 C CA . PRO A 1 324 ? -5.336 14.649 -37.657 1.00 53.22 324 PRO A CA 1
ATOM 2558 C C . PRO A 1 324 ? -5.815 13.211 -37.432 1.00 53.22 324 PRO A C 1
ATOM 2560 O O . PRO A 1 324 ? -5.330 12.263 -38.053 1.00 53.22 324 PRO A O 1
ATOM 2563 N N . LEU A 1 325 ? -6.775 13.058 -36.519 1.00 57.66 325 LEU A N 1
ATOM 2564 C CA . LEU A 1 325 ? -7.468 11.796 -36.277 1.00 57.66 325 LEU A CA 1
ATOM 2565 C C . LEU A 1 325 ? -8.159 11.307 -37.567 1.00 57.66 325 LEU A C 1
ATOM 2567 O O . LEU A 1 325 ? -8.641 12.128 -38.352 1.00 57.66 325 LEU A O 1
ATOM 2571 N N . PRO A 1 326 ? -8.235 9.982 -37.788 1.00 66.50 326 PRO A N 1
ATOM 2572 C CA . PRO A 1 326 ? -8.913 9.418 -38.950 1.00 66.50 326 PRO A CA 1
ATOM 2573 C C . PRO A 1 326 ? -10.410 9.788 -38.960 1.00 66.50 326 PRO A C 1
ATOM 2575 O O . PRO A 1 326 ? -11.004 9.961 -37.891 1.00 66.50 326 PRO A O 1
ATOM 2578 N N . PRO A 1 327 ? -11.040 9.890 -40.147 1.00 58.34 327 PRO A N 1
ATOM 2579 C CA . PRO A 1 327 ? -12.458 10.209 -40.264 1.00 58.34 327 PRO A CA 1
ATOM 2580 C C . PRO A 1 327 ? -13.304 9.128 -39.580 1.00 58.34 327 PRO A C 1
ATOM 2582 O O . PRO A 1 327 ? -13.324 7.967 -39.990 1.00 58.34 327 PRO A O 1
ATOM 2585 N N . MET A 1 328 ? -13.985 9.521 -38.505 1.00 48.38 328 MET A N 1
ATOM 2586 C CA . MET A 1 328 ? -14.961 8.704 -37.786 1.00 48.38 328 MET A CA 1
ATOM 2587 C C . MET A 1 328 ? -16.294 8.704 -38.546 1.00 48.38 328 MET A C 1
ATOM 2589 O O . MET A 1 328 ? -17.253 9.348 -38.130 1.00 48.38 328 MET A O 1
ATOM 2593 N N . ASP A 1 329 ? -16.361 7.963 -39.651 1.00 55.28 329 ASP A N 1
ATOM 2594 C CA . ASP A 1 329 ? -17.632 7.558 -40.261 1.00 55.28 329 ASP A CA 1
ATOM 2595 C C . ASP A 1 329 ? -18.105 6.254 -39.600 1.00 55.28 329 ASP A C 1
ATOM 2597 O O . ASP A 1 329 ? -17.992 5.155 -40.143 1.00 55.28 329 ASP A O 1
ATOM 2601 N N . GLY A 1 330 ? -18.602 6.376 -38.369 1.00 64.38 330 GLY A N 1
ATOM 2602 C CA . GLY A 1 330 ? -19.227 5.292 -37.615 1.00 64.38 330 GLY A CA 1
ATOM 2603 C C . GLY A 1 330 ? -20.449 5.805 -36.847 1.00 64.38 330 GLY A C 1
ATOM 2604 O O . GLY A 1 330 ? -20.466 6.970 -36.444 1.00 64.38 330 GLY A O 1
ATOM 2605 N N . PRO A 1 331 ? -21.499 4.981 -36.661 1.00 53.03 331 PRO A N 1
ATOM 2606 C CA . PRO A 1 331 ? -22.722 5.407 -35.991 1.00 53.03 331 PRO A CA 1
ATOM 2607 C C . PRO A 1 331 ? -22.410 5.843 -34.557 1.00 53.03 331 PRO A C 1
ATOM 2609 O O . PRO A 1 331 ? -21.789 5.116 -33.787 1.00 53.03 331 PRO A O 1
ATOM 2612 N N . THR A 1 332 ? -22.831 7.059 -34.223 1.00 49.88 332 THR A N 1
ATOM 2613 C CA . THR A 1 332 ? -22.598 7.724 -32.941 1.00 49.88 332 THR A CA 1
ATOM 2614 C C . THR A 1 332 ? -23.274 6.933 -31.819 1.00 49.88 332 THR A C 1
ATOM 2616 O O . THR A 1 332 ? -24.491 6.997 -31.646 1.00 49.88 332 THR A O 1
ATOM 2619 N N . GLU A 1 333 ? -22.495 6.175 -31.045 1.00 49.69 333 GLU A N 1
ATOM 2620 C CA . GLU A 1 333 ? -22.955 5.651 -29.760 1.00 49.69 333 GLU A CA 1
ATOM 2621 C C . GLU A 1 333 ? -23.159 6.827 -28.799 1.00 49.69 333 GLU A C 1
ATOM 2623 O O . GLU A 1 333 ? -22.230 7.551 -28.433 1.00 49.69 333 GLU A O 1
ATOM 2628 N N . VAL A 1 334 ? -24.420 7.045 -28.432 1.00 53.66 334 VAL A N 1
ATOM 2629 C CA . VAL A 1 334 ? -24.851 8.067 -27.481 1.00 53.66 334 VAL A CA 1
ATOM 2630 C C . VAL A 1 334 ? -24.376 7.650 -26.090 1.00 53.66 334 VAL A C 1
ATOM 2632 O O . VAL A 1 334 ? -24.978 6.789 -25.449 1.00 53.66 334 VAL A O 1
ATOM 2635 N N . TRP A 1 335 ? -23.293 8.261 -25.613 1.00 57.03 335 TRP A N 1
ATOM 2636 C CA . TRP A 1 335 ? -22.892 8.147 -24.213 1.00 57.03 335 TRP A CA 1
ATOM 2637 C C . TRP A 1 335 ? -23.940 8.830 -23.318 1.00 57.03 335 TRP A C 1
ATOM 2639 O O . TRP A 1 335 ? -24.397 9.930 -23.647 1.00 57.03 335 TRP A O 1
ATOM 2649 N N . PRO A 1 336 ? -24.344 8.214 -22.192 1.00 68.94 336 PRO A N 1
ATOM 2650 C CA . PRO A 1 336 ? -25.273 8.842 -21.262 1.00 68.94 336 PRO A CA 1
ATOM 2651 C C . PRO A 1 336 ? -24.650 10.112 -20.655 1.00 68.94 336 PRO A C 1
ATOM 2653 O O . PRO A 1 336 ? -23.441 10.145 -20.409 1.00 68.94 336 PRO A O 1
ATOM 2656 N N . PRO A 1 337 ? -25.450 11.164 -20.400 1.00 67.94 337 PRO A N 1
ATOM 2657 C CA . PRO A 1 337 ? -24.944 12.403 -19.827 1.00 67.94 337 PRO A CA 1
ATOM 2658 C C . PRO A 1 337 ? -24.341 12.148 -18.443 1.00 67.94 337 PRO A C 1
ATOM 2660 O O . PRO A 1 337 ? -24.913 11.432 -17.619 1.00 67.94 337 PRO A O 1
ATOM 2663 N N . LEU A 1 338 ? -23.182 12.761 -18.194 1.00 61.47 338 LEU A N 1
ATOM 2664 C CA . LEU A 1 338 ? -22.550 12.769 -16.878 1.00 61.47 338 LEU A CA 1
ATOM 2665 C C . LEU A 1 338 ? -23.513 13.366 -15.833 1.00 61.47 338 LEU A C 1
ATOM 2667 O O . LEU A 1 338 ? -24.249 14.309 -16.146 1.00 61.47 338 LEU A O 1
ATOM 2671 N N . PRO A 1 339 ? -23.520 12.841 -14.595 1.00 64.81 339 PRO A N 1
ATOM 2672 C CA . PRO A 1 339 ? -24.364 13.366 -13.532 1.00 64.81 339 PRO A CA 1
ATOM 2673 C C . PRO A 1 339 ? -24.029 14.842 -13.251 1.00 64.81 339 PRO A C 1
ATOM 2675 O O . PRO A 1 339 ? -22.859 15.228 -13.331 1.00 64.81 339 PRO A O 1
ATOM 2678 N N . PRO A 1 340 ? -25.032 15.677 -12.920 1.00 67.69 340 PRO A N 1
ATOM 2679 C CA . PRO A 1 340 ? -24.811 17.085 -12.619 1.00 67.69 340 PRO A CA 1
ATOM 2680 C C . PRO A 1 340 ? -23.828 17.221 -11.454 1.00 67.69 340 PRO A C 1
ATOM 2682 O O . PRO A 1 340 ? -24.029 16.642 -10.385 1.00 67.69 340 PRO A O 1
ATOM 2685 N N . GLY A 1 341 ? -22.751 17.974 -11.686 1.00 52.72 341 GLY A N 1
ATOM 2686 C CA . GLY A 1 341 ? -21.737 18.257 -10.678 1.00 52.72 341 GLY A CA 1
ATOM 2687 C C . GLY A 1 341 ? -22.352 18.905 -9.438 1.00 52.72 341 GLY A C 1
ATOM 2688 O O . GLY A 1 341 ? -23.259 19.734 -9.538 1.00 52.72 341 GLY A O 1
ATOM 2689 N N . SER A 1 342 ? -21.858 18.502 -8.268 1.00 57.81 342 SER A N 1
ATOM 2690 C CA . SER A 1 342 ? -22.299 19.017 -6.974 1.00 57.81 342 SER A CA 1
ATOM 2691 C C . SER A 1 342 ? -22.235 20.551 -6.940 1.00 57.81 342 SER A C 1
ATOM 2693 O O . SER A 1 342 ? -21.227 21.122 -7.367 1.00 57.81 342 SER A O 1
ATOM 2695 N N . PRO A 1 343 ? -23.271 21.240 -6.428 1.00 63.44 343 PRO A N 1
ATOM 2696 C CA . PRO A 1 343 ? -23.274 22.694 -6.353 1.00 63.44 343 PRO A CA 1
ATOM 2697 C C . PRO A 1 343 ? -22.135 23.203 -5.451 1.00 63.44 343 PRO A C 1
ATOM 2699 O O . PRO A 1 343 ? -21.766 22.525 -4.485 1.00 63.44 343 PRO A O 1
ATOM 2702 N N . PRO A 1 344 ? -21.581 24.397 -5.733 1.00 51.44 344 PRO A N 1
ATOM 2703 C CA . PRO A 1 344 ? -20.525 24.987 -4.922 1.00 51.44 344 PRO A CA 1
ATOM 2704 C C . PRO A 1 344 ? -21.003 25.147 -3.476 1.00 51.44 344 PRO A C 1
ATOM 2706 O O . PRO A 1 344 ? -22.015 25.795 -3.197 1.00 51.44 344 PRO A O 1
ATOM 2709 N N . ARG A 1 345 ? -20.272 24.517 -2.552 1.00 44.72 345 ARG A N 1
ATOM 2710 C CA . ARG A 1 345 ? -20.532 24.573 -1.113 1.00 44.72 345 ARG A CA 1
ATOM 2711 C C . ARG A 1 345 ? -20.341 26.020 -0.656 1.00 44.72 345 ARG A C 1
ATOM 2713 O O . ARG A 1 345 ? -19.233 26.546 -0.713 1.00 44.72 345 ARG A O 1
ATOM 2720 N N . ALA A 1 346 ? -21.429 26.668 -0.246 1.00 43.38 346 ALA A N 1
ATOM 2721 C CA . ALA A 1 346 ? -21.385 28.004 0.332 1.00 43.38 346 ALA A CA 1
ATOM 2722 C C . ALA A 1 346 ? -20.425 28.009 1.531 1.00 43.38 346 ALA A C 1
ATOM 2724 O O . ALA A 1 346 ? -20.505 27.135 2.397 1.00 43.38 346 ALA A O 1
ATOM 2725 N N . ALA A 1 347 ? -19.511 28.980 1.547 1.00 44.59 347 ALA A N 1
ATOM 2726 C CA . ALA A 1 347 ? -18.535 29.191 2.605 1.00 44.59 347 ALA A CA 1
ATOM 2727 C C . ALA A 1 347 ? -19.248 29.548 3.919 1.00 44.59 347 ALA A C 1
ATOM 2729 O O . ALA A 1 347 ? -19.485 30.714 4.225 1.00 44.59 347 ALA A O 1
ATOM 2730 N N . ALA A 1 348 ? -19.628 28.528 4.683 1.00 41.62 348 ALA A N 1
ATOM 2731 C CA . ALA A 1 348 ? -19.983 28.671 6.081 1.00 41.62 348 ALA A CA 1
ATOM 2732 C C . ALA A 1 348 ? -18.690 28.576 6.895 1.00 41.62 348 ALA A C 1
ATOM 2734 O O . ALA A 1 348 ? -17.955 27.596 6.811 1.00 41.62 348 ALA A O 1
ATOM 2735 N N . SER A 1 349 ? -18.416 29.642 7.636 1.00 50.16 349 SER A N 1
ATOM 2736 C CA . SER A 1 349 ? -17.327 29.807 8.590 1.00 50.16 349 SER A CA 1
ATOM 2737 C C . SER A 1 349 ? -17.353 28.710 9.658 1.00 50.16 349 SER A C 1
ATOM 2739 O O . SER A 1 349 ? -18.083 28.823 10.644 1.00 50.16 349 SER A O 1
ATOM 2741 N N . ASP A 1 350 ? -16.560 27.664 9.446 1.00 48.75 350 ASP A N 1
ATOM 2742 C CA . ASP A 1 350 ? -16.330 26.574 10.390 1.00 48.75 350 ASP A CA 1
ATOM 2743 C C . ASP A 1 350 ? -14.989 26.831 11.110 1.00 48.75 350 ASP A C 1
ATOM 2745 O O . ASP A 1 350 ? -13.967 26.996 10.441 1.00 48.75 350 ASP A O 1
ATOM 2749 N N . PRO A 1 351 ? -14.931 26.932 12.451 1.00 52.41 351 PRO A N 1
ATOM 2750 C CA . PRO A 1 351 ? -13.684 27.214 13.169 1.00 52.41 351 PRO A CA 1
ATOM 2751 C C . PRO A 1 351 ? -12.595 26.142 12.981 1.00 52.41 351 PRO A C 1
ATOM 2753 O O . PRO A 1 351 ? -11.427 26.443 13.222 1.00 52.41 351 PRO A O 1
ATOM 2756 N N . ALA A 1 352 ? -12.941 24.945 12.492 1.00 54.19 352 ALA A N 1
ATOM 2757 C CA . ALA A 1 352 ? -11.983 23.889 12.160 1.00 54.19 352 ALA A CA 1
ATOM 2758 C C . ALA A 1 352 ? -11.102 24.220 10.937 1.00 54.19 352 ALA A C 1
ATOM 2760 O O . ALA A 1 352 ? -9.942 23.827 10.897 1.00 54.19 352 ALA A O 1
ATOM 2761 N N . SER A 1 353 ? -11.578 25.028 9.979 1.00 51.44 353 SER A N 1
ATOM 2762 C CA . SER A 1 353 ? -10.775 25.392 8.797 1.00 51.44 353 SER A CA 1
ATOM 2763 C C . SER A 1 353 ? -9.718 26.467 9.083 1.00 51.44 353 SER A C 1
ATOM 2765 O O . SER A 1 353 ? -8.951 26.846 8.198 1.00 51.44 353 SER A O 1
ATOM 2767 N N . ARG A 1 354 ? -9.683 27.009 10.309 1.00 51.59 354 ARG A N 1
ATOM 2768 C CA . ARG A 1 354 ? -8.674 27.990 10.729 1.00 51.59 354 ARG A CA 1
ATOM 2769 C C . ARG A 1 354 ? -7.356 27.323 11.135 1.00 51.59 354 ARG A C 1
ATOM 2771 O O . ARG A 1 354 ? -6.317 27.969 11.037 1.00 51.59 354 ARG A O 1
ATOM 2778 N N . GLU A 1 355 ? -7.390 26.054 11.541 1.00 52.06 355 GLU A N 1
ATOM 2779 C CA . GLU A 1 355 ? -6.186 25.276 11.864 1.00 52.06 355 GLU A CA 1
ATOM 2780 C C . GLU A 1 355 ? -5.497 24.747 10.598 1.00 52.06 355 GLU A C 1
ATOM 2782 O O . GLU A 1 355 ? -4.273 24.836 10.498 1.00 52.06 355 GLU A O 1
ATOM 2787 N N . ASP A 1 356 ? -6.264 24.356 9.576 1.00 50.69 356 ASP A N 1
ATOM 2788 C CA . ASP A 1 356 ? -5.709 23.959 8.271 1.00 50.69 356 ASP A CA 1
ATOM 2789 C C . ASP A 1 356 ? -4.996 25.130 7.571 1.00 50.69 356 ASP A C 1
ATOM 2791 O O . ASP A 1 356 ? -3.922 24.962 6.996 1.00 50.69 356 ASP A O 1
ATOM 2795 N N . SER A 1 357 ? -5.518 26.355 7.719 1.00 59.31 357 SER A N 1
ATOM 2796 C CA . SER A 1 357 ? -4.852 27.568 7.226 1.00 59.31 357 SER A CA 1
ATOM 2797 C C . SER A 1 357 ? -3.565 27.897 7.992 1.00 59.31 357 SER A C 1
ATOM 2799 O O . SER A 1 357 ? -2.641 28.451 7.400 1.00 59.31 357 SER A O 1
ATOM 2801 N N . ALA A 1 358 ? -3.478 27.579 9.287 1.00 60.84 358 ALA A N 1
ATOM 2802 C CA . ALA A 1 358 ? -2.257 27.794 10.063 1.00 60.84 358 ALA A CA 1
ATOM 2803 C C . ALA A 1 358 ? -1.171 26.781 9.674 1.00 60.84 358 ALA A C 1
ATOM 2805 O O . ALA A 1 358 ? -0.009 27.159 9.532 1.00 60.84 358 ALA A O 1
ATOM 2806 N N . PHE A 1 359 ? -1.559 25.527 9.417 1.00 63.56 359 PHE A N 1
ATOM 2807 C CA . PHE A 1 359 ? -0.653 24.497 8.916 1.00 63.56 359 PHE A CA 1
ATOM 2808 C C . PHE A 1 359 ? -0.146 24.812 7.504 1.00 63.56 359 PHE A C 1
ATOM 2810 O O . PHE A 1 359 ? 1.052 24.708 7.260 1.00 63.56 359 PHE A O 1
ATOM 2817 N N . GLU A 1 360 ? -1.007 25.262 6.586 1.00 63.91 360 GLU A N 1
ATOM 2818 C CA . GLU A 1 360 ? -0.578 25.668 5.239 1.00 63.91 360 GLU A CA 1
ATOM 2819 C C . GLU A 1 360 ? 0.360 26.882 5.258 1.00 63.91 360 GLU A C 1
ATOM 2821 O O . GLU A 1 360 ? 1.307 26.940 4.473 1.00 63.91 360 GLU A O 1
ATOM 2826 N N . VAL A 1 361 ? 0.151 27.833 6.175 1.00 68.56 361 VAL A N 1
ATOM 2827 C CA . VAL A 1 361 ? 1.036 28.998 6.334 1.00 68.56 361 VAL A CA 1
ATOM 2828 C C . VAL A 1 361 ? 2.394 28.595 6.925 1.00 68.56 361 VAL A C 1
ATOM 2830 O O . VAL A 1 361 ? 3.418 29.065 6.428 1.00 68.56 361 VAL A O 1
ATOM 2833 N N . ASP A 1 362 ? 2.439 27.689 7.906 1.00 64.88 362 ASP A N 1
ATOM 2834 C CA . ASP A 1 362 ? 3.698 27.139 8.442 1.00 64.88 362 ASP A CA 1
ATOM 2835 C C . ASP A 1 362 ? 4.425 26.243 7.421 1.00 64.88 362 ASP A C 1
ATOM 2837 O O . ASP A 1 362 ? 5.656 26.276 7.302 1.00 64.88 362 ASP A O 1
ATOM 2841 N N . TYR A 1 363 ? 3.674 25.484 6.619 1.00 64.88 363 TYR A N 1
ATOM 2842 C CA . TYR A 1 363 ? 4.204 24.651 5.538 1.00 64.88 363 TYR A CA 1
ATOM 2843 C C . TYR A 1 363 ? 4.784 25.503 4.397 1.00 64.88 363 TYR A C 1
ATOM 2845 O O . TYR A 1 363 ? 5.869 25.227 3.881 1.00 64.88 363 TYR A O 1
ATOM 2853 N N . ALA A 1 364 ? 4.124 26.610 4.049 1.00 63.03 364 ALA A N 1
ATOM 2854 C CA . ALA A 1 364 ? 4.636 27.568 3.074 1.00 63.03 364 ALA A CA 1
ATOM 2855 C C . ALA A 1 364 ? 5.868 28.341 3.590 1.00 63.03 364 ALA A C 1
ATOM 2857 O O . ALA A 1 364 ? 6.745 28.688 2.800 1.00 63.03 364 ALA A O 1
ATOM 2858 N N . GLN A 1 365 ? 5.983 28.586 4.902 1.00 65.00 365 GLN A N 1
ATOM 2859 C CA . GLN A 1 365 ? 7.151 29.252 5.503 1.00 65.00 365 GLN A CA 1
ATOM 2860 C C . GLN A 1 365 ? 8.377 28.338 5.673 1.00 65.00 365 GLN A C 1
ATOM 2862 O O . GLN A 1 365 ? 9.513 28.823 5.774 1.00 65.00 365 GLN A O 1
ATOM 2867 N N . THR A 1 366 ? 8.180 27.019 5.698 1.00 62.50 366 THR A N 1
ATOM 2868 C CA . THR A 1 366 ? 9.272 26.037 5.802 1.00 62.50 366 THR A CA 1
ATOM 2869 C C . THR A 1 366 ? 9.919 25.720 4.454 1.00 62.50 366 THR A C 1
ATOM 2871 O O . THR A 1 366 ? 11.099 25.368 4.417 1.00 62.50 366 THR A O 1
ATOM 2874 N N . LEU A 1 367 ? 9.220 25.946 3.339 1.00 57.28 367 LEU A N 1
ATOM 2875 C CA . LEU A 1 367 ? 9.745 25.743 1.989 1.00 57.28 367 LEU A CA 1
ATOM 2876 C C . LEU A 1 367 ? 10.206 27.071 1.373 1.00 57.28 367 LEU A C 1
ATOM 2878 O O . LEU A 1 367 ? 9.436 27.816 0.776 1.00 57.28 367 LEU A O 1
ATOM 2882 N N . SER A 1 368 ? 11.500 27.381 1.485 1.00 61.19 368 SER A N 1
ATOM 2883 C CA . SER A 1 368 ? 12.092 28.479 0.716 1.00 61.19 368 SER A CA 1
ATOM 2884 C C . SER A 1 368 ? 12.247 28.076 -0.753 1.00 61.19 368 SER A C 1
ATOM 2886 O O . SER A 1 368 ? 13.123 27.280 -1.103 1.00 61.19 368 SER A O 1
ATOM 2888 N N . PHE A 1 369 ? 11.402 28.645 -1.612 1.00 58.28 369 PHE A N 1
ATOM 2889 C CA . PHE A 1 369 ? 11.501 28.516 -3.063 1.00 58.28 369 PHE A CA 1
ATOM 2890 C C . PHE A 1 369 ? 12.454 29.575 -3.625 1.00 58.28 369 PHE A C 1
ATOM 2892 O O . PHE A 1 369 ? 12.357 30.759 -3.294 1.00 58.28 369 PHE A O 1
ATOM 2899 N N . ARG A 1 370 ? 13.379 29.163 -4.495 1.00 61.88 370 ARG A N 1
ATOM 2900 C CA . ARG A 1 370 ? 14.092 30.108 -5.365 1.00 61.88 370 ARG A CA 1
ATOM 2901 C C . ARG A 1 370 ? 13.174 30.550 -6.508 1.00 61.88 370 ARG A C 1
ATOM 2903 O O . ARG A 1 370 ? 12.197 29.880 -6.829 1.00 61.88 370 ARG A O 1
ATOM 2910 N N . GLY A 1 371 ? 13.511 31.671 -7.150 1.00 59.25 371 GLY A N 1
ATOM 2911 C CA . GLY A 1 371 ? 12.765 32.214 -8.296 1.00 59.25 371 GLY A CA 1
ATOM 2912 C C . GLY A 1 371 ? 12.687 31.294 -9.528 1.00 59.25 371 GLY A C 1
ATOM 2913 O O . GLY A 1 371 ? 12.014 31.641 -10.488 1.00 59.25 371 GLY A O 1
ATOM 2914 N N . ASP A 1 372 ? 13.347 30.133 -9.504 1.00 75.06 372 ASP A N 1
ATOM 2915 C CA . ASP A 1 372 ? 13.277 29.066 -10.509 1.00 75.06 372 ASP A CA 1
ATOM 2916 C C . ASP A 1 372 ? 12.309 27.923 -10.124 1.00 75.06 372 ASP A C 1
ATOM 2918 O O . ASP A 1 372 ? 12.253 26.903 -10.809 1.00 75.06 372 ASP A O 1
ATOM 2922 N N . GLY A 1 373 ? 11.563 28.065 -9.021 1.00 70.88 373 GLY A N 1
ATOM 2923 C CA . GLY A 1 373 ? 10.579 27.083 -8.558 1.00 70.88 373 GLY A CA 1
ATOM 2924 C C . GLY A 1 373 ? 11.171 25.866 -7.840 1.00 70.88 373 GLY A C 1
ATOM 2925 O O . GLY A 1 373 ? 10.429 24.944 -7.504 1.00 70.88 373 GLY A O 1
ATOM 2926 N N . ARG A 1 374 ? 12.485 25.831 -7.569 1.00 66.75 374 ARG A N 1
ATOM 2927 C CA . ARG A 1 374 ? 13.116 24.723 -6.833 1.00 66.75 374 ARG A CA 1
ATOM 2928 C C . ARG A 1 374 ? 13.130 24.989 -5.326 1.00 66.75 374 ARG A C 1
ATOM 2930 O O . ARG A 1 374 ? 13.510 26.070 -4.871 1.00 66.75 374 ARG A O 1
ATOM 2937 N N . VAL A 1 375 ? 12.749 23.970 -4.552 1.00 65.69 375 VAL A N 1
ATOM 2938 C CA . VAL A 1 375 ? 12.833 23.963 -3.084 1.00 65.69 375 VAL A CA 1
ATOM 2939 C C . VAL A 1 375 ? 14.289 23.763 -2.676 1.00 65.69 375 VAL A C 1
ATOM 2941 O O . VAL A 1 375 ? 14.894 22.744 -3.016 1.00 65.69 375 VAL A O 1
ATOM 2944 N N . VAL A 1 376 ? 14.851 24.713 -1.929 1.00 69.56 376 VAL A N 1
ATOM 2945 C CA . VAL A 1 376 ? 16.169 24.550 -1.302 1.00 69.56 376 VAL A CA 1
ATOM 2946 C C . VAL A 1 376 ? 15.950 24.330 0.196 1.00 69.56 376 VAL A C 1
ATOM 2948 O O . VAL A 1 376 ? 15.490 25.259 0.864 1.00 69.56 376 VAL A O 1
ATOM 2951 N N . PRO A 1 377 ? 16.250 23.135 0.742 1.00 63.34 377 PRO A N 1
ATOM 2952 C CA . PRO A 1 377 ? 16.166 22.910 2.179 1.00 63.34 377 PRO A CA 1
ATOM 2953 C C . PRO A 1 377 ? 17.181 23.800 2.904 1.00 63.34 377 PRO A C 1
ATOM 2955 O O . PRO A 1 377 ? 18.307 23.994 2.431 1.00 63.34 377 PRO A O 1
ATOM 2958 N N . LYS A 1 378 ? 16.792 24.363 4.054 1.00 73.00 378 LYS A N 1
ATOM 2959 C CA . LYS A 1 378 ? 17.706 25.174 4.866 1.00 73.00 378 LYS A CA 1
ATOM 2960 C C . LYS A 1 378 ? 18.873 24.285 5.328 1.00 73.00 378 LYS A C 1
ATOM 2962 O O . LYS A 1 378 ? 18.638 23.151 5.742 1.00 73.00 378 LYS A O 1
ATOM 2967 N N . PRO A 1 379 ? 20.128 24.776 5.320 1.00 66.69 379 PRO A N 1
ATOM 2968 C CA . PRO A 1 379 ? 21.300 23.970 5.682 1.00 66.69 379 PRO A CA 1
ATOM 2969 C C . PRO A 1 379 ? 21.216 23.310 7.068 1.00 66.69 379 PRO A C 1
ATOM 2971 O O . PRO A 1 379 ? 21.819 22.267 7.289 1.00 66.69 379 PRO A O 1
ATOM 2974 N N . GLN A 1 380 ? 20.457 23.903 7.995 1.00 64.62 380 GLN A N 1
ATOM 2975 C CA . GLN A 1 380 ? 20.255 23.383 9.351 1.00 64.62 380 GLN A CA 1
ATOM 2976 C C . GLN A 1 380 ? 19.299 22.175 9.405 1.00 64.62 380 GLN A C 1
ATOM 2978 O O . GLN A 1 380 ? 19.453 21.329 10.285 1.00 64.62 380 GLN A O 1
ATOM 2983 N N . ASP A 1 381 ? 18.379 22.040 8.446 1.00 61.06 381 ASP A N 1
ATOM 2984 C CA . ASP A 1 381 ? 17.403 20.941 8.408 1.00 61.06 381 ASP A CA 1
ATOM 2985 C C . ASP A 1 381 ? 17.991 19.668 7.788 1.00 61.06 381 ASP A C 1
ATOM 2987 O O . ASP A 1 381 ? 17.575 18.557 8.122 1.00 61.06 381 ASP A O 1
ATOM 2991 N N . PHE A 1 382 ? 19.014 19.809 6.938 1.00 64.75 382 PHE A N 1
ATOM 2992 C CA . PHE A 1 382 ? 19.696 18.676 6.309 1.00 64.75 382 PHE A CA 1
ATOM 2993 C C . PHE A 1 382 ? 20.404 17.794 7.349 1.00 64.75 382 PHE A C 1
ATOM 2995 O O . PHE A 1 382 ? 20.285 16.571 7.321 1.00 64.75 382 PHE A O 1
ATOM 3002 N N . ASP A 1 383 ? 21.060 18.417 8.330 1.00 71.62 383 ASP A N 1
ATOM 3003 C CA . ASP A 1 383 ? 21.733 17.724 9.433 1.00 71.62 383 ASP A CA 1
ATOM 3004 C C . ASP A 1 383 ? 20.754 17.016 10.379 1.00 71.62 383 ASP A C 1
ATOM 3006 O O . ASP A 1 383 ? 21.081 15.973 10.949 1.00 71.62 383 ASP A O 1
ATOM 3010 N N . HIS A 1 384 ? 19.555 17.572 10.567 1.00 68.50 384 HIS A N 1
ATOM 3011 C CA . HIS A 1 384 ? 18.521 16.970 11.405 1.00 68.50 384 HIS A CA 1
ATOM 3012 C C . HIS A 1 384 ? 17.831 15.799 10.691 1.00 68.50 384 HIS A C 1
ATOM 3014 O O . HIS A 1 384 ? 17.659 14.733 11.284 1.00 68.50 384 HIS A O 1
ATOM 3020 N N . MET A 1 385 ? 17.501 15.956 9.404 1.00 62.41 385 MET A N 1
ATOM 3021 C CA . MET A 1 385 ? 16.942 14.878 8.584 1.00 62.41 385 MET A CA 1
ATOM 3022 C C . MET A 1 385 ? 17.917 13.712 8.413 1.00 62.41 385 MET A C 1
ATOM 3024 O O . MET A 1 385 ? 17.500 12.563 8.533 1.00 62.41 385 MET A O 1
ATOM 3028 N N . MET A 1 386 ? 19.209 13.981 8.203 1.00 72.00 386 MET A N 1
ATOM 3029 C CA . MET A 1 386 ? 20.227 12.928 8.122 1.00 72.00 386 MET A CA 1
ATOM 3030 C C . MET A 1 386 ? 20.385 12.185 9.455 1.00 72.00 386 MET A C 1
ATOM 3032 O O . MET A 1 386 ? 20.469 10.961 9.460 1.00 72.00 386 MET A O 1
ATOM 3036 N N . ARG A 1 387 ? 20.316 12.883 10.599 1.00 71.44 387 ARG A N 1
ATOM 3037 C CA . ARG A 1 387 ? 20.324 12.232 11.923 1.00 71.44 387 ARG A CA 1
ATOM 3038 C C . ARG A 1 387 ? 19.073 11.399 12.194 1.00 71.44 387 ARG A C 1
ATOM 3040 O O . ARG A 1 387 ? 19.180 10.342 12.807 1.00 71.44 387 ARG A O 1
ATOM 3047 N N . GLN A 1 388 ? 17.895 11.846 11.756 1.00 70.88 388 GLN A N 1
ATOM 3048 C CA . GLN A 1 388 ? 16.675 11.039 11.855 1.00 70.88 388 GLN A CA 1
ATOM 3049 C C . GLN A 1 388 ? 16.731 9.820 10.931 1.00 70.88 388 GLN A C 1
ATOM 3051 O O . GLN A 1 388 ? 16.344 8.731 11.350 1.00 70.88 388 GLN A O 1
ATOM 3056 N N . ALA A 1 389 ? 17.250 9.974 9.712 1.00 69.56 389 ALA A N 1
ATOM 3057 C CA . ALA A 1 389 ? 17.454 8.862 8.794 1.00 69.56 389 ALA A CA 1
ATOM 3058 C C . ALA A 1 389 ? 18.415 7.822 9.388 1.00 69.56 389 ALA A C 1
ATOM 3060 O O . ALA A 1 389 ? 18.058 6.652 9.412 1.00 69.56 389 ALA A O 1
ATOM 3061 N N . ASP A 1 390 ? 19.543 8.238 9.970 1.00 71.25 390 ASP A N 1
ATOM 3062 C CA . ASP A 1 390 ? 20.476 7.332 10.657 1.00 71.25 390 ASP A CA 1
ATOM 3063 C C . ASP A 1 390 ? 19.862 6.670 11.908 1.00 71.25 390 ASP A C 1
ATOM 3065 O O . ASP A 1 390 ? 20.209 5.539 12.247 1.00 71.25 390 ASP A O 1
ATOM 3069 N N . TYR A 1 391 ? 18.932 7.344 12.599 1.00 69.75 391 TYR A N 1
ATOM 3070 C CA . TYR A 1 391 ? 18.247 6.795 13.776 1.00 69.75 391 TYR A CA 1
ATOM 3071 C C . TYR A 1 391 ? 17.194 5.735 13.416 1.00 69.75 391 TYR A C 1
ATOM 3073 O O . TYR A 1 391 ? 17.071 4.725 14.108 1.00 69.75 391 TYR A O 1
ATOM 3081 N N . TYR A 1 392 ? 16.425 5.951 12.343 1.00 69.94 392 TYR A N 1
ATOM 3082 C CA . TYR A 1 392 ? 15.361 5.029 11.916 1.00 69.94 392 TYR A CA 1
ATOM 3083 C C . TYR A 1 392 ? 15.840 3.959 10.931 1.00 69.94 392 TYR A C 1
ATOM 3085 O O . TYR A 1 392 ? 15.288 2.859 10.892 1.00 69.94 392 TYR A O 1
ATOM 3093 N N . PHE A 1 393 ? 16.877 4.262 10.159 1.00 75.00 393 PHE A N 1
ATOM 3094 C CA . PHE A 1 393 ? 17.529 3.358 9.230 1.00 75.00 393 PHE A CA 1
ATOM 3095 C C . PHE A 1 393 ? 19.015 3.300 9.573 1.00 75.00 393 PHE A C 1
ATOM 3097 O O . PHE A 1 393 ? 19.815 4.071 9.050 1.00 75.00 393 PHE A O 1
ATOM 3104 N N . ASP A 1 394 ? 19.396 2.324 10.401 1.00 80.88 394 ASP A N 1
ATOM 3105 C CA . ASP A 1 394 ? 20.800 1.952 10.606 1.00 80.88 394 ASP A CA 1
ATOM 3106 C C . ASP A 1 394 ? 21.350 1.295 9.329 1.00 80.88 394 ASP A C 1
ATOM 3108 O O . ASP A 1 394 ? 21.528 0.077 9.221 1.00 80.88 394 ASP A O 1
ATOM 3112 N N . TYR A 1 395 ? 21.552 2.118 8.301 1.00 70.25 395 TYR A N 1
ATOM 3113 C CA . TYR A 1 395 ? 22.030 1.693 6.995 1.00 70.25 395 TYR A CA 1
ATOM 3114 C C . TYR A 1 395 ? 23.404 1.042 7.126 1.00 70.25 395 TYR A C 1
ATOM 3116 O O . TYR A 1 395 ? 23.673 0.046 6.459 1.00 70.25 395 TYR A O 1
ATOM 3124 N N . LYS A 1 396 ? 24.228 1.548 8.054 1.00 73.44 396 LYS A N 1
ATOM 3125 C CA . LYS A 1 396 ? 25.553 1.020 8.365 1.00 73.44 396 LYS A CA 1
ATOM 3126 C C . LYS A 1 396 ? 25.467 -0.395 8.938 1.00 73.44 396 LYS A C 1
ATOM 3128 O O . LYS A 1 396 ? 26.089 -1.297 8.377 1.00 73.44 396 LYS A O 1
ATOM 3133 N N . GLY A 1 397 ? 24.634 -0.624 9.953 1.00 76.94 397 GLY A N 1
ATOM 3134 C CA . GLY A 1 397 ? 24.381 -1.952 10.513 1.00 76.94 397 GLY A CA 1
ATOM 3135 C C . GLY A 1 397 ? 23.761 -2.921 9.504 1.00 76.94 397 GLY A C 1
ATOM 3136 O O . GLY A 1 397 ? 24.136 -4.095 9.457 1.00 76.94 397 GLY A O 1
ATOM 3137 N N . TRP A 1 398 ? 22.881 -2.437 8.622 1.00 78.00 398 TRP A N 1
ATOM 3138 C CA . TRP A 1 398 ? 22.331 -3.235 7.525 1.00 78.00 398 TRP A CA 1
ATOM 3139 C C . TRP A 1 398 ? 23.402 -3.637 6.497 1.00 78.00 398 TRP A C 1
ATOM 3141 O O . TRP A 1 398 ? 23.488 -4.813 6.129 1.00 78.00 398 TRP A O 1
ATOM 3151 N N . THR A 1 399 ? 24.268 -2.709 6.072 1.00 75.94 399 THR A N 1
ATOM 3152 C CA . THR A 1 399 ? 25.390 -3.017 5.170 1.00 75.94 399 THR A CA 1
ATOM 3153 C C . THR A 1 399 ? 26.428 -3.928 5.817 1.00 75.94 399 THR A C 1
ATOM 3155 O O . THR A 1 399 ? 26.886 -4.869 5.170 1.00 75.94 399 THR A O 1
ATOM 3158 N N . ASP A 1 400 ? 26.751 -3.728 7.095 1.00 74.94 400 ASP A N 1
ATOM 3159 C CA . ASP A 1 400 ? 27.708 -4.558 7.830 1.00 74.94 400 ASP A CA 1
ATOM 3160 C C . ASP A 1 400 ? 27.165 -5.978 8.029 1.00 74.94 400 ASP A C 1
ATOM 3162 O O . ASP A 1 400 ? 27.893 -6.953 7.832 1.00 74.94 400 ASP A O 1
ATOM 3166 N N . SER A 1 401 ? 25.867 -6.137 8.305 1.00 70.12 401 SER A N 1
ATOM 3167 C CA . SER A 1 401 ? 25.201 -7.446 8.360 1.00 70.12 401 SER A CA 1
ATOM 3168 C C . SER A 1 401 ? 25.236 -8.169 7.006 1.00 70.12 401 SER A C 1
ATOM 3170 O O . SER A 1 401 ? 25.465 -9.380 6.933 1.00 70.12 401 SER A O 1
ATOM 3172 N N . ARG A 1 402 ? 25.091 -7.429 5.901 1.00 72.31 402 ARG A N 1
ATOM 3173 C CA . ARG A 1 402 ? 25.130 -7.994 4.545 1.00 72.31 402 ARG A CA 1
ATOM 3174 C C . ARG A 1 402 ? 26.546 -8.370 4.097 1.00 72.31 402 ARG A C 1
ATOM 3176 O O . ARG A 1 402 ? 26.737 -9.410 3.464 1.00 72.31 402 ARG A O 1
ATOM 3183 N N . ASN A 1 403 ? 27.534 -7.566 4.477 1.00 69.94 403 ASN A N 1
ATOM 3184 C CA . ASN A 1 403 ? 28.942 -7.805 4.172 1.00 69.94 403 ASN A CA 1
ATOM 3185 C C . ASN A 1 403 ? 29.548 -8.911 5.052 1.00 69.94 403 ASN A C 1
ATOM 3187 O O . ASN A 1 403 ? 30.395 -9.673 4.590 1.00 69.94 403 ASN A O 1
ATOM 3191 N N . THR A 1 404 ? 29.073 -9.078 6.289 1.00 66.81 404 THR A N 1
ATOM 3192 C CA . THR A 1 404 ? 29.490 -10.184 7.171 1.00 66.81 404 THR A CA 1
ATOM 3193 C C . THR A 1 404 ? 28.742 -11.494 6.887 1.00 66.81 404 THR A C 1
ATOM 3195 O O . THR A 1 404 ? 29.285 -12.576 7.113 1.00 66.81 404 THR A O 1
ATOM 3198 N N . GLY A 1 405 ? 27.538 -11.432 6.305 1.00 53.28 405 GLY A N 1
ATOM 3199 C CA . GLY A 1 405 ? 26.706 -12.597 5.982 1.00 53.28 405 GLY A CA 1
ATOM 3200 C C . GLY A 1 405 ? 27.166 -13.459 4.796 1.00 53.28 405 GLY A C 1
ATOM 3201 O O . GLY A 1 405 ? 26.622 -14.545 4.593 1.00 53.28 405 GLY A O 1
ATOM 3202 N N . THR A 1 406 ? 28.167 -13.034 4.016 1.00 50.50 406 THR A N 1
ATOM 3203 C CA . THR A 1 406 ? 28.633 -13.769 2.818 1.00 50.50 406 THR A CA 1
ATOM 3204 C C . THR A 1 406 ? 29.934 -14.561 3.001 1.00 50.50 406 THR A C 1
ATOM 3206 O O . THR A 1 406 ? 30.293 -15.330 2.111 1.00 50.50 406 THR A O 1
ATOM 3209 N N . SER A 1 407 ? 30.601 -14.502 4.162 1.00 50.28 407 SER A N 1
ATOM 3210 C CA . SER A 1 407 ? 31.817 -15.304 4.429 1.00 50.28 407 SER A CA 1
ATOM 3211 C C . SER A 1 407 ? 31.599 -16.535 5.334 1.00 50.28 407 SER A C 1
ATOM 3213 O O . SER A 1 407 ? 32.483 -17.382 5.476 1.00 50.28 407 SER A O 1
ATOM 3215 N N . GLY A 1 408 ? 30.400 -16.719 5.892 1.00 49.56 408 GLY A N 1
ATOM 3216 C CA . GLY A 1 408 ? 30.091 -17.749 6.891 1.00 49.56 408 GLY A CA 1
ATOM 3217 C C . GLY A 1 408 ? 29.633 -19.111 6.354 1.00 49.56 408 GLY A C 1
ATOM 3218 O O . GLY A 1 408 ? 28.648 -19.655 6.845 1.00 49.56 408 GLY A O 1
ATOM 3219 N N . LYS A 1 409 ? 30.313 -19.699 5.360 1.00 48.38 409 LYS A N 1
ATOM 3220 C CA . LYS A 1 409 ? 30.081 -21.109 4.967 1.00 48.38 409 LYS A CA 1
ATOM 3221 C C . LYS A 1 409 ? 31.383 -21.885 4.763 1.00 48.38 409 LYS A C 1
ATOM 3223 O O . LYS A 1 409 ? 31.548 -22.614 3.791 1.00 48.38 409 LYS A O 1
ATOM 3228 N N . LYS A 1 410 ? 32.306 -21.788 5.724 1.00 46.56 410 LYS A N 1
ATOM 3229 C CA . LYS A 1 410 ? 33.354 -22.801 5.918 1.00 46.56 410 LYS A CA 1
ATOM 3230 C C . LYS A 1 410 ? 33.101 -23.577 7.207 1.00 46.56 410 LYS A C 1
ATOM 3232 O O . LYS A 1 410 ? 33.248 -23.081 8.314 1.00 46.56 410 LYS A O 1
ATOM 3237 N N . ARG A 1 411 ? 32.677 -24.819 6.977 1.00 50.19 411 ARG A N 1
ATOM 3238 C CA . ARG A 1 411 ? 32.618 -25.976 7.874 1.00 50.19 411 ARG A CA 1
ATOM 3239 C C . ARG A 1 411 ? 33.609 -25.898 9.045 1.00 50.19 411 ARG A C 1
ATOM 3241 O O . ARG A 1 411 ? 34.806 -26.073 8.850 1.00 50.19 411 ARG A O 1
ATOM 3248 N N . GLY A 1 412 ? 33.075 -25.770 10.255 1.00 39.84 412 GLY A N 1
ATOM 3249 C CA . GLY A 1 412 ? 33.739 -26.148 11.499 1.00 39.84 412 GLY A CA 1
ATOM 3250 C C . GLY A 1 412 ? 32.861 -27.157 12.225 1.00 39.84 412 GLY A C 1
ATOM 3251 O O . GLY A 1 412 ? 31.964 -26.782 12.970 1.00 39.84 412 GLY A O 1
ATOM 3252 N N . ALA A 1 413 ? 33.071 -28.443 11.947 1.00 51.94 413 ALA A N 1
ATOM 3253 C CA . ALA A 1 413 ? 32.403 -29.541 12.628 1.00 51.94 413 ALA A CA 1
ATOM 3254 C C . ALA A 1 413 ? 32.864 -29.602 14.094 1.00 51.94 413 ALA A C 1
ATOM 3256 O O . ALA A 1 413 ? 33.865 -30.242 14.415 1.00 51.94 413 ALA A O 1
ATOM 3257 N N . ALA A 1 414 ? 32.132 -28.946 14.992 1.00 42.97 414 ALA A N 1
ATOM 3258 C CA . ALA A 1 414 ? 32.249 -29.192 16.420 1.00 42.97 414 ALA A CA 1
ATOM 3259 C C . ALA A 1 414 ? 31.451 -30.459 16.758 1.00 42.97 414 ALA A C 1
ATOM 3261 O O . ALA A 1 414 ? 30.222 -30.486 16.708 1.00 42.97 414 ALA A O 1
ATOM 3262 N N . LYS A 1 415 ? 32.184 -31.535 17.054 1.00 48.72 415 LYS A N 1
ATOM 3263 C CA . LYS A 1 415 ? 31.676 -32.818 17.549 1.00 48.72 415 LYS A CA 1
ATOM 3264 C C . LYS A 1 415 ? 30.872 -32.605 18.839 1.00 48.72 415 LYS A C 1
ATOM 3266 O O . LYS A 1 415 ? 31.444 -32.587 19.927 1.00 48.72 415 LYS A O 1
ATOM 3271 N N . ALA A 1 416 ? 29.551 -32.507 18.731 1.00 44.28 416 ALA A N 1
ATOM 3272 C CA . ALA A 1 416 ? 28.662 -32.714 19.864 1.00 44.28 416 ALA A CA 1
ATOM 3273 C C . ALA A 1 416 ? 28.586 -34.222 20.141 1.00 44.28 416 ALA A C 1
ATOM 3275 O O . ALA A 1 416 ? 28.098 -35.013 19.335 1.00 44.28 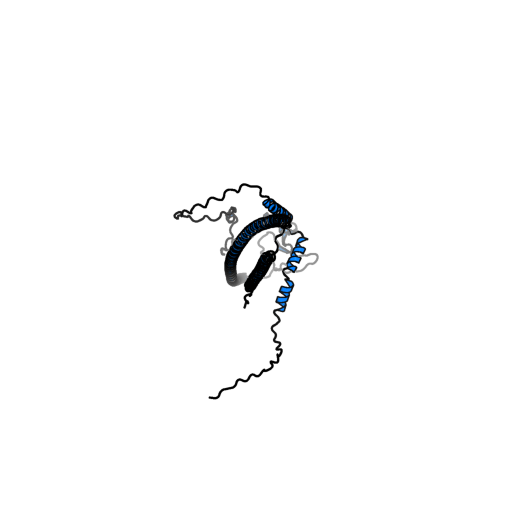416 ALA A O 1
ATOM 3276 N N . LYS A 1 417 ? 29.149 -34.621 21.279 1.00 47.66 417 LYS A N 1
ATOM 3277 C CA . LYS A 1 417 ? 29.162 -35.985 21.805 1.00 47.66 417 LYS A CA 1
ATOM 3278 C C . LYS A 1 417 ? 27.725 -36.345 22.212 1.00 47.66 417 LYS A C 1
ATOM 3280 O O . LYS A 1 417 ? 27.304 -36.048 23.325 1.00 47.66 417 LYS A O 1
ATOM 3285 N N . VAL A 1 418 ? 26.958 -36.931 21.292 1.00 43.31 418 VAL A N 1
ATOM 3286 C CA . VAL A 1 418 ? 25.626 -37.479 21.582 1.00 43.31 418 VAL A CA 1
ATOM 3287 C C . VAL A 1 418 ? 25.806 -38.666 22.523 1.00 43.31 418 VAL A C 1
ATOM 3289 O O . VAL A 1 418 ? 26.423 -39.675 22.184 1.00 43.31 418 VAL A O 1
ATOM 3292 N N . LYS A 1 419 ? 25.308 -38.500 23.746 1.00 46.91 419 LYS A N 1
ATOM 3293 C CA . LYS A 1 419 ? 25.236 -39.533 24.775 1.00 46.91 419 LYS A CA 1
ATOM 3294 C C . LYS A 1 419 ? 24.148 -40.518 24.341 1.00 46.91 419 LYS A C 1
ATOM 3296 O O . LYS A 1 419 ? 22.988 -40.137 24.236 1.00 46.91 419 LYS A O 1
ATOM 3301 N N . ALA A 1 420 ? 24.533 -41.757 24.046 1.00 44.81 420 ALA A N 1
ATOM 3302 C CA . ALA A 1 420 ? 23.599 -42.835 23.759 1.00 44.81 420 ALA A CA 1
ATOM 3303 C C . ALA A 1 420 ? 22.828 -43.185 25.041 1.00 44.81 420 ALA A C 1
ATOM 3305 O O . ALA A 1 420 ? 23.344 -43.875 25.918 1.00 44.81 420 ALA A O 1
ATOM 3306 N N . THR A 1 421 ? 21.604 -42.682 25.173 1.00 43.47 421 THR A N 1
ATOM 3307 C CA . THR A 1 421 ? 20.592 -43.290 26.038 1.00 43.47 421 THR A CA 1
ATOM 3308 C C . THR A 1 421 ? 20.039 -44.489 25.292 1.00 43.47 421 THR A C 1
ATOM 3310 O O . THR A 1 421 ? 19.313 -44.348 24.310 1.00 43.47 421 THR A O 1
ATOM 3313 N N . GLY A 1 422 ? 20.488 -45.667 25.720 1.00 48.53 422 GLY A N 1
ATOM 3314 C CA . GLY A 1 422 ? 19.911 -46.929 25.307 1.00 48.53 422 GLY A CA 1
ATOM 3315 C C . GLY A 1 422 ? 18.467 -47.001 25.774 1.00 48.53 422 GLY A C 1
ATOM 3316 O O . GLY A 1 422 ? 18.185 -46.746 26.943 1.00 48.53 422 GLY A O 1
ATOM 3317 N N . ASP A 1 423 ? 17.585 -47.374 24.858 1.00 44.78 423 ASP A N 1
ATOM 3318 C CA . ASP A 1 423 ? 16.310 -47.960 25.223 1.00 44.78 423 ASP A CA 1
ATOM 3319 C C . ASP A 1 423 ? 16.070 -49.203 24.364 1.00 44.78 423 ASP A C 1
ATOM 3321 O O . ASP A 1 423 ? 16.325 -49.233 23.155 1.00 44.78 423 ASP A O 1
ATOM 3325 N N . GLY A 1 424 ? 15.719 -50.277 25.060 1.00 46.03 424 GLY A N 1
ATOM 3326 C CA . GLY A 1 424 ? 15.734 -51.649 24.587 1.00 46.03 424 GLY A CA 1
ATOM 3327 C C . GLY A 1 424 ? 14.555 -51.959 23.674 1.00 46.03 424 GLY A C 1
ATOM 3328 O O . GLY A 1 424 ? 13.425 -52.124 24.119 1.00 46.03 424 GLY A O 1
ATOM 3329 N N . GLY A 1 425 ? 14.840 -52.149 22.388 1.00 45.22 425 GLY A N 1
ATOM 3330 C CA . GLY A 1 425 ? 13.911 -52.730 21.422 1.00 45.22 425 GLY A CA 1
ATOM 3331 C C . GLY A 1 425 ? 13.950 -54.259 21.444 1.00 45.22 425 GLY A C 1
ATOM 3332 O O . GLY A 1 425 ? 14.692 -54.888 20.691 1.00 45.22 425 GLY A O 1
ATOM 3333 N N . MET A 1 426 ? 13.137 -54.849 22.314 1.00 46.09 426 MET A N 1
ATOM 3334 C CA . MET A 1 426 ? 12.860 -56.280 22.452 1.00 46.09 426 MET A CA 1
ATOM 3335 C C . MET A 1 426 ? 12.304 -56.865 21.134 1.00 46.09 426 MET A C 1
ATOM 3337 O O . MET A 1 426 ? 11.164 -56.599 20.754 1.00 46.09 426 MET A O 1
ATOM 3341 N N . LYS A 1 427 ? 13.095 -57.673 20.410 1.00 52.00 427 LYS A N 1
ATOM 3342 C CA . LYS A 1 427 ? 12.614 -58.424 19.234 1.00 52.00 427 LYS A CA 1
ATOM 3343 C C . LYS A 1 427 ? 11.829 -59.662 19.679 1.00 52.00 427 LYS A C 1
ATOM 3345 O O . LYS A 1 427 ? 12.374 -60.561 20.317 1.00 52.00 427 LYS A O 1
ATOM 3350 N N . ARG A 1 428 ? 10.549 -59.719 19.300 1.00 53.06 428 ARG A N 1
ATOM 3351 C CA . ARG A 1 428 ? 9.712 -60.925 19.376 1.00 53.06 428 ARG A CA 1
ATOM 3352 C C . ARG A 1 428 ? 10.180 -61.957 18.346 1.00 53.06 428 ARG A C 1
ATOM 3354 O O . ARG A 1 428 ? 10.336 -61.635 17.173 1.00 53.06 428 ARG A O 1
ATOM 3361 N N . ARG A 1 429 ? 10.349 -63.197 18.812 1.00 56.88 429 ARG A N 1
ATOM 3362 C CA . ARG A 1 429 ? 10.468 -64.412 17.995 1.00 56.88 429 ARG A CA 1
ATOM 3363 C C . ARG A 1 429 ? 9.220 -64.601 17.126 1.00 56.88 429 ARG A C 1
ATOM 3365 O O . ARG A 1 429 ? 8.115 -64.591 17.669 1.00 56.88 429 ARG A O 1
ATOM 3372 N N . ARG A 1 430 ? 9.423 -64.879 15.841 1.00 56.75 430 ARG A N 1
ATOM 3373 C CA . ARG A 1 430 ? 8.741 -65.944 15.099 1.00 56.75 430 ARG A CA 1
ATOM 3374 C C . ARG A 1 430 ? 9.737 -66.569 14.142 1.00 56.75 430 ARG A C 1
ATOM 3376 O O . ARG A 1 430 ? 10.511 -65.785 13.552 1.00 56.75 430 ARG A O 1
#

pLDDT: mean 71.07, std 20.87, range [36.22, 98.69]

Sequence (430 aa):
MILPYSRYNVGNTVIGLASLAVLGLESRIADERRQLDITAASQLRTIEDRLRLAEENARQRLHGDASKPGTKAAANLSKAVADLDARCESVRVTVGAVQSGLAEVQQKQAKTAEVEALVAQAREELRRECQERKAEGSQLSMQLVEHAERLEWAEQQRVKASNELLQEVMDTRSELKREMRDREEGNAKVIGHLRDEAARREEALQREVALVPFCEPGLELFAWVEWGSETFPMSFPVIAKTSSLAEFRILRWSKAGWWWAKKVSGGQQGWIYSSQMGPKMCTECREKVQSLKEEQPGEVQGPQLPTPEELDQFGEEEEGLWPPLPPMDGPTEVWPPLPPGSPPRAAASDPASREDSAFEVDYAQTLSFRGDGRVVPKPQDFDHMMRQADYYFDYKGWTDSRNTGTSGKKRGAAKAKVKATGDGGMKRRR

Organism: NCBI:txid878477

Secondary structure (DSSP, 8-state):
-PPP---TTHHHHHHHHHHHHHHHHHHHHHHHHHHHHHHHHHHHHHHHHHHHHHHHHHHHHHHHS-S---TTHHHHHHHHHHHHHHHHHHHHHHHHHHHHHHHHHHHHHHHHHHHHHHHHHHHHHHHHHHHHHHHHHHHHHHHHHHHHHHHHHHHHHHHHHHHHHHHHHHHHHHHHHHHHHHHHHHHHHHHHHHHHHHHHHHHHHHHHHHHS------------EEETTEEE-----------SS---EEEEEETTEEEEEEE-TTSPEEEEEGGGS-HHHHHHHHHHHHHHHHS------PPPPPPTTSSTTS------PPPPPP---S----PPPPPPPPPP------TTHHHHHHHHHHHHHH--B-TTS-B---HHHHHHHHHHHHHH--HHHHHHHHHHTTS--S----------------PPP-